Protein AF-A0A4Q3B671-F1 (afdb_monomer)

Solvent-accessible surface area (backbone atoms only — not comparable to full-atom values): 29456 Å² total; per-residue (Å²): 141,82,86,85,82,84,83,83,81,79,81,80,80,76,78,74,76,75,52,61,74,28,56,82,77,54,53,70,68,39,52,44,74,28,27,28,32,31,62,34,35,42,37,38,39,38,42,78,52,46,35,31,33,40,41,37,40,40,36,29,39,34,30,55,43,81,88,20,52,77,74,62,44,49,77,45,80,34,37,86,40,33,45,82,77,42,82,46,35,39,36,25,39,40,66,15,49,76,74,49,66,64,53,78,88,64,51,42,79,41,79,56,66,52,92,75,38,83,44,60,50,42,27,31,42,37,37,66,83,86,79,86,70,68,37,25,29,39,34,40,38,37,31,35,39,29,62,26,35,74,69,54,77,62,49,50,78,62,80,52,66,22,29,9,31,52,30,32,37,42,38,39,37,34,45,57,89,56,62,80,41,72,52,69,28,72,52,94,68,78,62,54,72,45,84,53,96,69,27,29,36,38,35,46,75,54,62,71,41,58,28,45,75,86,56,92,90,56,76,62,67,57,75,77,31,48,26,38,44,46,32,48,32,55,25,20,49,85,95,45,71,39,32,24,81,35,50,34,46,34,20,32,32,57,35,60,66,42,59,89,31,47,53,69,48,69,74,54,53,54,50,43,49,76,66,30,70,88,45,95,46,66,71,58,29,52,53,48,53,52,51,48,49,36,74,57,40,43,73,42,36,55,40,47,60,69,42,62,80,33,50,54,38,18,42,53,34,70,74,69,30,41,28,28,42,48,19,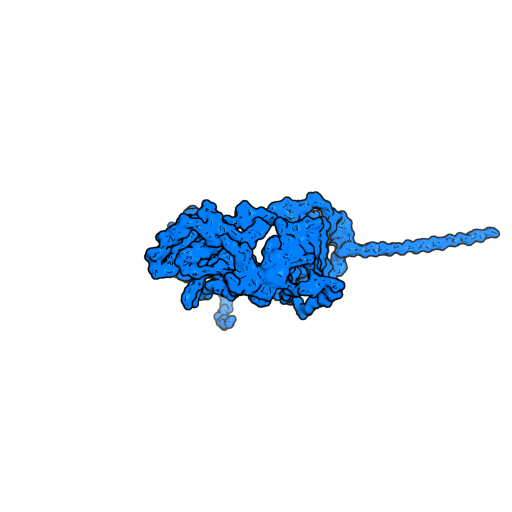34,14,41,32,51,40,30,53,35,47,74,71,73,40,70,59,28,44,23,43,24,51,55,38,77,83,50,73,82,75,62,85,92,54,43,60,88,71,57,78,41,38,27,30,42,29,75,51,102,88,55,65,43,39,38,62,54,67,44,74,75,64,56,80,47,42,48,58,55,41,53,26,61,33,68,26,38,35,38,34,94,90,13,19,45,81,45,73,41,68,68,81,53,75,89,44,44,34,78,48,75,50,76,52,73,49,70,48,95,87,50,39,33,42,33,44,36,41,35,39,22,18,32,68,61,23,49,72,58,52,52,41,69,71,69,41,53,74,68,58,38,51,53,50,60,60,60,66,64,99,62,96,45,64,46,66,78,47,74,50,79,47,80,44,95,51,73,66,38,32,34,45,35,41,40,32,35,42,32,48,65,73,75,75,72,90,80,69,96,64,93,74,83,92,73,80,95,73,91,83,81,89,83,82,90,132

Nearest PDB structures (foldseek):
  3kd4-assembly1_A  TM=5.779E-01  e=2.907E-23  Parabacteroides distasonis ATCC 8503
  8b6l-assembly1_O  TM=4.290E-01  e=1.312E-04  Homo sapiens
  8pn9-assembly1_E  TM=3.478E-01  e=1.174E-04  Homo sapiens
  3fzb-assembly2_C  TM=4.314E-01  e=4.883E-01  Lambdavirus lambda
  2gjv-assembly1_A  TM=3.679E-01  e=1.494E+00  Salmonella enterica subsp. enterica serovar Typhimurium

Secondary structure (DSSP, 8-state):
-----------------PPTT-GGGS-HHHHTT-SEEEEEEEEEEEE-SSSEEEEEEEEEEEE-SGGGGGGGSEEEEE-SSEEEEEEEEEEE-TTS-EEEEPPGGGSEEEE---TTEEEE--EEEEE-----SSSEEEEEEEEEEEE--S--PPB-SS-STTEEEEEEEEEEEEETT--EEEEEES--SPPEEEEETTEEEEEEEEEEEPPPPP-TTPPPGGGTS-EEEEEESEEEETTEEEE-SSHHHHHHHHHHHTTT--PPPHHHHHHHHHHHTT-SSHHHHHHHHHHHHHHH--B-EEE-GGGGTSPPPHHHHHHHS-B-HHHHHHHHHHHHHHTT---EEEEE--STTPPPP-TTS-S----EEEEEEE-SSSEEEE-TT-SSPPTT--HHHHSS-EEEEEETTEEEEEEPP---TTTS-EEEEEEEEE-TT--EEEEEEEEEETHHHHHHHHHHHHS-HHHHHHHHHT-S--SSEEEEEEEEEEE-SSS-EEEEEEEEEE------S--------------------

Foldseek 3Di:
DDDDDDDDDDDPPPPPPQQPPQQVPDDPQQQVLAQKEWAEWEWEWEPPDQFKIKIKIKTKMWGAAPVCQVVQKDKDKDFPQKAWDDKKKFKFDNGSHTPDIDDPVQFDKAAPDDPLAPAEGIIITIHHPPDHDPTMMMIMITMMMGRKQQADDKDFQQPDASYFYAKYKYKYKDFPPFDKDKDKAPQPDFFDWDDDPRMIMTMDMDHGGHGHHDDPPDDDDRNPGIMMGIAGQWHDQVPAIFGQVAQFRVLLSLCVLAPPLLDADPVLLVVLCVQAVPDPDLVSSLQSLLLVLLVQAAAHHYCHRCCVRYEHHLHCCVVPRYGHQRPLQSVSCSSCVSSVFDKWKKFWAWDLPGDADDNVGGHPPGRGIWMWGDDPPGIWTGRRNDSDDAILADASGGAQYWIWTHDNSGTDTDHRHHADPVQFDKDKDKDWDADPQRKIKIKIKIKGKGNRCVVVVCCVPPPDPVSSLVCLQVVDPADFKGWPDKDWDWDRDSIIMIIIITIMIGHDPPPPPPDPPDDDDDDDDDDDDDDDD

pLDDT: mean 89.54, std 16.95, range [26.61, 98.88]

Radius of gyration: 31.13 Å; Cα contacts (8 Å, |Δi|>4): 1109; chains: 1; bounding box: 110×96×73 Å

Mean predicted aligned error: 8.57 Å

Sequence (533 aa):
MLRTIFFIYASFISIAVHAQYEASHISSKLKENANVVVRLSKEEVLLKSKGEAIIRKHYVYTILNSSGNDHAKLVMDYDKLRKVNKIEGTLYDAGGTKIRSLKKNDVKDYSNTSEANLADDDRVKFHHFNHTSYPYSVEYQTEMEYDGVFYLPAWLPVFNENVSVESASLKVTTAADYLLRYKTYNYAQQPVVTDVKKEKEYNWSVSDIAAIKDEPYSPIWYEMVPTVFLAPSSFEMQKYSGSMNNWQEFGKFIYTLNANRNILPDNIKQKVHALTDALPNDKQKIIALYKYLQQNTRYISIQLGIGGWQTLDANFVASKGYGDCKALSNYMNALLNEAGIPSYTALIKAGSNAADIMTDFSSNQFNHVIVCVPQPKDSIWLECTSQTSEPGYMGSFTGNRQALLISEKGGILVKTSSYISSDNLQKRKIKAVVSEEGELKADILSYYSGLQQDRLDDKMKQASAPEFTEYMRRKFNLSSYEVIDFFHKTNKHAVPSIEENVKIIFWPSIFTADLYSAVPLRKLAGAGIDSAL

Structure (mmCIF, N/CA/C/O backbone):
data_AF-A0A4Q3B671-F1
#
_entry.id   AF-A0A4Q3B671-F1
#
loop_
_atom_site.group_PDB
_atom_site.id
_atom_site.type_symbol
_atom_site.label_atom_id
_atom_site.label_alt_id
_atom_site.label_comp_id
_atom_site.label_asym_id
_atom_site.label_entity_id
_atom_site.label_seq_id
_atom_site.pdbx_PDB_ins_code
_atom_site.Cartn_x
_atom_site.Cartn_y
_atom_site.Cartn_z
_atom_site.occupancy
_atom_site.B_iso_or_equiv
_atom_site.auth_seq_id
_atom_site.auth_comp_id
_atom_site.auth_asym_id
_atom_site.auth_atom_id
_atom_site.pdbx_PDB_model_num
ATOM 1 N N . MET A 1 1 ? 76.098 49.485 -27.843 1.00 46.53 1 MET A N 1
ATOM 2 C CA . MET A 1 1 ? 74.623 49.391 -27.882 1.00 46.53 1 MET A CA 1
ATOM 3 C C . MET A 1 1 ? 74.245 48.156 -28.678 1.00 46.53 1 MET A C 1
ATOM 5 O O . MET A 1 1 ? 74.403 48.188 -29.886 1.00 46.53 1 MET A O 1
ATOM 9 N N . LEU A 1 2 ? 73.770 47.089 -28.038 1.00 36.44 2 LEU A N 1
ATOM 10 C CA . LEU A 1 2 ? 72.892 46.111 -28.685 1.00 36.44 2 LEU A CA 1
ATOM 11 C C . LEU A 1 2 ? 72.041 45.475 -27.578 1.00 36.44 2 LEU A C 1
ATOM 13 O O . LEU A 1 2 ? 72.566 45.040 -26.558 1.00 36.44 2 LEU A O 1
ATOM 17 N N . ARG A 1 3 ? 70.722 45.589 -27.737 1.00 39.44 3 ARG A N 1
ATOM 18 C CA . ARG A 1 3 ? 69.685 45.324 -26.734 1.00 39.44 3 ARG A CA 1
ATOM 19 C C . ARG A 1 3 ? 69.454 43.820 -26.572 1.00 39.44 3 ARG A C 1
ATOM 21 O O . ARG A 1 3 ? 69.117 43.153 -27.544 1.00 39.44 3 ARG A O 1
ATOM 28 N N . THR A 1 4 ? 69.544 43.322 -25.344 1.00 38.91 4 THR A N 1
ATOM 29 C CA . THR A 1 4 ? 69.099 41.974 -24.968 1.00 38.91 4 THR A CA 1
ATOM 30 C C . THR A 1 4 ? 67.581 41.990 -24.772 1.00 38.91 4 THR A C 1
ATOM 32 O O . THR A 1 4 ? 67.075 42.687 -23.895 1.00 38.91 4 THR A O 1
ATOM 35 N N . ILE A 1 5 ? 66.849 41.262 -25.617 1.00 38.88 5 ILE A N 1
ATOM 36 C CA . ILE A 1 5 ? 65.394 41.082 -25.521 1.00 38.88 5 ILE A CA 1
ATOM 37 C C . ILE A 1 5 ? 65.128 39.901 -24.581 1.00 38.88 5 ILE A C 1
ATOM 39 O O . ILE A 1 5 ? 65.513 38.773 -24.877 1.00 38.88 5 ILE A O 1
ATOM 43 N N . PHE A 1 6 ? 64.482 40.167 -23.446 1.00 33.53 6 PHE A N 1
ATOM 44 C CA . PHE A 1 6 ? 63.974 39.144 -22.531 1.00 33.53 6 PHE A CA 1
ATOM 45 C C . PHE A 1 6 ? 62.615 38.648 -23.047 1.00 33.53 6 PHE A C 1
ATOM 47 O O . PHE A 1 6 ? 61.652 39.412 -23.091 1.00 33.53 6 PHE A O 1
ATOM 54 N N . PHE A 1 7 ? 62.531 37.376 -23.442 1.00 33.47 7 PHE A N 1
ATOM 55 C CA . PHE A 1 7 ? 61.261 36.697 -23.708 1.00 33.47 7 PHE A CA 1
ATOM 56 C C . PHE A 1 7 ? 60.676 36.207 -22.378 1.00 33.47 7 PHE A C 1
ATOM 58 O O . PHE A 1 7 ? 61.236 35.322 -21.734 1.00 33.47 7 PHE A O 1
ATOM 65 N N . ILE A 1 8 ? 59.554 36.791 -21.958 1.00 34.81 8 ILE A N 1
ATOM 66 C CA . ILE A 1 8 ? 58.761 36.306 -20.824 1.00 34.81 8 ILE A CA 1
ATOM 67 C C . ILE A 1 8 ? 57.886 35.157 -21.337 1.00 34.81 8 ILE A C 1
ATOM 69 O O . ILE A 1 8 ? 56.948 35.379 -22.101 1.00 34.81 8 ILE A O 1
ATOM 73 N N . TYR A 1 9 ? 58.199 33.927 -20.929 1.00 35.25 9 TYR A N 1
ATOM 74 C CA . TYR A 1 9 ? 57.309 32.777 -21.089 1.00 35.25 9 TYR A CA 1
ATOM 75 C C . TYR A 1 9 ? 56.187 32.880 -20.047 1.00 35.25 9 TYR A C 1
ATOM 77 O O . TYR A 1 9 ? 56.406 32.658 -18.857 1.00 35.25 9 TYR A O 1
ATOM 85 N N . ALA A 1 10 ? 54.985 33.247 -20.488 1.00 34.88 10 ALA A N 1
ATOM 86 C CA . ALA A 1 10 ? 53.780 33.156 -19.675 1.00 34.88 10 ALA A CA 1
ATOM 87 C C . ALA A 1 10 ? 53.272 31.705 -19.701 1.00 34.88 10 ALA A C 1
ATOM 89 O O . ALA A 1 10 ? 52.662 31.267 -20.676 1.00 34.88 10 ALA A O 1
ATOM 90 N N . SER A 1 11 ? 53.540 30.949 -18.636 1.00 33.53 11 SER A N 1
ATOM 91 C CA . SER A 1 11 ? 52.928 29.637 -18.417 1.00 33.53 11 SER A CA 1
ATOM 92 C C . SER A 1 11 ? 51.442 29.817 -18.105 1.00 33.53 11 SER A C 1
ATOM 94 O O . SER A 1 11 ? 51.073 30.202 -16.997 1.00 33.53 11 SER A O 1
ATOM 96 N N . PHE A 1 12 ? 50.580 29.537 -19.083 1.00 36.12 12 PHE A N 1
ATOM 97 C CA . PHE A 1 12 ? 49.151 29.349 -18.847 1.00 36.12 12 PHE A CA 1
ATOM 98 C C . PHE A 1 12 ? 48.953 28.056 -18.048 1.00 36.12 12 PHE A C 1
ATOM 100 O O . PHE A 1 12 ? 49.038 26.959 -18.594 1.00 36.12 12 PHE A O 1
ATOM 107 N N . ILE A 1 13 ? 48.696 28.179 -16.746 1.00 35.69 13 ILE A N 1
ATOM 108 C CA . ILE A 1 13 ? 48.150 27.084 -15.941 1.00 35.69 13 ILE A CA 1
ATOM 109 C C . ILE A 1 13 ? 46.680 26.949 -16.345 1.00 35.69 13 ILE A C 1
ATOM 111 O O . ILE A 1 13 ? 45.826 27.720 -15.906 1.00 35.69 13 ILE A O 1
ATOM 115 N N . SER A 1 14 ? 46.384 25.999 -17.229 1.00 33.94 14 SER A N 1
ATOM 116 C CA . SER A 1 14 ? 45.020 25.557 -17.491 1.00 33.94 14 SER A CA 1
ATOM 117 C C . SER A 1 14 ? 44.501 24.838 -16.247 1.00 33.94 14 SER A C 1
ATOM 119 O O . SER A 1 14 ? 44.855 23.696 -15.963 1.00 33.94 14 SER A O 1
ATOM 121 N N . ILE A 1 15 ? 43.651 25.513 -15.474 1.00 37.69 15 ILE A N 1
ATOM 122 C CA . ILE A 1 15 ? 42.810 24.843 -14.483 1.00 37.69 15 ILE A CA 1
ATOM 123 C C . ILE A 1 15 ? 41.835 23.988 -15.294 1.00 37.69 15 ILE A C 1
ATOM 125 O O . ILE A 1 15 ? 40.850 24.496 -15.828 1.00 37.69 15 ILE A O 1
ATOM 129 N N . ALA A 1 16 ? 42.149 22.702 -15.459 1.00 39.44 16 ALA A N 1
ATOM 130 C CA . ALA A 1 16 ? 41.215 21.740 -16.016 1.00 39.44 16 ALA A CA 1
ATOM 131 C C . ALA A 1 16 ? 40.001 21.691 -15.083 1.00 39.44 16 ALA A C 1
ATOM 133 O O . ALA A 1 16 ? 40.060 21.138 -13.981 1.00 39.44 16 ALA A O 1
ATOM 134 N N . VAL A 1 17 ? 38.908 22.323 -15.513 1.00 42.19 17 VAL A N 1
ATOM 135 C CA . VAL A 1 17 ? 37.582 22.084 -14.953 1.00 42.19 17 VAL A CA 1
ATOM 136 C C . VAL A 1 17 ? 37.339 20.593 -15.149 1.00 42.19 17 VAL A C 1
ATOM 138 O O . VAL A 1 17 ? 37.124 20.147 -16.272 1.00 42.19 17 VAL A O 1
ATOM 141 N N . HIS A 1 18 ? 37.488 19.806 -14.083 1.00 51.50 18 HIS A N 1
ATOM 142 C CA . HIS A 1 18 ? 37.206 18.380 -14.145 1.00 51.50 18 HIS A CA 1
ATOM 143 C C . HIS A 1 18 ? 35.729 18.246 -14.499 1.00 51.50 18 HIS A C 1
ATOM 145 O O . HIS A 1 18 ? 34.873 18.775 -13.784 1.00 51.50 18 HIS A O 1
ATOM 151 N N . ALA A 1 19 ? 35.436 17.607 -15.629 1.00 62.78 19 ALA A N 1
ATOM 152 C CA . ALA A 1 19 ? 34.067 17.437 -16.065 1.00 62.78 19 ALA A CA 1
ATOM 153 C C . ALA A 1 19 ? 33.327 16.560 -15.046 1.00 62.78 19 ALA A C 1
ATOM 155 O O . ALA A 1 19 ? 33.717 15.427 -14.748 1.00 62.78 19 ALA A O 1
ATOM 156 N N . GLN A 1 20 ? 32.290 17.130 -14.438 1.00 78.50 20 GLN A N 1
ATOM 157 C CA . GLN A 1 20 ? 31.545 16.483 -13.370 1.00 78.50 20 GLN A CA 1
ATOM 158 C C . GLN A 1 20 ? 30.711 15.347 -13.984 1.00 78.50 20 GLN A C 1
ATOM 160 O O . GLN A 1 20 ? 29.928 15.579 -14.900 1.00 78.50 20 GLN A O 1
ATOM 165 N N . TYR A 1 21 ? 30.874 14.119 -13.483 1.00 90.88 21 TYR A N 1
ATOM 166 C CA . TYR A 1 21 ? 30.107 12.934 -13.907 1.00 90.88 21 TYR A CA 1
ATOM 167 C C . TYR A 1 21 ? 30.325 12.450 -15.351 1.00 90.88 21 TYR A C 1
ATOM 169 O O . TYR A 1 21 ? 29.421 11.844 -15.931 1.00 90.88 21 TYR A O 1
ATOM 177 N N . GLU A 1 22 ? 31.524 12.631 -15.914 1.00 95.69 22 GLU A N 1
ATOM 178 C CA . GLU A 1 22 ? 31.899 12.000 -17.188 1.00 95.69 22 GLU A CA 1
ATOM 179 C C . GLU A 1 22 ? 31.634 10.478 -17.154 1.00 95.69 22 GLU A C 1
ATOM 181 O O . GLU A 1 22 ? 31.957 9.784 -16.179 1.00 95.69 22 GLU A O 1
ATOM 186 N N . ALA A 1 23 ? 30.996 9.945 -18.200 1.00 95.00 23 ALA A N 1
ATOM 187 C CA . ALA A 1 23 ? 30.551 8.550 -18.251 1.00 95.00 23 ALA A CA 1
ATOM 188 C C . ALA A 1 23 ? 31.705 7.555 -18.485 1.00 95.00 23 ALA A C 1
ATOM 190 O O . ALA A 1 23 ? 31.589 6.364 -18.169 1.00 95.00 23 ALA A O 1
ATOM 191 N N . SER A 1 24 ? 32.833 8.028 -19.025 1.00 95.12 24 SER A N 1
ATOM 192 C CA . SER A 1 24 ? 34.060 7.240 -19.195 1.00 95.12 24 SER A CA 1
ATOM 193 C C . SER A 1 24 ? 34.659 6.821 -17.843 1.00 95.12 24 SER A C 1
ATOM 195 O O . SER A 1 24 ? 35.178 5.714 -17.736 1.00 95.12 24 SER A O 1
ATOM 197 N N . HIS A 1 25 ? 34.479 7.638 -16.795 1.00 95.56 25 HIS A N 1
ATOM 198 C CA . HIS A 1 25 ? 34.961 7.376 -15.433 1.00 95.56 25 HIS A CA 1
ATOM 199 C C . HIS A 1 25 ? 34.172 6.297 -14.678 1.00 95.56 25 HIS A C 1
ATOM 201 O O . HIS A 1 25 ? 34.620 5.830 -13.635 1.00 95.56 25 HIS A O 1
ATOM 207 N N . ILE A 1 26 ? 33.011 5.876 -15.187 1.00 96.81 26 ILE A N 1
ATOM 208 C CA . ILE A 1 26 ? 32.263 4.755 -14.607 1.00 96.81 26 ILE A CA 1
ATOM 209 C C . ILE A 1 26 ? 33.018 3.453 -14.901 1.00 96.81 26 ILE A C 1
ATOM 211 O O . ILE A 1 26 ? 33.261 3.125 -16.071 1.00 96.81 26 ILE A O 1
ATOM 215 N N . SER A 1 27 ? 33.323 2.690 -13.849 1.00 97.06 27 SER A N 1
ATOM 216 C CA . SER A 1 27 ? 34.025 1.407 -13.953 1.00 97.06 27 SER A CA 1
ATOM 217 C C . SER A 1 27 ? 33.259 0.387 -14.809 1.00 97.06 27 SER A C 1
ATOM 219 O O . SER A 1 27 ? 32.027 0.385 -14.867 1.00 97.06 27 SER A O 1
ATOM 221 N N . SER A 1 28 ? 33.982 -0.515 -15.479 1.00 96.25 28 SER A N 1
ATOM 222 C CA . SER A 1 28 ? 33.375 -1.557 -16.324 1.00 96.25 28 SER A CA 1
ATOM 223 C C . SER A 1 28 ? 32.425 -2.466 -15.541 1.00 96.25 28 SER A C 1
ATOM 225 O O . SER A 1 28 ? 31.355 -2.797 -16.043 1.00 96.25 28 SER A O 1
ATOM 227 N N . LYS A 1 29 ? 32.771 -2.788 -14.288 1.00 97.25 29 LYS A N 1
ATOM 228 C CA . LYS A 1 29 ? 31.946 -3.588 -13.372 1.00 97.25 29 LYS A CA 1
ATOM 229 C C . LYS A 1 29 ? 30.565 -2.970 -13.134 1.00 97.25 29 LYS A C 1
ATOM 231 O O . LYS A 1 29 ? 29.580 -3.693 -13.080 1.00 97.25 29 LYS A O 1
ATOM 236 N N . LEU A 1 30 ? 30.477 -1.644 -13.004 1.00 97.88 30 LEU A N 1
ATOM 237 C CA . LEU A 1 30 ? 29.199 -0.954 -12.786 1.00 97.88 30 LEU A CA 1
ATOM 238 C C . LEU A 1 30 ? 28.378 -0.808 -14.075 1.00 97.88 30 LEU A C 1
ATOM 240 O O . LEU A 1 30 ? 27.175 -0.609 -14.014 1.00 97.88 30 LEU A O 1
ATOM 244 N N . LYS A 1 31 ? 28.993 -0.938 -15.255 1.00 97.25 31 LYS A N 1
ATOM 245 C CA . LYS A 1 31 ? 28.261 -0.962 -16.535 1.00 97.25 31 LYS A CA 1
ATOM 246 C C . LYS A 1 31 ? 27.688 -2.339 -16.855 1.00 97.25 31 LYS A C 1
ATOM 248 O O . LYS A 1 31 ? 26.786 -2.451 -17.682 1.00 97.25 31 LYS A O 1
ATOM 253 N N . GLU A 1 32 ? 28.222 -3.391 -16.244 1.00 96.81 32 GLU A N 1
ATOM 254 C CA . GLU A 1 32 ? 27.815 -4.758 -16.534 1.00 96.81 32 GLU A CA 1
ATOM 255 C C . GLU A 1 32 ? 26.357 -4.994 -16.114 1.00 96.81 32 GLU A C 1
ATOM 257 O O . GLU A 1 32 ? 25.996 -4.824 -14.953 1.00 96.81 32 GLU A O 1
ATOM 262 N N . ASN A 1 33 ? 25.512 -5.384 -17.074 1.00 95.88 33 ASN A N 1
ATOM 263 C CA . ASN A 1 33 ? 24.069 -5.597 -16.893 1.00 95.88 33 ASN A CA 1
ATOM 264 C C . ASN A 1 33 ? 23.290 -4.363 -16.392 1.00 95.88 33 ASN A C 1
ATOM 266 O O . ASN A 1 33 ? 22.135 -4.505 -15.989 1.00 95.88 33 ASN A O 1
ATOM 270 N N . ALA A 1 34 ? 23.892 -3.172 -16.420 1.00 97.94 34 ALA A N 1
ATOM 271 C CA . ALA A 1 34 ? 23.268 -1.941 -15.966 1.00 97.94 34 ALA A CA 1
ATOM 272 C C . ALA A 1 34 ? 22.676 -1.148 -17.140 1.00 97.94 34 ALA A C 1
ATOM 274 O O . ALA A 1 34 ? 23.320 -0.940 -18.168 1.00 97.94 34 ALA A O 1
ATOM 275 N N . ASN A 1 35 ? 21.462 -0.641 -16.953 1.00 98.31 35 ASN A N 1
ATOM 276 C CA . ASN A 1 35 ? 20.861 0.391 -17.797 1.00 98.31 35 ASN A CA 1
ATOM 277 C C . ASN A 1 35 ? 21.060 1.785 -17.188 1.00 98.31 35 ASN A C 1
ATOM 279 O O . ASN A 1 35 ? 21.064 2.790 -17.904 1.00 98.31 35 ASN A O 1
ATOM 283 N N . VAL A 1 36 ? 21.250 1.840 -15.866 1.00 98.44 36 VAL A N 1
ATOM 284 C CA . VAL A 1 36 ? 21.440 3.066 -15.091 1.00 98.44 36 VAL A CA 1
ATOM 285 C C . VAL A 1 36 ? 22.533 2.863 -14.054 1.00 98.44 36 VAL A C 1
ATOM 287 O O . VAL A 1 36 ? 22.591 1.832 -13.386 1.00 98.44 36 VAL A O 1
ATOM 290 N N . VAL A 1 37 ? 23.368 3.885 -13.888 1.00 98.69 37 VAL A N 1
ATOM 291 C CA . VAL A 1 37 ? 24.372 3.945 -12.826 1.00 98.69 37 VAL A CA 1
ATOM 292 C C . VAL A 1 37 ? 24.041 5.110 -11.909 1.00 98.69 37 VAL A C 1
ATOM 294 O O . VAL A 1 37 ? 24.068 6.271 -12.328 1.00 98.69 37 VAL A O 1
ATOM 297 N N . VAL A 1 38 ? 23.757 4.814 -10.643 1.00 98.62 38 VAL A N 1
ATOM 298 C CA . VAL A 1 38 ? 23.660 5.818 -9.583 1.00 98.62 38 VAL A CA 1
ATOM 299 C C . VAL A 1 38 ? 25.070 6.302 -9.264 1.00 98.62 38 VAL A C 1
ATOM 301 O O . VAL A 1 38 ? 25.798 5.664 -8.507 1.00 98.62 38 VAL A O 1
ATOM 304 N N . ARG A 1 39 ? 25.471 7.424 -9.870 1.00 98.06 39 ARG A N 1
ATOM 305 C CA . ARG A 1 39 ? 26.780 8.059 -9.643 1.00 98.06 39 ARG A CA 1
ATOM 306 C C . ARG A 1 39 ? 26.881 8.596 -8.221 1.00 98.06 39 ARG A C 1
ATOM 308 O O . ARG A 1 39 ? 27.914 8.487 -7.571 1.00 98.06 39 ARG A O 1
ATOM 315 N N . LEU A 1 40 ? 25.784 9.190 -7.762 1.00 97.94 40 LEU A N 1
ATOM 316 C CA . LEU A 1 40 ? 25.633 9.755 -6.434 1.00 97.94 40 LEU A CA 1
ATOM 317 C C . LEU A 1 40 ? 24.172 9.644 -6.005 1.00 97.94 40 LEU A C 1
ATOM 319 O O . LEU A 1 40 ? 23.283 9.971 -6.786 1.00 97.94 40 LEU A O 1
ATOM 323 N N . SER A 1 41 ? 23.920 9.264 -4.757 1.00 98.06 41 SER A N 1
ATOM 324 C CA . SER A 1 41 ? 22.614 9.438 -4.117 1.00 98.06 41 SER A CA 1
ATOM 325 C C . SER A 1 41 ? 22.788 9.781 -2.642 1.00 98.06 41 SER A C 1
ATOM 327 O O . SER A 1 41 ? 23.218 8.952 -1.846 1.00 98.06 41 SER A O 1
ATOM 329 N N . LYS A 1 42 ? 22.489 11.022 -2.268 1.00 98.56 42 LYS A N 1
ATOM 330 C CA . LYS A 1 42 ? 22.494 11.498 -0.884 1.00 98.56 42 LYS A CA 1
ATOM 331 C C . LYS A 1 42 ? 21.064 11.761 -0.451 1.00 98.56 42 LYS A C 1
ATOM 333 O O . LYS A 1 42 ? 20.391 12.607 -1.038 1.00 98.56 42 LYS A O 1
ATOM 338 N N . GLU A 1 43 ? 20.628 11.071 0.590 1.00 98.62 43 GLU A N 1
ATOM 339 C CA . GLU A 1 43 ? 19.350 11.306 1.251 1.00 98.62 43 GLU A CA 1
ATOM 340 C C . GLU A 1 43 ? 19.596 11.824 2.668 1.00 98.62 43 GLU A C 1
ATOM 342 O O . GLU A 1 43 ? 20.380 11.248 3.419 1.00 98.62 43 GLU A O 1
ATOM 347 N N . GLU A 1 44 ? 18.956 12.933 3.026 1.00 98.44 44 GLU A N 1
ATOM 348 C CA . GLU A 1 44 ? 18.994 13.509 4.368 1.00 98.44 44 GLU A CA 1
ATOM 349 C C . GLU A 1 44 ? 17.571 13.589 4.918 1.00 98.44 44 GLU A C 1
ATOM 351 O O . GLU A 1 44 ? 16.691 14.167 4.281 1.00 98.44 44 GLU A O 1
ATOM 356 N N . VAL A 1 45 ? 17.358 13.040 6.110 1.00 98.25 45 VAL A N 1
ATOM 357 C CA . VAL A 1 45 ? 16.111 13.145 6.871 1.00 98.25 45 VAL A CA 1
ATOM 358 C C . VAL A 1 45 ? 16.403 13.926 8.145 1.00 98.25 45 VAL A C 1
ATOM 360 O O . VAL A 1 45 ? 17.074 13.435 9.048 1.00 98.25 45 VAL A O 1
ATOM 363 N N . LEU A 1 46 ? 15.890 15.146 8.232 1.00 97.31 46 LEU A N 1
ATOM 364 C CA . LEU A 1 46 ? 15.983 15.992 9.415 1.00 97.31 46 LEU A CA 1
ATOM 365 C C . LEU A 1 46 ? 14.662 15.932 10.184 1.00 97.31 46 LEU A C 1
ATOM 367 O O . LEU A 1 46 ? 13.675 16.530 9.756 1.00 97.31 46 LEU A O 1
ATOM 371 N N . LEU A 1 47 ? 14.645 15.247 11.328 1.00 96.25 47 LEU A N 1
ATOM 372 C CA . LEU A 1 47 ? 13.519 15.274 12.263 1.00 96.25 47 LEU A CA 1
ATOM 373 C C . LEU A 1 47 ? 13.594 16.549 13.107 1.00 96.25 47 LEU A C 1
ATOM 375 O O . LEU A 1 47 ? 14.337 16.611 14.087 1.00 96.25 47 LEU A O 1
ATOM 379 N N . LYS A 1 48 ? 12.823 17.574 12.728 1.00 94.25 48 LYS A N 1
ATOM 380 C CA . LYS A 1 48 ? 12.766 18.851 13.459 1.00 94.25 48 LYS A CA 1
ATOM 381 C C . LYS A 1 48 ? 12.032 18.717 14.788 1.00 94.25 48 LYS A C 1
ATOM 383 O O . LYS A 1 48 ? 12.381 19.376 15.765 1.00 94.25 48 LYS A O 1
ATOM 388 N N . SER A 1 49 ? 10.987 17.896 14.810 1.00 93.25 49 SER A N 1
ATOM 389 C CA . SER A 1 49 ? 10.171 17.623 15.988 1.00 93.25 49 SER A CA 1
ATOM 390 C C . SER A 1 49 ? 9.508 16.248 15.858 1.00 93.25 49 SER A C 1
ATOM 392 O O . SER A 1 49 ? 9.771 15.499 14.918 1.00 93.25 49 SER A O 1
ATOM 394 N N . LYS A 1 50 ? 8.615 15.907 16.793 1.00 92.75 50 LYS A N 1
ATOM 395 C CA . LYS A 1 50 ? 7.785 14.698 16.692 1.00 92.75 50 LYS A CA 1
ATOM 396 C C . LYS A 1 50 ? 6.750 14.793 15.565 1.00 92.75 50 LYS A C 1
ATOM 398 O O . LYS A 1 50 ? 6.286 13.757 15.098 1.00 92.75 50 LYS A O 1
ATOM 403 N N . GLY A 1 51 ? 6.390 16.005 15.143 1.00 93.19 51 GLY A N 1
ATOM 404 C CA . GLY A 1 51 ? 5.371 16.267 14.127 1.00 93.19 51 GLY A CA 1
ATOM 405 C C . GLY A 1 51 ? 5.912 16.823 12.814 1.00 93.19 51 GLY A C 1
ATOM 406 O O . GLY A 1 51 ? 5.140 16.959 11.882 1.00 93.19 51 GLY A O 1
ATOM 407 N N . GLU A 1 52 ? 7.205 17.127 12.701 1.00 95.31 52 GLU A N 1
ATOM 408 C CA . GLU A 1 52 ? 7.750 17.778 11.507 1.00 95.31 52 GLU A CA 1
ATOM 409 C C . GLU A 1 52 ? 9.092 17.174 11.085 1.00 95.31 52 GLU A C 1
ATOM 411 O O . GLU A 1 52 ? 10.000 16.999 11.908 1.00 95.31 52 GLU A O 1
ATOM 416 N N . ALA A 1 53 ? 9.240 16.915 9.785 1.00 96.62 53 ALA A N 1
ATOM 417 C CA . ALA A 1 53 ? 10.500 16.489 9.187 1.00 96.62 53 ALA A CA 1
ATOM 418 C C . ALA A 1 53 ? 10.791 17.222 7.870 1.00 96.62 53 ALA A C 1
ATOM 420 O O . ALA A 1 53 ? 9.882 17.623 7.147 1.00 96.62 53 ALA A O 1
ATOM 421 N N . ILE A 1 54 ? 12.073 17.370 7.533 1.00 97.88 54 ILE A N 1
ATOM 422 C CA . ILE A 1 54 ? 12.522 17.764 6.194 1.00 97.88 54 ILE A CA 1
ATOM 423 C C . ILE A 1 54 ? 13.278 16.599 5.574 1.00 97.88 54 ILE A C 1
ATOM 425 O O . ILE A 1 54 ? 14.180 16.044 6.195 1.00 97.88 54 ILE A O 1
ATOM 429 N N . ILE A 1 55 ? 12.956 16.284 4.324 1.00 97.94 55 ILE A N 1
ATOM 430 C CA . ILE A 1 55 ? 13.659 15.283 3.531 1.00 97.94 55 ILE A CA 1
ATOM 431 C C . ILE A 1 55 ? 14.312 15.965 2.340 1.00 97.94 55 ILE A C 1
ATOM 433 O O . ILE A 1 55 ? 13.638 16.598 1.521 1.00 97.94 55 ILE A O 1
ATOM 437 N N . ARG A 1 56 ? 15.632 15.822 2.237 1.00 98.56 56 ARG A N 1
ATOM 438 C CA . ARG A 1 56 ? 16.420 16.301 1.103 1.00 98.56 56 ARG A CA 1
ATOM 439 C C . ARG A 1 56 ? 16.984 15.127 0.337 1.00 98.56 56 ARG A C 1
ATOM 441 O O . ARG A 1 56 ? 17.499 14.184 0.929 1.00 98.56 56 ARG A O 1
ATOM 448 N N . LYS A 1 57 ? 16.925 15.209 -0.987 1.00 98.38 57 LYS A N 1
ATOM 449 C CA . LYS A 1 57 ? 17.575 14.240 -1.869 1.00 98.38 57 LYS A CA 1
ATOM 450 C C . LYS A 1 57 ? 18.445 14.979 -2.868 1.00 98.38 57 LYS A C 1
ATOM 452 O O . LYS A 1 57 ? 18.006 15.965 -3.454 1.00 98.38 57 LYS A O 1
ATOM 457 N N . HIS A 1 58 ? 19.665 14.499 -3.057 1.00 98.56 58 HIS A N 1
ATOM 458 C CA . HIS A 1 58 ? 20.572 14.925 -4.118 1.00 98.56 58 HIS A CA 1
ATOM 459 C C . HIS A 1 58 ? 21.095 13.680 -4.811 1.00 98.56 58 HIS A C 1
ATOM 461 O O . HIS A 1 58 ? 21.834 12.904 -4.208 1.00 98.56 58 HIS A O 1
ATOM 467 N N . TYR A 1 59 ? 20.702 13.477 -6.060 1.00 98.31 59 TYR A N 1
ATOM 468 C CA . TYR A 1 59 ? 21.098 12.290 -6.801 1.00 98.31 59 TYR A CA 1
ATOM 469 C C . TYR A 1 59 ? 21.516 12.614 -8.226 1.00 98.31 59 TYR A C 1
ATOM 471 O O . TYR A 1 59 ? 21.063 13.595 -8.818 1.00 98.31 59 TYR A O 1
ATOM 479 N N . VAL A 1 60 ? 22.395 11.766 -8.755 1.00 98.50 60 VAL A N 1
ATOM 480 C CA . VAL A 1 60 ? 22.927 11.830 -10.111 1.00 98.50 60 VAL A CA 1
ATOM 481 C C . VAL A 1 60 ? 22.884 10.443 -10.717 1.00 98.50 60 VAL A C 1
ATOM 483 O O . VAL A 1 60 ? 23.576 9.534 -10.252 1.00 98.50 60 VAL A O 1
ATOM 486 N N . TYR A 1 61 ? 22.083 10.287 -11.764 1.00 98.50 61 TYR A N 1
ATOM 487 C CA . TYR A 1 61 ? 21.913 9.029 -12.480 1.00 98.50 61 TYR A CA 1
ATOM 488 C C . TYR A 1 61 ? 22.463 9.174 -13.893 1.00 98.50 61 TYR A C 1
ATOM 490 O O . TYR A 1 61 ? 22.018 10.041 -14.645 1.00 98.50 61 TYR A O 1
ATOM 498 N N . THR A 1 62 ? 23.416 8.319 -14.262 1.00 98.62 62 THR A N 1
ATOM 499 C CA . THR A 1 62 ? 23.846 8.177 -15.655 1.00 98.62 62 THR A CA 1
ATOM 500 C C . 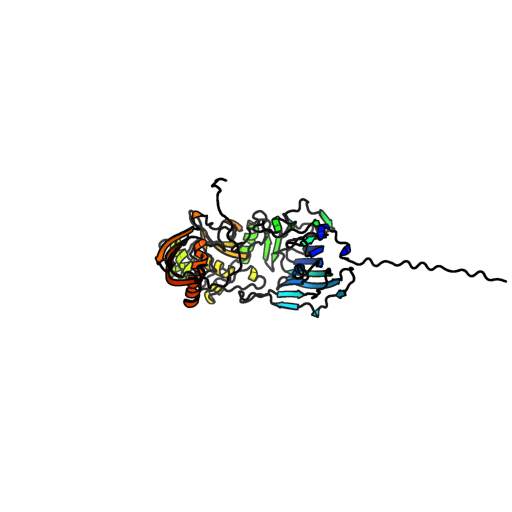THR A 1 62 ? 22.981 7.124 -16.332 1.00 98.62 62 THR A C 1
ATOM 502 O O . THR A 1 62 ? 22.978 5.963 -15.925 1.00 98.62 62 THR A O 1
ATOM 505 N N . ILE A 1 63 ? 22.269 7.527 -17.379 1.00 98.62 63 ILE A N 1
ATOM 506 C CA . ILE A 1 63 ? 21.459 6.655 -18.224 1.00 98.62 63 ILE A CA 1
ATOM 507 C C . ILE A 1 63 ? 22.356 6.125 -19.340 1.00 98.62 63 ILE A C 1
ATOM 509 O O . ILE A 1 63 ? 22.878 6.901 -20.145 1.00 98.62 63 ILE A O 1
ATOM 513 N N . LEU A 1 64 ? 22.575 4.810 -19.368 1.00 98.38 64 LEU A N 1
ATOM 514 C CA . LEU A 1 64 ? 23.525 4.174 -20.287 1.00 98.38 64 LEU A CA 1
ATOM 515 C C . LEU A 1 64 ? 22.913 3.862 -21.653 1.00 98.38 64 LEU A C 1
ATOM 517 O O . LEU A 1 64 ? 23.629 3.835 -22.651 1.00 98.38 64 LEU A O 1
ATOM 521 N N . ASN A 1 65 ? 21.608 3.603 -21.694 1.00 97.94 65 ASN A N 1
ATOM 522 C CA . ASN A 1 65 ? 20.879 3.216 -22.896 1.00 97.94 65 ASN A CA 1
ATOM 523 C C . ASN A 1 65 ? 19.374 3.517 -22.752 1.00 97.94 65 ASN A C 1
ATOM 525 O O . ASN A 1 65 ? 18.904 3.941 -21.694 1.00 97.94 65 ASN A O 1
ATOM 529 N N . SER A 1 66 ? 18.606 3.265 -23.814 1.00 97.44 66 SER A N 1
ATOM 530 C CA . SER A 1 66 ? 17.167 3.544 -23.861 1.00 97.44 66 SER A CA 1
ATOM 531 C C . SER A 1 66 ? 16.328 2.797 -22.823 1.00 97.44 66 SER A C 1
ATOM 533 O O . SER A 1 66 ? 15.285 3.310 -22.424 1.00 97.44 66 SER A O 1
ATOM 535 N N . SER A 1 67 ? 16.769 1.627 -22.354 1.00 97.25 67 SER A N 1
ATOM 536 C CA . SER A 1 67 ? 16.055 0.853 -21.330 1.00 97.25 67 SER A CA 1
ATOM 537 C C . SER A 1 67 ? 16.094 1.528 -19.954 1.00 97.25 67 SER A C 1
ATOM 539 O O . SER A 1 67 ? 15.277 1.215 -19.100 1.00 97.25 67 SER A O 1
ATOM 541 N N . GLY A 1 68 ? 17.009 2.480 -19.732 1.00 96.56 68 GLY A N 1
ATOM 542 C CA . GLY A 1 68 ? 17.102 3.258 -18.492 1.00 96.56 68 GLY A CA 1
ATOM 543 C C . GLY A 1 68 ? 16.269 4.547 -18.473 1.00 96.56 68 GLY A C 1
ATOM 544 O O . GLY A 1 68 ? 16.270 5.253 -17.466 1.00 96.56 68 GLY A O 1
ATOM 545 N N . ASN A 1 69 ? 15.572 4.889 -19.563 1.00 95.81 69 ASN A N 1
ATOM 546 C CA . ASN A 1 69 ? 14.908 6.190 -19.728 1.00 95.81 69 ASN A CA 1
ATOM 547 C C . ASN A 1 69 ? 13.892 6.524 -18.636 1.00 95.81 69 ASN A C 1
ATOM 549 O O . ASN A 1 69 ? 13.771 7.685 -18.238 1.00 95.81 69 ASN A O 1
ATOM 553 N N . ASP A 1 70 ? 13.165 5.523 -18.145 1.00 94.94 70 ASP A N 1
ATOM 554 C CA . ASP A 1 70 ? 12.137 5.734 -17.129 1.00 94.94 70 ASP A CA 1
ATOM 555 C C . ASP A 1 70 ? 12.718 6.254 -15.809 1.00 94.94 70 ASP A C 1
ATOM 557 O O . ASP A 1 70 ? 12.066 7.038 -15.122 1.00 94.94 70 ASP A O 1
ATOM 561 N N . HIS A 1 71 ? 13.981 5.945 -15.519 1.00 96.12 71 HIS A N 1
ATOM 562 C CA . HIS A 1 71 ? 14.690 6.427 -14.335 1.00 96.12 71 HIS A CA 1
ATOM 563 C C . HIS A 1 71 ? 15.274 7.840 -14.495 1.00 96.12 71 HIS A C 1
ATOM 565 O O . HIS A 1 71 ? 15.740 8.425 -13.520 1.00 96.12 71 HIS A O 1
ATOM 571 N N . ALA A 1 72 ? 15.243 8.428 -15.698 1.00 96.62 72 ALA A N 1
ATOM 572 C CA . ALA A 1 72 ? 15.693 9.807 -15.926 1.00 96.62 72 ALA A CA 1
ATOM 573 C C . ALA A 1 72 ? 14.635 10.861 -15.528 1.00 96.62 72 ALA A C 1
ATOM 575 O O . ALA A 1 72 ? 14.885 12.076 -15.564 1.00 96.62 72 ALA A O 1
ATOM 576 N N . LYS A 1 73 ? 13.421 10.396 -15.213 1.00 96.19 73 LYS A N 1
ATOM 577 C CA . LYS A 1 73 ? 12.259 11.202 -14.840 1.00 96.19 73 LYS A CA 1
ATOM 578 C C . LYS A 1 73 ? 12.333 11.564 -13.356 1.00 96.19 73 LYS A C 1
ATOM 580 O O . LYS A 1 73 ? 12.640 10.723 -12.520 1.00 96.19 73 LYS A O 1
ATOM 585 N N . LEU A 1 74 ? 11.982 12.802 -13.026 1.00 96.94 74 LEU A N 1
ATOM 586 C CA . LEU A 1 74 ? 11.630 13.188 -11.665 1.00 96.94 74 LEU A CA 1
ATOM 587 C C . LEU A 1 74 ? 10.141 12.915 -11.459 1.00 96.94 74 LEU A C 1
ATOM 589 O O . LEU A 1 74 ? 9.315 13.447 -12.204 1.00 96.94 74 LEU A O 1
ATOM 593 N N . VAL A 1 75 ? 9.819 12.142 -10.427 1.00 95.94 75 VAL A N 1
ATOM 594 C CA . VAL A 1 75 ? 8.456 11.898 -9.946 1.00 95.94 75 VAL A CA 1
ATOM 595 C C . VAL A 1 75 ? 8.457 12.160 -8.443 1.00 95.94 75 VAL A C 1
ATOM 597 O O . VAL A 1 75 ? 9.233 11.546 -7.714 1.00 95.94 75 VAL A O 1
ATOM 600 N N . MET A 1 76 ? 7.653 13.117 -7.982 1.00 94.94 76 MET A N 1
ATOM 601 C CA . MET A 1 76 ? 7.524 13.438 -6.558 1.00 94.94 76 MET A CA 1
ATOM 602 C C . MET A 1 76 ? 6.058 13.545 -6.162 1.00 94.94 76 MET A C 1
ATOM 604 O O . MET A 1 76 ? 5.409 14.551 -6.465 1.00 94.94 76 MET A O 1
ATOM 608 N N . ASP A 1 77 ? 5.572 12.528 -5.459 1.00 93.12 77 ASP A N 1
ATOM 609 C CA . ASP A 1 77 ? 4.245 12.523 -4.851 1.00 93.12 77 ASP A CA 1
ATOM 610 C C . ASP A 1 77 ? 4.196 13.424 -3.622 1.00 93.12 77 ASP A C 1
ATOM 612 O O . ASP A 1 77 ? 5.112 13.434 -2.794 1.00 93.12 77 ASP A O 1
ATOM 616 N N . TYR A 1 78 ? 3.116 14.182 -3.505 1.00 93.12 78 TYR A N 1
ATOM 617 C CA . TYR A 1 78 ? 2.884 15.109 -2.413 1.00 93.12 78 TYR A CA 1
ATOM 618 C C . TYR A 1 78 ? 1.381 15.323 -2.203 1.00 93.12 78 TYR A C 1
ATOM 620 O O . TYR A 1 78 ? 0.579 15.063 -3.094 1.00 93.12 78 TYR A O 1
ATOM 628 N N . ASP A 1 79 ? 1.007 15.806 -1.026 1.00 91.06 79 ASP A N 1
ATOM 629 C CA . ASP A 1 79 ? -0.384 15.971 -0.597 1.00 91.06 79 ASP A CA 1
ATOM 630 C C . ASP A 1 79 ? -0.473 17.140 0.405 1.00 91.06 79 ASP A C 1
ATOM 632 O O . ASP A 1 79 ? 0.411 18.001 0.449 1.00 91.06 79 ASP A O 1
ATOM 636 N N . LYS A 1 80 ? -1.531 17.226 1.219 1.00 89.50 80 LYS A N 1
ATOM 637 C CA . LYS A 1 80 ? -1.628 18.279 2.249 1.00 89.50 80 LYS A CA 1
ATOM 638 C C . LYS A 1 80 ? -0.669 18.104 3.429 1.00 89.50 80 LYS A C 1
ATOM 640 O O . LYS A 1 80 ? -0.450 19.077 4.142 1.00 89.50 80 LYS A O 1
ATOM 645 N N . LEU A 1 81 ? -0.128 16.907 3.645 1.00 89.62 81 LEU A N 1
ATOM 646 C CA . LEU A 1 81 ? 0.838 16.579 4.699 1.00 89.62 81 LEU A CA 1
ATOM 647 C C . LEU A 1 81 ? 2.285 16.594 4.185 1.00 89.62 81 LEU A C 1
ATOM 649 O O . LEU A 1 81 ? 3.220 16.576 4.978 1.00 89.62 81 LEU A O 1
ATOM 653 N N . ARG A 1 82 ? 2.499 16.640 2.867 1.00 92.69 82 ARG A N 1
ATOM 654 C CA . ARG A 1 82 ? 3.821 16.668 2.232 1.00 92.69 82 ARG A CA 1
ATOM 655 C C . ARG A 1 82 ? 3.930 17.864 1.303 1.00 92.69 82 ARG A C 1
ATOM 657 O O . ARG A 1 82 ? 3.288 17.919 0.260 1.00 92.69 82 ARG A O 1
ATOM 664 N N . LYS A 1 83 ? 4.788 18.822 1.635 1.00 94.88 83 LYS A N 1
ATOM 665 C CA . LYS A 1 83 ? 4.974 20.051 0.860 1.00 94.88 83 LYS A CA 1
ATOM 666 C C . LYS A 1 83 ? 6.315 20.047 0.137 1.00 94.88 83 LYS A C 1
ATOM 668 O O . LYS A 1 83 ? 7.372 19.951 0.752 1.00 94.88 83 LYS A O 1
ATOM 673 N N . VAL A 1 84 ? 6.285 20.210 -1.184 1.00 96.94 84 VAL A N 1
ATOM 674 C CA . VAL A 1 84 ? 7.501 20.357 -1.998 1.00 96.94 84 VAL A CA 1
ATOM 675 C C . VAL A 1 84 ? 8.034 21.787 -1.884 1.00 96.94 84 VAL A C 1
ATOM 677 O O . VAL A 1 84 ? 7.386 22.728 -2.344 1.00 96.94 84 VAL A O 1
ATOM 680 N N . ASN A 1 85 ? 9.230 21.942 -1.316 1.00 96.62 85 ASN A N 1
ATOM 681 C CA . ASN A 1 85 ? 9.874 23.241 -1.099 1.00 96.62 85 ASN A CA 1
ATOM 682 C C . ASN A 1 85 ? 10.913 23.571 -2.180 1.00 96.62 85 ASN A C 1
ATOM 684 O O . ASN A 1 85 ? 11.030 24.728 -2.588 1.00 96.62 85 ASN A O 1
ATOM 688 N N . LYS A 1 86 ? 11.643 22.566 -2.682 1.00 97.44 86 LYS A N 1
ATOM 689 C CA . LYS A 1 86 ? 12.714 22.759 -3.672 1.00 97.44 86 LYS A CA 1
ATOM 690 C C . LYS A 1 86 ? 12.712 21.656 -4.726 1.00 97.44 86 LYS A C 1
ATOM 692 O O . LYS A 1 86 ? 12.615 20.481 -4.381 1.00 97.44 86 LYS A O 1
ATOM 697 N N . ILE A 1 87 ? 12.875 22.049 -5.992 1.00 98.19 87 ILE A N 1
ATOM 698 C CA . ILE A 1 87 ? 13.226 21.174 -7.119 1.00 98.19 87 ILE A CA 1
ATOM 699 C C . ILE A 1 87 ? 14.240 21.920 -7.988 1.00 98.19 87 ILE A C 1
ATOM 701 O O . ILE A 1 87 ? 13.927 22.958 -8.569 1.00 98.19 87 ILE A O 1
ATOM 705 N N . GLU A 1 88 ? 15.434 21.361 -8.106 1.00 98.06 88 GLU A N 1
ATOM 706 C CA . GLU A 1 88 ? 16.456 21.758 -9.068 1.00 98.06 88 GLU A CA 1
ATOM 707 C C . GLU A 1 88 ? 16.888 20.529 -9.857 1.00 98.06 88 GLU A C 1
ATOM 709 O O . GLU A 1 88 ? 16.837 19.407 -9.352 1.00 98.06 88 GLU A O 1
ATOM 714 N N . GLY A 1 89 ? 17.328 20.735 -11.094 1.00 97.81 89 GLY A N 1
ATOM 715 C CA . GLY A 1 89 ? 17.895 19.655 -11.882 1.00 97.81 89 GLY A CA 1
ATOM 716 C C . GLY A 1 89 ? 18.826 20.145 -12.974 1.00 97.81 89 GLY A C 1
ATOM 717 O O . GLY A 1 89 ? 18.706 21.277 -13.454 1.00 97.81 89 GLY A O 1
ATOM 718 N N . THR A 1 90 ? 19.741 19.278 -13.386 1.00 98.19 90 THR A N 1
ATOM 719 C CA . THR A 1 90 ? 20.727 19.555 -14.430 1.00 98.19 90 THR A CA 1
ATOM 720 C C . THR A 1 90 ? 20.911 18.329 -15.316 1.00 98.19 90 THR A C 1
ATOM 722 O O . THR A 1 90 ? 20.965 17.202 -14.836 1.00 98.19 90 THR A O 1
ATOM 725 N N . LEU A 1 91 ? 20.996 18.559 -16.624 1.00 98.19 91 LEU A N 1
ATOM 726 C CA . LEU A 1 91 ? 21.328 17.554 -17.626 1.00 98.19 91 LEU A CA 1
ATOM 727 C C . LEU A 1 91 ? 22.786 17.731 -18.058 1.00 98.19 91 LEU A C 1
ATOM 729 O O . LEU A 1 91 ? 23.186 18.844 -18.417 1.00 98.19 91 LEU A O 1
ATOM 733 N N . TYR A 1 92 ? 23.530 16.632 -18.095 1.00 98.06 92 TYR A N 1
ATOM 734 C CA . TYR A 1 92 ? 24.913 16.555 -18.559 1.00 98.06 92 TYR A CA 1
ATOM 735 C C . TYR A 1 92 ? 25.030 15.583 -19.733 1.00 98.06 92 TYR A C 1
ATOM 737 O O . TYR A 1 92 ? 24.316 14.581 -19.770 1.00 98.06 92 TYR A O 1
ATOM 745 N N . ASP A 1 93 ? 25.931 15.865 -20.670 1.00 96.75 93 ASP A N 1
ATOM 746 C CA . ASP A 1 93 ? 26.281 14.934 -21.746 1.00 96.75 93 ASP A CA 1
ATOM 747 C C . ASP A 1 93 ? 27.197 13.790 -21.263 1.00 96.75 93 ASP A C 1
ATOM 749 O O . ASP A 1 93 ? 27.567 13.708 -20.088 1.00 96.75 93 ASP A O 1
ATOM 753 N N . ALA A 1 94 ? 27.579 12.897 -22.182 1.00 96.88 94 ALA A N 1
ATOM 754 C CA . ALA A 1 94 ? 28.501 11.791 -21.915 1.00 96.88 94 ALA A CA 1
ATOM 755 C C . ALA A 1 94 ? 29.862 12.253 -21.361 1.00 96.88 94 ALA A C 1
ATOM 757 O O . ALA A 1 94 ? 30.488 11.533 -20.580 1.00 96.88 94 ALA A O 1
ATOM 758 N N . GLY A 1 95 ? 30.304 13.445 -21.771 1.00 96.19 95 GLY A N 1
ATOM 759 C CA . GLY A 1 95 ? 31.550 14.077 -21.359 1.00 96.19 95 GLY A CA 1
ATOM 760 C C . GLY A 1 95 ? 31.479 14.735 -19.981 1.00 96.19 95 GLY A C 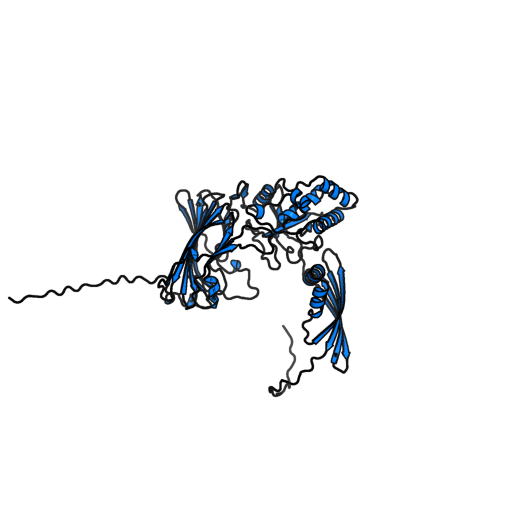1
ATOM 761 O O . GLY A 1 95 ? 32.491 15.240 -19.519 1.00 96.19 95 GLY A O 1
ATOM 762 N N . GLY A 1 96 ? 30.314 14.768 -19.322 1.00 94.88 96 GLY A N 1
ATOM 763 C CA . GLY A 1 96 ? 30.117 15.504 -18.069 1.00 94.88 96 GLY A CA 1
ATOM 764 C C . GLY A 1 96 ? 29.959 17.017 -18.265 1.00 94.88 96 GLY A C 1
ATOM 765 O O . GLY A 1 96 ? 30.008 17.785 -17.302 1.00 94.88 96 GLY A O 1
ATOM 766 N N . THR A 1 97 ? 29.753 17.477 -19.502 1.00 95.44 97 THR A N 1
ATOM 767 C CA . THR A 1 97 ? 29.477 18.885 -19.789 1.00 95.44 97 THR A CA 1
ATOM 768 C C . THR A 1 97 ? 27.995 19.162 -19.590 1.00 95.44 97 THR A C 1
ATOM 770 O O . THR A 1 97 ? 27.121 18.457 -20.096 1.00 95.44 97 THR A O 1
ATOM 773 N N . LYS A 1 98 ? 27.689 20.224 -18.844 1.00 96.62 98 LYS A N 1
ATOM 774 C CA . LYS A 1 98 ? 26.315 20.668 -18.610 1.00 96.62 98 LYS A CA 1
ATOM 775 C C . LYS A 1 98 ? 25.654 21.098 -19.925 1.00 96.62 98 LYS A C 1
ATOM 777 O O . LYS A 1 98 ? 26.093 22.058 -20.551 1.00 96.62 98 LYS A O 1
ATOM 782 N N . ILE A 1 99 ? 24.539 20.458 -20.275 1.00 96.12 99 ILE A N 1
ATOM 783 C CA . ILE A 1 99 ? 23.698 20.824 -21.424 1.00 96.12 99 ILE A CA 1
ATOM 784 C C . ILE A 1 99 ? 22.700 21.917 -21.022 1.00 96.12 99 ILE A C 1
ATOM 786 O O . ILE A 1 99 ? 22.604 22.955 -21.675 1.00 96.12 99 ILE A O 1
ATOM 790 N N . ARG A 1 100 ? 21.912 21.687 -19.961 1.00 96.00 100 ARG A N 1
ATOM 791 C CA . ARG A 1 100 ? 20.915 22.652 -19.459 1.00 96.00 100 ARG A CA 1
ATOM 792 C C . ARG A 1 100 ? 20.491 22.357 -18.026 1.00 96.00 100 ARG A C 1
ATOM 794 O O . ARG A 1 100 ? 20.582 21.222 -17.571 1.00 96.00 100 ARG A O 1
ATOM 801 N N . SER A 1 101 ? 19.976 23.375 -17.345 1.00 97.25 101 SER A N 1
ATOM 802 C CA . SER A 1 101 ? 19.271 23.213 -16.069 1.00 97.25 101 SER A CA 1
ATOM 803 C C . SER A 1 101 ? 17.760 23.206 -16.268 1.00 97.25 101 SER A C 1
ATOM 805 O O . SER A 1 101 ? 17.241 23.805 -17.211 1.00 97.25 101 SER A O 1
ATOM 807 N N . LEU A 1 102 ? 17.079 22.530 -15.351 1.00 97.12 102 LEU A N 1
ATOM 808 C CA . LEU A 1 102 ? 15.634 22.519 -15.193 1.00 97.12 102 LEU A CA 1
ATOM 809 C C . LEU A 1 102 ? 15.118 23.944 -14.984 1.00 97.12 102 LEU A C 1
ATOM 811 O O . LEU A 1 102 ? 15.635 24.686 -14.145 1.00 97.12 102 LEU A O 1
ATOM 815 N N . LYS A 1 103 ? 14.082 24.328 -15.731 1.00 95.69 103 LYS A N 1
ATOM 816 C CA . LYS A 1 103 ? 13.350 25.573 -15.488 1.00 95.69 103 LYS A CA 1
ATOM 817 C C . LYS A 1 103 ? 12.124 25.262 -14.645 1.00 95.69 103 LYS A C 1
ATOM 819 O O . LYS A 1 103 ? 11.470 24.244 -14.841 1.00 95.69 103 LYS A O 1
ATOM 824 N N . LYS A 1 104 ? 11.756 26.180 -13.751 1.00 91.31 104 LYS A N 1
ATOM 825 C CA . LYS A 1 104 ? 10.595 26.006 -12.862 1.00 91.31 104 LYS A CA 1
ATOM 826 C C . LYS A 1 104 ? 9.298 25.688 -13.622 1.00 91.31 104 LYS A C 1
ATOM 828 O O . LYS A 1 104 ? 8.525 24.858 -13.164 1.00 91.31 104 LYS A O 1
ATOM 833 N N . ASN A 1 105 ? 9.092 26.305 -14.788 1.00 92.88 105 ASN A N 1
ATOM 834 C CA . ASN A 1 105 ? 7.899 26.093 -15.616 1.00 92.88 105 ASN A CA 1
ATOM 835 C C . ASN A 1 105 ? 7.890 24.743 -16.356 1.00 92.88 105 ASN A C 1
ATOM 837 O O . ASN A 1 105 ? 6.847 24.355 -16.872 1.00 92.88 105 ASN A O 1
ATOM 841 N N . ASP A 1 106 ? 9.020 24.028 -16.397 1.00 94.06 106 ASP A N 1
ATOM 842 C CA . ASP A 1 106 ? 9.110 22.698 -17.010 1.00 94.06 106 ASP A CA 1
ATOM 843 C C . ASP A 1 106 ? 8.667 21.595 -16.029 1.00 94.06 106 ASP A C 1
ATOM 845 O O . ASP A 1 106 ? 8.412 20.461 -16.440 1.00 94.06 106 ASP A O 1
ATOM 849 N N . VAL A 1 107 ? 8.558 21.916 -14.731 1.00 96.62 107 VAL A N 1
ATOM 850 C CA . VAL A 1 107 ? 8.005 21.011 -13.718 1.00 96.62 107 VAL A CA 1
ATOM 851 C C . VAL A 1 107 ? 6.491 21.015 -13.838 1.00 96.62 107 VAL A C 1
ATOM 853 O O . VAL A 1 107 ? 5.812 21.978 -13.479 1.00 96.62 107 VAL A O 1
ATOM 856 N N . LYS A 1 108 ? 5.963 19.904 -14.331 1.00 96.19 108 LYS A N 1
ATOM 857 C CA . LYS A 1 108 ? 4.532 19.673 -14.454 1.00 96.19 108 LYS A CA 1
ATOM 858 C C . LYS A 1 108 ? 3.955 19.270 -13.106 1.00 96.19 108 LYS A C 1
ATOM 860 O O . LYS A 1 108 ? 4.628 18.649 -12.287 1.00 96.19 108 LYS A O 1
ATOM 865 N N . ASP A 1 109 ? 2.705 19.639 -12.891 1.00 95.25 109 ASP A N 1
ATOM 866 C CA . ASP A 1 109 ? 1.967 19.358 -11.669 1.00 95.25 109 ASP A CA 1
ATOM 867 C C . ASP A 1 109 ? 0.629 18.737 -12.049 1.00 95.25 109 ASP A C 1
ATOM 869 O O . ASP A 1 109 ? -0.220 19.390 -12.662 1.00 95.25 109 ASP A O 1
ATOM 873 N N . TYR A 1 110 ? 0.480 17.463 -11.713 1.00 90.62 110 TYR A N 1
ATOM 874 C CA . TYR A 1 110 ? -0.692 16.671 -12.036 1.00 90.62 110 TYR A CA 1
ATOM 875 C C . TYR A 1 110 ? -1.415 16.272 -10.754 1.00 90.62 110 TYR A C 1
ATOM 877 O O . TYR A 1 110 ? -0.794 16.053 -9.713 1.00 90.62 110 TYR A O 1
ATOM 885 N N . SER A 1 111 ? -2.740 16.160 -10.834 1.00 85.88 111 SER A N 1
ATOM 886 C CA . SER A 1 111 ? -3.467 15.371 -9.841 1.00 85.88 111 SER A CA 1
ATOM 887 C C . SER A 1 111 ? -3.015 13.918 -9.981 1.00 85.88 111 SER A C 1
ATOM 889 O O . SER A 1 111 ? -2.935 13.423 -11.104 1.00 85.88 111 SER A O 1
ATOM 891 N N . ASN A 1 112 ? -2.692 13.276 -8.860 1.00 78.62 112 ASN A N 1
ATOM 892 C CA . ASN A 1 112 ? -2.375 11.853 -8.796 1.00 78.62 112 ASN A CA 1
ATOM 893 C C . ASN A 1 112 ? -3.543 11.083 -8.157 1.00 78.62 112 ASN A C 1
ATOM 895 O O . ASN A 1 112 ? -3.349 10.174 -7.356 1.00 78.62 112 ASN A O 1
ATOM 899 N N . THR A 1 113 ? -4.763 11.501 -8.504 1.00 73.19 113 THR A N 1
ATOM 900 C CA . THR A 1 113 ? -5.999 10.858 -8.060 1.00 73.19 113 THR A CA 1
ATOM 901 C C . THR A 1 113 ? -6.199 9.554 -8.825 1.00 73.19 113 THR A C 1
ATOM 903 O O . THR A 1 113 ? -6.012 9.490 -10.043 1.00 73.19 113 THR A O 1
ATOM 906 N N . SER A 1 114 ? -6.606 8.496 -8.128 1.00 63.75 114 SER A N 1
ATOM 907 C CA . SER A 1 114 ? -7.083 7.278 -8.792 1.00 63.75 114 SER A CA 1
ATOM 908 C C . SER A 1 114 ? -8.544 7.456 -9.203 1.00 63.75 114 SER A C 1
ATOM 910 O O . SER A 1 114 ? -9.328 7.976 -8.416 1.00 63.75 114 SER A O 1
ATOM 912 N N . GLU A 1 115 ? -8.962 6.933 -10.364 1.00 58.38 115 GLU A N 1
ATOM 913 C CA . GLU A 1 115 ? -10.396 6.828 -10.709 1.00 58.38 115 GLU A CA 1
ATOM 914 C C . GLU A 1 115 ? -11.192 6.005 -9.673 1.00 58.38 115 GLU A C 1
ATOM 916 O O . GLU A 1 115 ? -12.413 6.120 -9.586 1.00 58.38 115 GLU A O 1
ATOM 921 N N . ALA A 1 116 ? -10.505 5.194 -8.854 1.00 58.22 116 ALA A N 1
ATOM 922 C CA . ALA A 1 116 ? -11.095 4.463 -7.735 1.00 58.22 116 ALA A CA 1
ATOM 923 C C . ALA A 1 116 ? -11.368 5.336 -6.487 1.00 58.22 116 ALA A C 1
ATOM 925 O O . ALA A 1 116 ? -12.088 4.901 -5.583 1.00 58.22 116 ALA A O 1
ATOM 926 N N . ASN A 1 117 ? -10.814 6.552 -6.421 1.00 68.00 117 ASN A N 1
ATOM 927 C CA . ASN A 1 117 ? -11.019 7.510 -5.337 1.00 68.00 117 ASN A CA 1
ATOM 928 C C . ASN A 1 117 ? -12.067 8.549 -5.750 1.00 68.00 117 ASN A C 1
ATOM 930 O O . ASN A 1 117 ? -11.958 9.186 -6.793 1.00 68.00 117 ASN A O 1
ATOM 934 N N . LEU A 1 118 ? -13.075 8.778 -4.904 1.00 76.06 118 LEU A N 1
ATOM 935 C CA . LEU A 1 118 ? -14.022 9.878 -5.133 1.00 76.06 118 LEU A CA 1
ATOM 936 C C . LEU A 1 118 ? -13.388 11.233 -4.804 1.00 76.06 118 LEU A C 1
ATOM 938 O O . LEU A 1 118 ? -13.721 12.242 -5.422 1.00 76.06 118 LEU A O 1
ATOM 942 N N . ALA A 1 119 ? -12.516 11.260 -3.797 1.00 76.56 119 ALA A N 1
ATOM 943 C CA . ALA A 1 119 ? -11.769 12.445 -3.414 1.00 76.56 119 ALA A CA 1
ATOM 944 C C . ALA A 1 119 ? -10.456 12.054 -2.732 1.00 76.56 119 ALA A C 1
ATOM 946 O O . ALA A 1 119 ? -10.459 11.354 -1.717 1.00 76.56 119 ALA A O 1
ATOM 947 N N . ASP A 1 120 ? -9.351 12.572 -3.247 1.00 79.94 120 ASP A N 1
ATOM 948 C CA . ASP A 1 120 ? -8.051 12.561 -2.588 1.00 79.94 120 ASP A CA 1
ATOM 949 C C . ASP A 1 120 ? -7.320 13.888 -2.854 1.00 79.94 120 ASP A C 1
ATOM 951 O O . ASP A 1 120 ? -7.787 14.736 -3.627 1.00 79.94 120 ASP A O 1
ATOM 955 N N . ASP A 1 121 ? -6.241 14.125 -2.117 1.00 85.56 121 ASP A N 1
ATOM 956 C CA . ASP A 1 121 ? -5.381 15.296 -2.262 1.00 85.56 121 ASP A CA 1
ATOM 957 C C . ASP A 1 121 ? -3.990 14.953 -2.803 1.00 85.56 121 ASP A C 1
ATOM 959 O O . ASP A 1 121 ? -3.100 15.809 -2.766 1.00 85.56 121 ASP A O 1
ATOM 963 N N . ASP A 1 122 ? -3.835 13.751 -3.363 1.00 88.44 122 ASP A N 1
ATOM 964 C CA . ASP A 1 122 ? -2.585 13.284 -3.935 1.00 88.44 122 ASP A CA 1
ATOM 965 C C . ASP A 1 122 ? -2.291 14.019 -5.247 1.00 88.44 122 ASP A C 1
ATOM 967 O O . ASP A 1 122 ? -3.108 14.177 -6.168 1.00 88.44 122 ASP A O 1
ATOM 971 N N . ARG A 1 123 ? -1.065 14.516 -5.333 1.00 93.19 123 ARG A N 1
ATOM 972 C CA . ARG A 1 123 ? -0.538 15.248 -6.476 1.00 93.19 123 ARG A CA 1
ATOM 973 C C . ARG A 1 123 ? 0.870 14.783 -6.767 1.00 93.19 123 ARG A C 1
ATOM 975 O O . ARG A 1 123 ? 1.590 14.327 -5.886 1.00 93.19 123 ARG A O 1
ATOM 982 N N . VAL A 1 124 ? 1.291 14.957 -8.012 1.00 95.12 124 VAL A N 1
ATOM 983 C CA . VAL A 1 124 ? 2.629 14.571 -8.448 1.00 95.12 124 VAL A CA 1
ATOM 984 C C . VAL A 1 124 ? 3.300 15.716 -9.190 1.00 95.12 124 VAL A C 1
ATOM 986 O O . VAL A 1 124 ? 2.751 16.289 -10.137 1.00 95.12 124 VAL A O 1
ATOM 989 N N . LYS A 1 125 ? 4.520 16.058 -8.763 1.00 96.88 125 LYS A N 1
ATOM 990 C CA . LY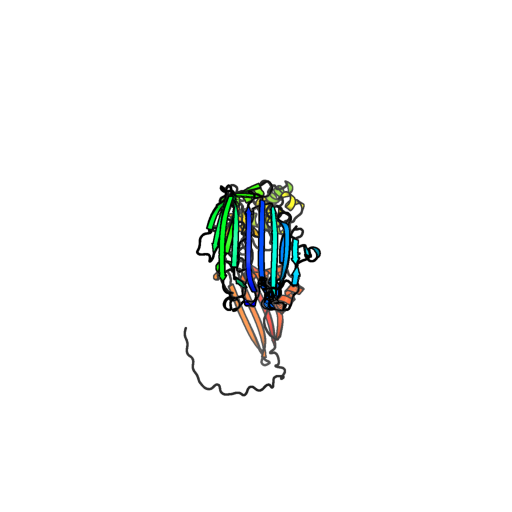S A 1 125 ? 5.432 16.873 -9.568 1.00 96.88 125 LYS A CA 1
ATOM 991 C C . LYS A 1 125 ? 6.189 15.956 -10.515 1.00 96.88 125 LYS A C 1
ATOM 993 O O . LYS A 1 125 ? 6.819 14.994 -10.079 1.00 96.88 125 LYS A O 1
ATOM 998 N N . PHE A 1 126 ? 6.142 16.278 -11.800 1.00 97.00 126 PHE A N 1
ATOM 999 C CA . PHE A 1 126 ? 6.764 15.495 -12.856 1.00 97.00 126 PHE A CA 1
ATOM 1000 C C . PHE A 1 126 ? 7.709 16.354 -13.689 1.00 97.00 126 PHE A C 1
ATOM 1002 O O . PHE A 1 126 ? 7.344 17.440 -14.143 1.00 97.00 126 PHE A O 1
ATOM 1009 N N . HIS A 1 127 ? 8.903 15.844 -13.964 1.00 97.62 127 HIS A N 1
ATOM 1010 C CA . HIS A 1 127 ? 9.800 16.449 -14.941 1.00 97.62 127 HIS A CA 1
ATOM 1011 C C . HIS A 1 127 ? 10.589 15.384 -15.704 1.00 97.62 127 HIS A C 1
ATOM 1013 O O . HIS A 1 127 ? 11.005 14.373 -15.146 1.00 97.62 127 HIS A O 1
ATOM 1019 N N . HIS A 1 128 ? 10.845 15.638 -16.987 1.00 95.38 128 HIS A N 1
ATOM 1020 C CA . HIS A 1 128 ? 11.727 14.816 -17.804 1.00 95.38 128 HIS A CA 1
ATOM 1021 C C . HIS A 1 128 ? 12.502 15.695 -18.786 1.00 95.38 128 HIS A C 1
ATOM 1023 O O . HIS A 1 128 ? 11.916 16.529 -19.478 1.00 95.38 128 HIS A O 1
ATOM 1029 N N . PHE A 1 129 ? 13.816 15.484 -18.888 1.00 95.94 129 PHE A N 1
ATOM 1030 C CA . PHE A 1 129 ? 14.652 16.251 -19.811 1.00 95.94 129 PHE A CA 1
ATOM 1031 C C . PHE A 1 129 ? 14.442 15.869 -21.285 1.00 95.94 129 PHE A C 1
ATOM 1033 O O . PHE A 1 129 ? 14.837 16.658 -22.139 1.00 95.94 129 PHE A O 1
ATOM 1040 N N . ASN A 1 130 ? 13.827 14.719 -21.599 1.00 92.88 130 ASN A N 1
ATOM 1041 C CA . ASN A 1 130 ? 13.620 14.223 -22.971 1.00 92.88 130 ASN A CA 1
ATOM 1042 C C . ASN A 1 130 ? 14.922 14.180 -23.799 1.00 92.88 130 ASN A C 1
ATOM 1044 O O . ASN A 1 130 ? 14.954 14.641 -24.938 1.00 92.88 130 ASN A O 1
ATOM 1048 N N . HIS A 1 131 ? 16.015 13.688 -23.208 1.00 95.50 131 HIS A N 1
ATOM 1049 C CA . HIS A 1 131 ? 17.288 13.509 -23.908 1.00 95.50 131 HIS A CA 1
ATOM 1050 C C . HIS A 1 131 ? 17.426 12.066 -24.408 1.00 95.50 131 HIS A C 1
ATOM 1052 O O . HIS A 1 131 ? 17.017 11.144 -23.712 1.00 95.50 131 HIS A O 1
ATOM 1058 N N . THR A 1 132 ? 17.972 11.874 -25.610 1.00 95.25 132 THR A N 1
ATOM 1059 C CA . THR A 1 132 ? 18.002 10.566 -26.296 1.00 95.25 132 THR A CA 1
ATOM 1060 C C . THR A 1 132 ? 19.388 10.174 -26.812 1.00 95.25 132 THR A C 1
ATOM 1062 O O . THR A 1 132 ? 19.511 9.177 -27.519 1.00 95.25 132 THR A O 1
ATOM 1065 N N . SER A 1 133 ? 20.430 10.949 -26.495 1.00 97.00 133 SER A N 1
ATOM 1066 C CA . SER A 1 133 ? 21.816 10.614 -26.838 1.00 97.00 133 SER A CA 1
ATOM 1067 C C . SER A 1 133 ? 22.503 10.012 -25.619 1.00 97.00 133 SER A C 1
ATOM 1069 O O . SER A 1 133 ? 22.650 10.684 -24.603 1.00 97.00 133 SER A O 1
ATOM 1071 N N . TYR A 1 134 ? 22.905 8.746 -25.713 1.00 97.50 134 TYR A N 1
ATOM 1072 C CA . TYR A 1 134 ? 23.479 7.998 -24.595 1.00 97.50 134 TYR A CA 1
ATOM 1073 C C . TYR A 1 134 ? 25.007 7.882 -24.692 1.00 97.50 134 TYR A C 1
ATOM 1075 O O . TYR A 1 134 ? 25.540 7.812 -25.802 1.00 97.50 134 TYR A O 1
ATOM 1083 N N . PRO A 1 135 ? 25.706 7.764 -23.550 1.00 98.00 135 PRO A N 1
ATOM 1084 C CA . PRO A 1 135 ? 25.188 7.952 -22.193 1.00 98.00 135 PRO A CA 1
ATOM 1085 C C . PRO A 1 135 ? 24.985 9.439 -21.857 1.00 98.00 135 PRO A C 1
ATOM 1087 O O . PRO A 1 135 ? 25.616 10.310 -22.449 1.00 98.00 135 PRO A O 1
ATOM 1090 N N . TYR A 1 136 ? 24.136 9.734 -20.878 1.00 98.19 136 TYR A N 1
ATOM 1091 C CA . TYR A 1 136 ? 23.968 11.085 -20.327 1.00 98.19 136 TYR A CA 1
ATOM 1092 C C . TYR A 1 136 ? 23.645 11.015 -18.839 1.00 98.19 136 TYR A C 1
ATOM 1094 O O . TYR A 1 136 ? 23.189 9.977 -18.362 1.00 98.19 136 TYR A O 1
ATOM 1102 N N . SER A 1 137 ? 23.846 12.110 -18.104 1.00 98.44 137 SER A N 1
ATOM 1103 C CA . SER A 1 137 ? 23.538 12.150 -16.669 1.00 98.44 137 SER A CA 1
ATOM 1104 C C . SER A 1 137 ? 22.445 13.159 -16.350 1.00 98.44 137 SER A C 1
ATOM 1106 O O . SER A 1 137 ? 22.455 14.284 -16.850 1.00 98.44 137 SER A O 1
ATOM 1108 N N . VAL A 1 138 ? 21.516 12.762 -15.483 1.00 98.38 138 VAL A N 1
ATOM 1109 C CA . VAL A 1 138 ? 20.555 13.666 -14.847 1.00 98.38 138 VAL A CA 1
ATOM 1110 C C . VAL A 1 138 ? 20.924 13.834 -13.385 1.00 98.38 138 VAL A C 1
ATOM 1112 O O . VAL A 1 138 ? 21.162 12.860 -12.680 1.00 98.38 138 VAL A O 1
ATOM 1115 N N . GLU A 1 139 ? 20.973 15.077 -12.938 1.00 98.56 139 GLU A N 1
ATOM 1116 C CA . GLU A 1 139 ? 21.113 15.449 -11.537 1.00 98.56 139 GLU A CA 1
ATOM 1117 C C . GLU A 1 139 ? 19.815 16.091 -11.070 1.00 98.56 139 GLU A C 1
ATOM 1119 O O . GLU A 1 139 ? 19.271 16.945 -11.774 1.00 98.56 139 GLU A O 1
ATOM 1124 N N . TYR A 1 140 ? 19.360 15.739 -9.870 1.00 98.50 140 TYR A N 1
ATOM 1125 C CA . TYR A 1 140 ? 18.282 16.447 -9.191 1.00 98.50 140 TYR A CA 1
ATOM 1126 C C . TYR A 1 140 ? 18.628 16.725 -7.732 1.00 98.50 140 TYR A C 1
ATOM 1128 O O . TYR A 1 140 ? 19.251 15.909 -7.050 1.00 98.50 140 TYR A O 1
ATOM 1136 N N . GLN A 1 141 ? 18.173 17.881 -7.251 1.00 98.50 141 GLN A N 1
ATOM 1137 C CA . GLN A 1 141 ? 18.178 18.256 -5.842 1.00 98.50 141 GLN A CA 1
ATOM 1138 C C . GLN A 1 141 ? 16.768 18.650 -5.422 1.00 98.50 141 GLN A C 1
ATOM 1140 O O . GLN A 1 141 ? 16.161 19.547 -6.012 1.00 98.50 141 GLN A O 1
ATOM 1145 N N . THR A 1 142 ? 16.246 17.994 -4.393 1.00 98.44 142 THR A N 1
ATOM 1146 C CA . THR A 1 142 ? 14.863 18.171 -3.952 1.00 98.44 142 THR A CA 1
ATOM 1147 C C . THR A 1 142 ? 14.783 18.363 -2.448 1.00 98.44 142 THR A C 1
ATOM 1149 O O . THR A 1 142 ? 15.542 17.738 -1.710 1.00 98.44 142 THR A O 1
ATOM 1152 N N . GLU A 1 143 ? 13.826 19.168 -1.993 1.00 98.38 143 GLU A N 1
ATOM 1153 C CA . GLU A 1 143 ? 13.479 19.317 -0.577 1.00 98.38 143 GLU A CA 1
ATOM 1154 C C . GLU A 1 143 ? 11.965 19.197 -0.404 1.00 98.38 143 GLU A C 1
ATOM 1156 O O . GLU A 1 143 ? 11.197 19.858 -1.113 1.00 98.38 143 GLU A O 1
ATOM 1161 N N . MET A 1 144 ? 11.553 18.366 0.550 1.00 97.50 144 MET A N 1
ATOM 1162 C CA . MET A 1 144 ? 10.164 18.165 0.937 1.00 97.50 144 MET A CA 1
ATOM 1163 C C . MET A 1 144 ? 10.021 18.286 2.453 1.00 97.50 144 MET A C 1
ATOM 1165 O O . MET A 1 144 ? 10.821 17.739 3.206 1.00 97.50 144 MET A O 1
ATOM 1169 N N . GLU A 1 145 ? 8.991 18.993 2.887 1.00 96.81 145 GLU A N 1
ATOM 1170 C CA . GLU A 1 145 ? 8.602 19.154 4.285 1.00 96.81 145 GLU A CA 1
ATOM 1171 C C . GLU A 1 145 ? 7.400 18.260 4.588 1.00 96.81 145 GLU A C 1
ATOM 1173 O O . GLU A 1 145 ? 6.477 18.164 3.779 1.00 96.81 145 GLU A O 1
ATOM 1178 N N . TYR A 1 146 ? 7.445 17.581 5.728 1.00 94.00 146 TYR A N 1
ATOM 1179 C CA . TYR A 1 146 ? 6.430 16.644 6.199 1.00 94.00 146 TYR A CA 1
ATOM 1180 C C . TYR A 1 146 ? 5.740 17.241 7.428 1.00 94.00 146 TYR A C 1
ATOM 1182 O O . TYR A 1 146 ? 6.408 17.506 8.428 1.00 94.00 146 TYR A O 1
ATOM 1190 N N . ASP A 1 147 ? 4.421 17.408 7.351 1.00 90.50 147 ASP A N 1
ATOM 1191 C CA . ASP A 1 147 ? 3.512 17.716 8.460 1.00 90.50 147 ASP A CA 1
ATOM 1192 C C . ASP A 1 147 ? 2.911 16.402 8.984 1.00 90.50 147 ASP A C 1
ATOM 1194 O O . ASP A 1 147 ? 1.891 15.891 8.514 1.00 90.50 147 ASP A O 1
ATOM 1198 N N . GLY A 1 148 ? 3.622 15.813 9.936 1.00 85.31 148 GLY A N 1
ATOM 1199 C CA . GLY A 1 148 ? 3.370 14.510 10.526 1.00 85.31 148 GLY A CA 1
ATOM 1200 C C . GLY A 1 148 ? 4.501 13.527 10.232 1.00 85.31 148 GLY A C 1
ATOM 1201 O O . GLY A 1 148 ? 4.777 13.187 9.084 1.00 85.31 148 GLY A O 1
ATOM 1202 N N . VAL A 1 149 ? 5.120 12.986 11.285 1.00 86.44 149 VAL A N 1
ATOM 1203 C CA . VAL A 1 149 ? 6.207 11.985 11.175 1.00 86.44 149 VAL A CA 1
ATOM 1204 C C . VAL A 1 149 ? 5.646 10.559 11.265 1.00 86.44 149 VAL A C 1
ATOM 1206 O O . VAL A 1 149 ? 6.317 9.625 11.683 1.00 86.44 149 VAL A O 1
ATOM 1209 N N . PHE A 1 150 ? 4.379 10.366 10.887 1.00 86.25 150 PHE A N 1
ATOM 1210 C CA . PHE A 1 150 ? 3.707 9.062 10.919 1.00 86.25 150 PHE A CA 1
ATOM 1211 C C . PHE A 1 150 ? 4.349 8.035 9.972 1.00 86.25 150 PHE A C 1
ATOM 1213 O O . PHE A 1 150 ? 4.290 6.829 10.211 1.00 86.25 150 PHE A O 1
ATOM 1220 N N . TYR A 1 151 ? 4.974 8.519 8.900 1.00 86.38 151 TYR A N 1
ATOM 1221 C CA . TYR A 1 151 ? 5.673 7.721 7.906 1.00 86.38 151 TYR A CA 1
ATOM 1222 C C . TYR A 1 151 ? 6.995 8.400 7.547 1.00 86.38 151 TYR A C 1
ATOM 1224 O O . TYR A 1 151 ? 7.028 9.597 7.267 1.00 86.38 151 TYR A O 1
ATOM 1232 N N . LEU A 1 152 ? 8.078 7.624 7.545 1.00 91.38 152 LEU A N 1
ATOM 1233 C CA . LEU A 1 152 ? 9.389 8.034 7.052 1.00 91.38 152 LEU A CA 1
ATOM 1234 C C . LEU A 1 152 ? 9.759 7.141 5.865 1.00 91.38 152 LEU A C 1
ATOM 1236 O O . LEU A 1 152 ? 9.499 5.936 5.923 1.00 91.38 152 LEU A O 1
ATOM 1240 N N . PRO A 1 153 ? 10.352 7.691 4.792 1.00 92.19 153 PRO A N 1
ATOM 1241 C CA . PRO A 1 153 ? 10.726 6.886 3.643 1.00 92.19 153 PRO A CA 1
ATOM 1242 C C . PRO A 1 153 ? 11.826 5.891 4.014 1.00 92.19 153 PRO A C 1
ATOM 1244 O O . PRO A 1 153 ? 12.722 6.184 4.809 1.00 92.19 153 PRO A O 1
ATOM 1247 N N . ALA A 1 154 ? 11.765 4.711 3.402 1.00 95.25 154 ALA A N 1
ATOM 1248 C CA . ALA A 1 154 ? 12.883 3.783 3.412 1.00 95.25 154 ALA A CA 1
ATOM 1249 C C . ALA A 1 154 ? 13.996 4.293 2.486 1.00 95.25 154 ALA A C 1
ATOM 1251 O O . ALA A 1 154 ? 13.724 4.855 1.422 1.00 95.25 154 ALA A O 1
ATOM 1252 N N . TRP A 1 155 ? 15.246 4.044 2.863 1.00 97.56 155 TRP A N 1
ATOM 1253 C CA . TRP A 1 155 ? 16.393 4.252 1.990 1.00 97.56 155 TRP A CA 1
ATOM 1254 C C . TRP A 1 155 ? 16.724 2.956 1.256 1.00 97.56 155 TRP A C 1
ATOM 1256 O O . TRP A 1 155 ? 17.068 1.951 1.879 1.00 97.56 155 TRP A O 1
ATOM 1266 N N . LEU A 1 156 ? 16.595 3.003 -0.069 1.00 96.31 156 LEU A N 1
ATOM 1267 C CA . LEU A 1 156 ? 16.766 1.887 -0.995 1.00 96.31 156 LEU A CA 1
ATOM 1268 C C . LEU A 1 156 ? 17.705 2.336 -2.138 1.00 96.31 156 LEU A C 1
ATOM 1270 O O . LEU A 1 156 ? 17.229 2.748 -3.196 1.00 96.31 156 LEU A O 1
ATOM 1274 N N . PRO A 1 157 ? 19.035 2.352 -1.925 1.00 95.88 157 PRO A N 1
ATOM 1275 C CA . PRO A 1 157 ? 20.008 2.880 -2.887 1.00 95.88 157 PRO A CA 1
ATOM 1276 C C . PRO A 1 157 ? 20.007 2.151 -4.238 1.00 95.88 157 PRO A C 1
ATOM 1278 O O . PRO A 1 157 ? 20.270 2.781 -5.260 1.00 95.88 157 PRO A O 1
ATOM 1281 N N . VAL A 1 158 ? 19.688 0.853 -4.252 1.00 97.00 158 VAL A N 1
ATOM 1282 C CA . VAL A 1 158 ? 19.446 0.074 -5.475 1.00 97.00 158 VAL A CA 1
ATOM 1283 C C . VAL A 1 158 ? 17.934 -0.051 -5.647 1.00 97.00 158 VAL A C 1
ATOM 1285 O O . VAL A 1 158 ? 17.306 -0.929 -5.062 1.00 97.00 158 VAL A O 1
ATOM 1288 N N . PHE A 1 159 ? 17.328 0.868 -6.392 1.00 94.38 159 PHE A N 1
ATOM 1289 C CA . PHE A 1 159 ? 15.868 1.000 -6.435 1.00 94.38 159 PHE A CA 1
ATOM 1290 C C . PHE A 1 159 ? 15.169 0.105 -7.470 1.00 94.38 159 PHE A C 1
ATOM 1292 O O . PHE A 1 159 ? 13.944 0.048 -7.448 1.00 94.38 159 PHE A O 1
ATOM 1299 N N . ASN A 1 160 ? 15.911 -0.551 -8.371 1.00 95.56 160 ASN A N 1
ATOM 1300 C CA . ASN A 1 160 ? 15.354 -1.465 -9.374 1.00 95.56 160 ASN A CA 1
ATOM 1301 C C . ASN A 1 160 ? 16.410 -2.447 -9.910 1.00 95.56 160 ASN A C 1
ATOM 1303 O O . ASN A 1 160 ? 17.613 -2.243 -9.704 1.00 95.56 160 ASN A O 1
ATOM 1307 N N . GLU A 1 161 ? 15.977 -3.472 -10.642 1.00 95.50 161 GLU A N 1
ATOM 1308 C CA . GLU A 1 161 ? 16.848 -4.303 -11.474 1.00 95.50 161 GLU A CA 1
ATOM 1309 C C . GLU A 1 161 ? 17.609 -3.478 -12.519 1.00 95.50 161 GLU A C 1
ATOM 1311 O O . GLU A 1 161 ? 17.213 -2.382 -12.914 1.00 95.50 161 GLU A O 1
ATOM 1316 N N . ASN A 1 162 ? 18.742 -4.010 -12.976 1.00 97.44 162 ASN A N 1
ATOM 1317 C CA . ASN A 1 162 ? 19.620 -3.371 -13.955 1.00 97.44 162 ASN A CA 1
ATOM 1318 C C . ASN A 1 162 ? 20.088 -1.957 -13.546 1.00 97.44 162 ASN A C 1
ATOM 1320 O O . ASN A 1 162 ? 20.484 -1.156 -14.397 1.00 97.44 162 ASN A O 1
ATOM 1324 N N . VAL A 1 163 ? 20.086 -1.653 -12.246 1.00 98.12 163 VAL A N 1
ATOM 1325 C CA . VAL A 1 163 ? 20.645 -0.429 -11.665 1.00 98.12 163 VAL A CA 1
ATOM 1326 C C . VAL A 1 163 ? 21.868 -0.787 -10.833 1.00 98.12 163 VAL A C 1
ATOM 1328 O O . VAL A 1 163 ? 21.785 -1.606 -9.922 1.00 98.12 163 VAL A O 1
ATOM 1331 N N . SER A 1 164 ? 23.004 -0.156 -11.117 1.00 98.56 164 SER A N 1
ATOM 1332 C CA . SER A 1 164 ? 24.207 -0.252 -10.282 1.00 98.56 164 SER A CA 1
ATOM 1333 C C . SER A 1 164 ? 24.408 1.026 -9.465 1.00 98.56 164 SER A C 1
ATOM 1335 O O . SER A 1 164 ? 23.961 2.100 -9.873 1.00 98.56 164 SER A O 1
ATOM 1337 N N . VAL A 1 165 ? 25.164 0.955 -8.369 1.00 98.62 165 VAL A N 1
ATOM 1338 C CA . VAL A 1 165 ? 25.439 2.104 -7.492 1.00 98.62 165 VAL A CA 1
ATOM 1339 C C . VAL A 1 165 ? 26.939 2.310 -7.330 1.00 98.62 165 VAL A C 1
ATOM 1341 O O . VAL A 1 165 ? 27.641 1.438 -6.830 1.00 98.62 165 VAL A O 1
ATOM 1344 N N . GLU A 1 166 ? 27.419 3.490 -7.713 1.00 98.38 166 GLU A N 1
ATOM 1345 C CA . GLU A 1 166 ? 28.787 3.942 -7.448 1.00 98.38 166 GLU A CA 1
ATOM 1346 C C . GLU A 1 166 ? 28.906 4.446 -6.008 1.00 98.38 166 GLU A C 1
ATOM 1348 O O . GLU A 1 166 ? 29.753 3.974 -5.255 1.00 98.38 166 GLU A O 1
ATOM 1353 N N . SER A 1 167 ? 28.012 5.348 -5.589 1.00 98.12 167 SER A N 1
ATOM 1354 C CA . SER A 1 167 ? 27.973 5.855 -4.217 1.00 98.12 167 SER A CA 1
ATOM 1355 C C . SER A 1 167 ? 26.566 6.271 -3.803 1.00 98.12 167 SER A C 1
ATOM 1357 O O . SER A 1 167 ? 25.885 7.018 -4.513 1.00 98.12 167 SER A O 1
ATOM 1359 N N . ALA A 1 168 ? 26.143 5.829 -2.619 1.00 98.44 168 ALA A N 1
ATOM 1360 C CA . ALA A 1 168 ? 24.917 6.293 -1.992 1.00 98.44 168 ALA A CA 1
ATOM 1361 C C . ALA A 1 168 ? 25.058 6.401 -0.469 1.00 98.44 168 ALA A C 1
ATOM 1363 O O . ALA A 1 168 ? 25.781 5.627 0.159 1.00 98.44 168 ALA A O 1
ATOM 1364 N N . SER A 1 169 ? 24.328 7.334 0.139 1.00 98.50 169 SER A N 1
ATOM 1365 C CA . SER A 1 169 ? 24.301 7.532 1.587 1.00 98.50 169 SER A CA 1
ATOM 1366 C C . SER A 1 169 ? 22.948 8.023 2.088 1.00 98.50 169 SER A C 1
ATOM 1368 O O . SER A 1 169 ? 22.299 8.834 1.423 1.00 98.50 169 SER A O 1
ATOM 1370 N N . LEU A 1 170 ? 22.599 7.613 3.303 1.00 98.69 170 LEU A N 1
ATOM 1371 C CA . LEU A 1 170 ? 21.507 8.165 4.096 1.00 98.69 170 LEU A CA 1
ATOM 1372 C C . LEU A 1 170 ? 22.087 8.828 5.344 1.00 98.69 170 LEU A C 1
ATOM 1374 O O . LEU A 1 170 ? 22.863 8.203 6.066 1.00 98.69 170 LEU A O 1
ATOM 1378 N N . LYS A 1 171 ? 21.647 10.051 5.633 1.00 98.50 171 LYS A N 1
ATOM 1379 C CA . LYS A 1 171 ? 21.855 10.718 6.916 1.00 98.50 171 LYS A CA 1
ATOM 1380 C C . LYS A 1 171 ? 20.513 11.001 7.577 1.00 98.50 171 LYS A C 1
ATOM 1382 O O . LYS A 1 171 ? 19.645 11.612 6.963 1.00 98.50 171 LYS A O 1
ATOM 1387 N N . VAL A 1 172 ? 20.352 10.604 8.834 1.00 98.31 172 VAL A N 1
ATOM 1388 C CA . VAL A 1 172 ? 19.184 10.961 9.646 1.00 98.31 172 VAL A CA 1
ATOM 1389 C C . VAL A 1 172 ? 19.643 11.790 10.835 1.00 98.31 172 VAL A C 1
ATOM 1391 O O . VAL A 1 172 ? 20.467 11.326 11.617 1.00 98.31 172 VAL A O 1
ATOM 1394 N N . THR A 1 173 ? 19.102 12.995 10.980 1.00 97.81 173 THR A N 1
ATOM 1395 C CA . THR A 1 173 ? 19.399 13.909 12.087 1.00 97.81 173 THR A CA 1
ATOM 1396 C C . THR A 1 173 ? 18.178 14.016 12.993 1.00 97.81 173 THR A C 1
ATOM 1398 O O . THR A 1 173 ? 17.075 14.306 12.528 1.00 97.81 173 THR A O 1
ATOM 1401 N N . THR A 1 174 ? 18.367 13.782 14.290 1.00 96.88 174 THR A N 1
ATOM 1402 C CA . THR A 1 174 ? 17.313 13.845 15.312 1.00 96.88 174 THR A CA 1
ATOM 1403 C C . THR A 1 174 ? 17.756 14.699 16.496 1.00 96.88 174 THR A C 1
ATOM 1405 O O . THR A 1 174 ? 18.946 14.958 16.666 1.00 96.88 174 THR A O 1
ATOM 1408 N N . ALA A 1 175 ? 16.826 15.085 17.375 1.00 95.50 175 ALA A N 1
ATOM 1409 C CA . ALA A 1 175 ? 17.200 15.576 18.704 1.00 95.50 175 ALA A CA 1
ATOM 1410 C C . ALA A 1 175 ? 18.011 14.506 19.465 1.00 95.50 175 ALA A C 1
ATOM 1412 O O . ALA A 1 175 ? 17.804 13.306 19.261 1.00 95.50 175 ALA A O 1
ATOM 1413 N N . ALA A 1 176 ? 18.939 14.925 20.331 1.00 93.38 176 ALA A N 1
ATOM 1414 C CA . ALA A 1 176 ? 19.873 14.015 21.007 1.00 93.38 176 ALA A CA 1
ATOM 1415 C C . ALA A 1 176 ? 19.187 12.938 21.878 1.00 93.38 176 ALA A C 1
ATOM 1417 O O . ALA A 1 176 ? 19.685 11.811 21.981 1.00 93.38 176 ALA A O 1
ATOM 1418 N N . ASP A 1 177 ? 18.044 13.280 22.478 1.00 91.25 177 ASP A N 1
ATOM 1419 C CA . ASP A 1 177 ? 17.209 12.423 23.327 1.00 91.25 177 ASP A CA 1
ATOM 1420 C C . ASP A 1 177 ? 16.153 11.623 22.544 1.00 91.25 177 ASP A C 1
ATOM 1422 O O . ASP A 1 177 ? 15.469 10.769 23.111 1.00 91.25 177 ASP A O 1
ATOM 1426 N N . TYR A 1 178 ? 16.029 11.859 21.236 1.00 93.31 178 TYR A N 1
ATOM 1427 C CA . TYR A 1 178 ? 15.100 11.128 20.389 1.00 93.31 178 TYR A CA 1
ATOM 1428 C C . TYR A 1 178 ? 15.670 9.761 20.003 1.00 93.31 178 TYR A C 1
ATOM 1430 O O . TYR A 1 178 ? 16.760 9.650 19.440 1.00 93.31 178 TYR A O 1
ATOM 1438 N N . LEU A 1 179 ? 14.905 8.701 20.262 1.00 90.94 179 LEU A N 1
ATOM 1439 C CA . LEU A 1 179 ? 15.252 7.355 19.821 1.00 90.94 179 LEU A CA 1
ATOM 1440 C C . LEU A 1 179 ? 14.796 7.150 18.371 1.00 90.94 179 LEU A C 1
ATOM 1442 O O . LEU A 1 179 ? 13.609 6.942 18.119 1.00 90.94 179 LEU A O 1
ATOM 1446 N N . LEU A 1 180 ? 15.721 7.171 17.413 1.00 93.44 180 LEU A N 1
ATOM 1447 C CA . LEU A 1 180 ? 15.430 6.721 16.051 1.00 93.44 180 LEU A CA 1
ATOM 1448 C C . LEU A 1 180 ? 15.325 5.192 16.020 1.00 93.44 180 LEU A C 1
ATOM 1450 O O . LEU A 1 180 ? 16.248 4.500 16.452 1.00 93.44 180 LEU A O 1
ATOM 1454 N N . ARG A 1 181 ? 14.230 4.660 15.469 1.00 96.00 181 ARG A N 1
ATOM 1455 C CA . ARG A 1 181 ? 14.101 3.226 15.189 1.00 96.00 181 ARG A CA 1
ATOM 1456 C C . ARG A 1 181 ? 14.407 2.979 13.721 1.00 96.00 181 ARG A C 1
ATOM 1458 O O . ARG A 1 181 ? 13.908 3.683 12.846 1.00 96.00 181 ARG A O 1
ATOM 1465 N N . TYR A 1 182 ? 15.213 1.962 13.455 1.00 96.38 182 TYR A N 1
ATOM 1466 C CA . TYR A 1 182 ? 15.542 1.546 12.101 1.00 96.38 182 TYR A CA 1
ATOM 1467 C C . TYR A 1 182 ? 15.680 0.027 12.015 1.00 96.38 182 TYR A C 1
ATOM 1469 O O . TYR A 1 182 ? 15.964 -0.638 13.012 1.00 96.38 182 TYR A O 1
ATOM 1477 N N . LYS A 1 183 ? 15.482 -0.513 10.814 1.00 96.19 183 LYS A N 1
ATOM 1478 C CA . LYS A 1 183 ? 15.742 -1.916 10.480 1.00 96.19 183 LYS A CA 1
ATOM 1479 C C . LYS A 1 183 ? 16.463 -1.982 9.146 1.00 96.19 183 LYS A C 1
ATOM 1481 O O . LYS A 1 183 ? 16.056 -1.313 8.198 1.00 96.19 183 LYS A O 1
ATOM 1486 N N . THR A 1 184 ? 17.526 -2.774 9.080 1.00 97.00 184 THR A N 1
ATOM 1487 C CA . THR A 1 184 ? 18.355 -2.897 7.882 1.00 97.00 184 THR A CA 1
ATOM 1488 C C . THR A 1 184 ? 18.229 -4.275 7.239 1.00 97.00 184 THR A C 1
ATOM 1490 O O . THR A 1 184 ? 18.006 -5.273 7.923 1.00 97.00 184 THR A O 1
ATOM 1493 N N . TYR A 1 185 ? 18.389 -4.318 5.917 1.00 96.56 185 TYR A N 1
ATOM 1494 C CA . TYR A 1 185 ? 18.552 -5.537 5.119 1.00 96.56 185 TYR A CA 1
ATOM 1495 C C . TYR A 1 185 ? 19.801 -5.396 4.259 1.00 96.56 185 TYR A C 1
ATOM 1497 O O . TYR A 1 185 ? 20.120 -4.284 3.841 1.00 96.56 185 TYR A O 1
ATOM 1505 N N . ASN A 1 186 ? 20.522 -6.501 4.036 1.00 95.56 186 ASN A N 1
ATOM 1506 C CA . ASN A 1 186 ? 21.763 -6.566 3.244 1.00 95.56 186 ASN A CA 1
ATOM 1507 C C . ASN A 1 186 ? 22.757 -5.428 3.523 1.00 95.56 186 ASN A C 1
ATOM 1509 O O . ASN A 1 186 ? 23.473 -4.961 2.641 1.00 95.56 186 ASN A O 1
ATOM 1513 N N . TYR A 1 187 ? 22.803 -4.981 4.773 1.00 95.12 187 TYR A N 1
ATOM 1514 C CA . TYR A 1 187 ? 23.708 -3.953 5.250 1.00 95.12 187 TYR A CA 1
ATOM 1515 C C . TYR A 1 187 ? 24.331 -4.474 6.541 1.00 95.12 187 TYR A C 1
ATOM 1517 O O . TYR A 1 187 ? 23.727 -4.411 7.609 1.00 95.12 187 TYR A O 1
ATOM 1525 N N . ALA A 1 188 ? 25.515 -5.077 6.418 1.00 86.94 188 ALA A N 1
ATOM 1526 C CA . ALA A 1 188 ? 26.166 -5.803 7.512 1.00 86.94 188 ALA A CA 1
ATOM 1527 C C . ALA A 1 188 ? 26.698 -4.887 8.629 1.00 86.94 188 ALA A C 1
ATOM 1529 O O . ALA A 1 188 ? 26.991 -5.351 9.729 1.00 86.94 188 ALA A O 1
ATOM 1530 N N . GLN A 1 189 ? 26.857 -3.595 8.343 1.00 90.69 189 GLN A N 1
ATOM 1531 C CA . GLN A 1 189 ? 27.415 -2.619 9.273 1.00 90.69 189 GLN A CA 1
ATOM 1532 C C . GLN A 1 189 ? 26.309 -1.985 10.131 1.00 90.69 189 GLN A C 1
ATOM 1534 O O . GLN A 1 189 ? 25.135 -1.997 9.775 1.00 90.69 189 GLN A O 1
ATOM 1539 N N . GLN A 1 190 ? 26.678 -1.389 11.260 1.00 92.50 190 GLN A N 1
ATOM 1540 C CA . GLN A 1 190 ? 25.793 -0.464 11.977 1.00 92.50 190 GLN A CA 1
ATOM 1541 C C . GLN A 1 190 ? 25.924 0.945 11.374 1.00 92.50 190 GLN A C 1
ATOM 1543 O O . GLN A 1 190 ? 26.949 1.228 10.743 1.00 92.50 190 GLN A O 1
ATOM 1548 N N . PRO A 1 191 ? 24.930 1.840 11.531 1.00 96.12 191 PRO A N 1
ATOM 1549 C CA . PRO A 1 191 ? 25.133 3.237 11.173 1.00 96.12 191 PRO A CA 1
ATOM 1550 C C . PRO A 1 191 ? 26.275 3.847 11.980 1.00 96.12 191 PRO A C 1
ATOM 1552 O O . PRO A 1 191 ? 26.437 3.563 13.169 1.00 96.12 191 PRO A O 1
ATOM 1555 N N . VAL A 1 192 ? 27.015 4.760 11.358 1.00 97.19 192 VAL A N 1
ATOM 1556 C CA . VAL A 1 192 ? 27.924 5.640 12.092 1.00 97.19 192 VAL A CA 1
ATOM 1557 C C . VAL A 1 192 ? 27.074 6.681 12.812 1.00 97.19 192 VAL A C 1
ATOM 1559 O O . VAL A 1 192 ? 26.421 7.507 12.170 1.00 97.19 192 VAL A O 1
ATOM 1562 N N . VAL A 1 193 ? 27.065 6.617 14.144 1.00 96.56 193 VAL A N 1
ATOM 1563 C CA . VAL A 1 193 ? 26.317 7.542 15.002 1.00 96.56 193 VAL A CA 1
ATOM 1564 C C . VAL A 1 193 ? 27.256 8.620 15.528 1.00 96.56 193 VAL A C 1
ATOM 1566 O O . VAL A 1 193 ? 28.337 8.314 16.027 1.00 96.56 193 VAL A O 1
ATOM 1569 N N . THR A 1 194 ? 26.867 9.885 15.399 1.00 96.25 194 THR A N 1
ATOM 1570 C CA . THR A 1 194 ? 27.648 11.034 15.876 1.00 96.25 194 THR A CA 1
ATOM 1571 C C . THR A 1 194 ? 26.759 11.977 16.671 1.00 96.25 194 THR A C 1
ATOM 1573 O O . THR A 1 194 ? 25.705 12.394 16.195 1.00 96.25 194 THR A O 1
ATOM 1576 N N . ASP A 1 195 ? 27.188 12.336 17.879 1.00 93.62 195 ASP A N 1
ATOM 1577 C CA . ASP A 1 195 ? 26.531 13.370 18.676 1.00 93.62 195 ASP A CA 1
ATOM 1578 C C . ASP A 1 195 ? 27.030 14.757 18.236 1.00 93.62 195 ASP A C 1
ATOM 1580 O O . ASP A 1 195 ? 28.224 15.061 18.295 1.00 93.62 195 ASP A O 1
ATOM 1584 N N . VAL A 1 196 ? 26.110 15.615 17.789 1.00 91.44 196 VAL A N 1
ATOM 1585 C CA . VAL A 1 196 ? 26.399 16.958 17.271 1.00 91.44 196 VAL A CA 1
ATOM 1586 C C . VAL A 1 196 ? 25.632 17.988 18.100 1.00 91.44 196 VAL A C 1
ATOM 1588 O O . VAL A 1 196 ? 24.477 18.311 17.839 1.00 91.44 196 VAL A O 1
ATOM 1591 N N . LYS A 1 197 ? 26.281 18.555 19.124 1.00 89.12 197 LYS A N 1
ATOM 1592 C CA . LYS A 1 197 ? 25.673 19.521 20.064 1.00 89.12 197 LYS A CA 1
ATOM 1593 C C . LYS A 1 197 ? 24.400 18.978 20.741 1.00 89.12 197 LYS A C 1
ATOM 1595 O O . LYS A 1 197 ? 24.501 18.268 21.731 1.00 89.12 197 LYS A O 1
ATOM 1600 N N . LYS A 1 198 ? 23.216 19.385 20.263 1.00 92.62 198 LYS A N 1
ATOM 1601 C CA . LYS A 1 198 ? 21.887 18.989 20.772 1.00 92.62 198 LYS A CA 1
ATOM 1602 C C . LYS A 1 198 ? 21.181 17.997 19.839 1.00 92.62 198 LYS A C 1
ATOM 1604 O O . LYS A 1 198 ? 20.007 17.692 20.040 1.00 92.62 198 LYS A O 1
ATOM 1609 N N . GLU A 1 199 ? 21.891 17.514 18.831 1.00 96.31 199 GLU A N 1
ATOM 1610 C CA . GLU A 1 199 ? 21.401 16.613 17.801 1.00 96.31 199 GLU A CA 1
ATOM 1611 C C . GLU A 1 199 ? 22.218 15.322 17.798 1.00 96.31 199 GLU A C 1
ATOM 1613 O O . GLU A 1 199 ? 23.331 15.255 18.327 1.00 96.31 199 GLU A O 1
ATOM 1618 N N . LYS A 1 200 ? 21.650 14.298 17.174 1.00 96.25 200 LYS A N 1
ATOM 1619 C CA . LYS A 1 200 ? 22.292 13.021 16.898 1.00 96.25 200 LYS A CA 1
ATOM 1620 C C . LYS A 1 200 ? 22.137 12.714 15.417 1.00 96.25 200 LYS A C 1
ATOM 1622 O O . LYS A 1 200 ? 21.035 12.807 14.880 1.00 96.25 200 LYS A O 1
ATOM 1627 N N . GLU A 1 201 ? 23.237 12.359 14.767 1.00 97.69 201 GLU A N 1
ATOM 1628 C CA . GLU A 1 201 ? 23.269 11.991 13.355 1.00 97.69 201 GLU A CA 1
ATOM 1629 C C . GLU A 1 201 ? 23.536 10.494 13.200 1.00 97.69 201 GLU A C 1
ATOM 1631 O O . GLU A 1 201 ? 24.455 9.953 13.812 1.00 97.69 201 GLU A O 1
ATOM 1636 N N . TYR A 1 202 ? 22.749 9.836 12.355 1.00 97.81 202 TYR A N 1
ATOM 1637 C CA . TYR A 1 202 ? 22.896 8.436 11.971 1.00 97.81 202 TYR A CA 1
ATOM 1638 C C . TYR A 1 202 ? 23.239 8.375 10.487 1.00 97.81 202 TYR A C 1
ATOM 1640 O O . TYR A 1 202 ? 22.486 8.898 9.665 1.00 97.81 202 TYR A O 1
ATOM 1648 N N . ASN A 1 203 ? 24.360 7.745 10.140 1.00 98.12 203 ASN A N 1
ATOM 1649 C CA . ASN A 1 203 ? 24.867 7.719 8.771 1.00 98.12 203 ASN A CA 1
ATOM 1650 C C . ASN A 1 203 ? 25.016 6.284 8.258 1.00 98.12 203 ASN A C 1
ATOM 1652 O O . ASN A 1 203 ? 25.703 5.466 8.873 1.00 98.12 203 ASN A O 1
ATOM 1656 N N . TRP A 1 204 ? 24.425 6.012 7.097 1.00 98.44 204 TRP A N 1
ATOM 1657 C CA . TRP A 1 204 ? 24.616 4.790 6.317 1.00 98.44 204 TRP A CA 1
ATOM 1658 C C . TRP A 1 204 ? 25.238 5.142 4.973 1.00 98.44 204 TRP A C 1
ATOM 1660 O O . TRP A 1 204 ? 24.911 6.178 4.388 1.00 98.44 204 TRP A O 1
ATOM 1670 N N . SER A 1 205 ? 26.103 4.275 4.456 1.00 97.75 205 SER A N 1
ATOM 1671 C CA . SER A 1 205 ? 26.699 4.465 3.136 1.00 97.75 205 SER A CA 1
ATOM 1672 C C . SER A 1 205 ? 27.028 3.145 2.458 1.00 97.75 205 SER A C 1
ATOM 1674 O O . SER A 1 205 ? 27.392 2.158 3.091 1.00 97.75 205 SER A O 1
ATOM 1676 N N . VAL A 1 206 ? 26.895 3.141 1.137 1.00 97.62 206 VAL A N 1
ATOM 1677 C CA . VAL A 1 206 ? 27.293 2.031 0.276 1.00 97.62 206 VAL A CA 1
ATOM 1678 C C . VAL A 1 206 ? 28.036 2.562 -0.942 1.00 97.62 206 VAL A C 1
ATOM 1680 O O . VAL A 1 206 ? 27.808 3.692 -1.385 1.00 97.62 206 VAL A O 1
ATOM 1683 N N . SER A 1 207 ? 28.912 1.733 -1.497 1.00 97.06 207 SER A N 1
ATOM 1684 C CA . SER A 1 207 ? 29.614 2.010 -2.745 1.00 97.06 207 SER A CA 1
ATOM 1685 C C . SER A 1 207 ? 29.801 0.736 -3.562 1.00 97.06 207 SER A C 1
ATOM 1687 O O . SER A 1 207 ? 29.736 -0.372 -3.028 1.00 97.06 207 SER A O 1
ATOM 1689 N N . ASP A 1 208 ? 30.031 0.913 -4.860 1.00 97.25 208 ASP A N 1
ATOM 1690 C CA . ASP A 1 208 ? 30.441 -0.139 -5.799 1.00 97.25 208 ASP A CA 1
ATOM 1691 C C . ASP A 1 208 ? 29.525 -1.382 -5.857 1.00 97.25 208 ASP A C 1
ATOM 1693 O O . ASP A 1 208 ? 29.993 -2.522 -6.001 1.00 97.25 208 ASP A O 1
ATOM 1697 N N . ILE A 1 209 ? 28.206 -1.167 -5.785 1.00 97.75 209 ILE A N 1
ATOM 1698 C CA . ILE A 1 209 ? 27.194 -2.224 -5.920 1.00 97.75 209 ILE A CA 1
ATOM 1699 C C . ILE A 1 209 ? 26.910 -2.472 -7.405 1.00 97.75 209 ILE A C 1
ATOM 1701 O O . ILE A 1 209 ? 26.477 -1.573 -8.127 1.00 97.75 209 ILE A O 1
ATOM 1705 N N . ALA A 1 210 ? 27.132 -3.706 -7.857 1.00 97.81 210 ALA A N 1
ATOM 1706 C CA . ALA A 1 210 ? 26.829 -4.127 -9.224 1.00 97.81 210 ALA A CA 1
ATOM 1707 C C . ALA A 1 210 ? 25.314 -4.225 -9.474 1.00 97.81 210 ALA A C 1
ATOM 1709 O O . ALA A 1 210 ? 24.535 -4.424 -8.544 1.00 97.81 210 ALA A O 1
ATOM 1710 N N . ALA A 1 211 ? 24.908 -4.116 -10.740 1.00 97.56 211 ALA A N 1
ATOM 1711 C CA . ALA A 1 211 ? 23.512 -4.283 -11.118 1.00 97.56 211 ALA A CA 1
ATOM 1712 C C . ALA A 1 211 ? 23.034 -5.731 -10.918 1.00 97.56 211 ALA A C 1
ATOM 1714 O O . ALA A 1 211 ? 23.737 -6.684 -11.257 1.00 97.56 211 ALA A O 1
ATOM 1715 N N . ILE A 1 212 ? 21.812 -5.877 -10.405 1.00 96.00 212 ILE A N 1
ATOM 1716 C CA . ILE A 1 212 ? 21.127 -7.164 -10.224 1.00 96.00 212 ILE A CA 1
ATOM 1717 C C . ILE A 1 212 ? 20.192 -7.387 -11.415 1.00 96.00 212 ILE A C 1
ATOM 1719 O O . ILE A 1 212 ? 19.550 -6.444 -11.877 1.00 96.00 212 ILE A O 1
ATOM 1723 N N . LYS A 1 213 ? 20.137 -8.611 -11.942 1.00 93.62 213 LYS A N 1
ATOM 1724 C CA . LYS A 1 213 ? 19.214 -8.976 -13.026 1.00 93.62 213 LYS A CA 1
ATOM 1725 C C . LYS A 1 213 ? 17.843 -9.323 -12.462 1.00 93.62 213 LYS A C 1
ATOM 1727 O O . LYS A 1 213 ? 17.751 -9.809 -11.341 1.00 93.62 213 LYS A O 1
ATOM 1732 N N . ASP A 1 214 ? 16.813 -9.121 -13.271 1.00 88.38 214 ASP A N 1
ATOM 1733 C CA . ASP A 1 214 ? 15.496 -9.665 -12.966 1.00 88.38 214 ASP A CA 1
ATOM 1734 C C . ASP A 1 214 ? 15.536 -11.201 -12.964 1.00 88.38 214 ASP A C 1
ATOM 1736 O O . ASP A 1 214 ? 16.074 -11.825 -13.886 1.00 88.38 214 ASP A O 1
ATOM 1740 N N . GLU A 1 215 ? 14.966 -11.794 -11.920 1.00 90.50 215 GLU A N 1
ATOM 1741 C CA . GLU A 1 215 ? 14.848 -13.237 -11.740 1.00 90.50 215 GLU A CA 1
ATOM 1742 C C . GLU A 1 215 ? 13.401 -13.575 -11.351 1.00 90.50 215 GLU A C 1
ATOM 1744 O O . GLU A 1 215 ? 12.919 -13.129 -10.300 1.00 90.50 215 GLU A O 1
ATOM 1749 N N . PRO A 1 216 ? 12.686 -14.380 -12.166 1.00 90.62 216 PRO A N 1
ATOM 1750 C CA . PRO A 1 216 ? 11.341 -14.821 -11.829 1.00 90.62 216 PRO A CA 1
ATOM 1751 C C . PRO A 1 216 ? 11.313 -15.544 -10.482 1.00 90.62 216 PRO A C 1
ATOM 1753 O O . PRO A 1 216 ? 12.137 -16.419 -10.227 1.00 90.62 216 PRO A O 1
ATOM 1756 N N . TYR A 1 217 ? 10.320 -15.217 -9.652 1.00 88.25 217 TYR A N 1
ATOM 1757 C CA . TYR A 1 217 ? 10.161 -15.763 -8.295 1.00 88.25 217 TYR A CA 1
ATOM 1758 C C . TYR A 1 217 ? 11.299 -15.412 -7.323 1.00 88.25 217 TYR A C 1
ATOM 1760 O O . TYR A 1 217 ? 11.470 -16.096 -6.311 1.00 88.25 217 TYR A O 1
ATOM 1768 N N . SER A 1 218 ? 12.052 -14.347 -7.605 1.00 91.38 218 SER A N 1
ATOM 1769 C CA . SER A 1 218 ? 13.000 -13.775 -6.652 1.00 91.38 218 SER A CA 1
ATOM 1770 C C . SER A 1 218 ? 12.317 -13.363 -5.336 1.00 91.38 218 SER A C 1
ATOM 1772 O O . SER A 1 218 ? 11.108 -13.091 -5.306 1.00 91.38 218 SER A O 1
ATOM 1774 N N . PRO A 1 219 ? 13.074 -13.321 -4.222 1.00 91.06 219 PRO A N 1
ATOM 1775 C CA . PRO A 1 219 ? 12.616 -12.690 -2.994 1.00 91.06 219 PRO A CA 1
ATOM 1776 C C . PRO A 1 219 ? 12.151 -11.250 -3.226 1.00 91.06 219 PRO A C 1
ATOM 1778 O O . PRO A 1 219 ? 12.466 -10.603 -4.224 1.00 91.06 219 PRO A O 1
ATOM 1781 N N . ILE A 1 220 ? 11.421 -10.710 -2.259 1.00 90.50 220 ILE A N 1
ATOM 1782 C CA . ILE A 1 220 ? 10.997 -9.311 -2.310 1.00 90.50 220 ILE A CA 1
ATOM 1783 C C . ILE A 1 220 ? 12.217 -8.384 -2.327 1.00 90.50 220 ILE A C 1
ATOM 1785 O O . ILE A 1 220 ? 13.205 -8.615 -1.634 1.00 90.50 220 ILE A O 1
ATOM 1789 N N . TRP A 1 221 ? 12.138 -7.310 -3.111 1.00 92.94 221 TRP A N 1
ATOM 1790 C CA . TRP A 1 221 ? 13.313 -6.533 -3.514 1.00 92.94 221 TRP A CA 1
ATOM 1791 C C . TRP A 1 221 ? 14.221 -6.077 -2.360 1.00 92.94 221 TRP A C 1
ATOM 1793 O O . TRP A 1 221 ? 15.438 -6.249 -2.418 1.00 92.94 221 TRP A O 1
ATOM 1803 N N . TYR A 1 222 ? 13.645 -5.560 -1.269 1.00 93.31 222 TYR A N 1
ATOM 1804 C CA . TYR A 1 222 ? 14.425 -5.079 -0.122 1.00 93.31 222 TYR A CA 1
ATOM 1805 C C . TYR A 1 222 ? 15.209 -6.187 0.606 1.00 93.31 222 TYR A C 1
ATOM 1807 O O . TYR A 1 222 ? 16.152 -5.882 1.330 1.00 93.31 222 TYR A O 1
ATOM 1815 N N . GLU A 1 223 ? 14.849 -7.463 0.429 1.00 93.25 223 GLU A N 1
ATOM 1816 C CA . GLU A 1 223 ? 15.590 -8.610 0.974 1.00 93.25 223 GLU A CA 1
ATOM 1817 C C . GLU A 1 223 ? 16.804 -8.987 0.125 1.00 93.25 223 GLU A C 1
ATOM 1819 O O . GLU A 1 223 ? 17.626 -9.783 0.575 1.00 93.25 223 GLU A O 1
ATOM 1824 N N . MET A 1 224 ? 16.973 -8.388 -1.056 1.00 94.50 224 MET A N 1
ATOM 1825 C CA . MET A 1 224 ? 18.103 -8.644 -1.957 1.00 94.50 224 MET A CA 1
ATOM 1826 C C . MET A 1 224 ? 19.110 -7.492 -2.015 1.00 94.50 224 MET A C 1
ATOM 1828 O O . MET A 1 224 ? 20.257 -7.692 -2.412 1.00 94.50 224 MET A O 1
ATOM 1832 N N . VAL A 1 225 ? 18.707 -6.284 -1.609 1.00 96.00 225 VAL A N 1
ATOM 1833 C CA . VAL A 1 225 ? 19.539 -5.076 -1.704 1.00 96.00 225 VAL A CA 1
ATOM 1834 C C . VAL A 1 225 ? 19.729 -4.398 -0.350 1.00 96.00 225 VAL A C 1
ATOM 1836 O O . VAL A 1 225 ? 18.892 -4.571 0.545 1.00 96.00 225 VAL A O 1
ATOM 1839 N N . PRO A 1 226 ? 20.813 -3.616 -0.164 1.00 97.25 226 PRO A N 1
ATOM 1840 C CA . PRO A 1 226 ? 20.969 -2.794 1.026 1.00 97.25 226 PRO A CA 1
ATOM 1841 C C . PRO A 1 226 ? 19.752 -1.891 1.197 1.00 97.25 226 PRO A C 1
ATOM 1843 O O . PRO A 1 226 ? 19.416 -1.136 0.288 1.00 97.25 226 PRO A O 1
ATOM 1846 N N . THR A 1 227 ? 19.090 -1.980 2.346 1.00 97.56 227 THR A N 1
ATOM 1847 C CA . THR A 1 227 ? 17.880 -1.206 2.644 1.00 97.56 227 THR A CA 1
ATOM 1848 C C . THR A 1 227 ? 17.900 -0.754 4.093 1.00 97.56 227 THR A C 1
ATOM 1850 O O . THR A 1 227 ? 18.309 -1.516 4.970 1.00 97.56 227 THR A O 1
ATOM 1853 N N . VAL A 1 228 ? 17.416 0.458 4.362 1.00 97.94 228 VAL A N 1
ATOM 1854 C CA . VAL A 1 228 ? 17.162 0.956 5.719 1.00 97.94 228 VAL A CA 1
ATOM 1855 C C . VAL A 1 228 ? 15.712 1.418 5.810 1.00 97.94 228 VAL A C 1
ATOM 1857 O O . VAL A 1 228 ? 15.326 2.413 5.201 1.00 97.94 228 VAL A O 1
ATOM 1860 N N . PHE A 1 229 ? 14.906 0.710 6.594 1.00 97.38 229 PHE A N 1
ATOM 1861 C CA . PHE A 1 229 ? 13.587 1.174 7.010 1.00 97.38 229 PHE A CA 1
ATOM 1862 C C . PHE A 1 229 ? 13.723 2.058 8.242 1.00 97.38 229 PHE A C 1
ATOM 1864 O O . PHE A 1 229 ? 14.423 1.696 9.187 1.00 97.38 229 PHE A O 1
ATOM 1871 N N . LEU A 1 230 ? 13.022 3.188 8.243 1.00 96.50 230 LEU A N 1
ATOM 1872 C CA . LEU A 1 230 ? 12.967 4.126 9.358 1.00 96.50 230 LEU A CA 1
ATOM 1873 C C . LEU A 1 230 ? 11.573 4.102 9.983 1.00 96.50 230 LEU A C 1
ATOM 1875 O O . LEU A 1 230 ? 10.568 3.948 9.292 1.00 96.50 230 LEU A O 1
ATOM 1879 N N . ALA A 1 231 ? 11.509 4.274 11.298 1.00 94.38 231 ALA A N 1
ATOM 1880 C CA . ALA A 1 231 ? 10.259 4.496 12.004 1.00 94.38 231 ALA A CA 1
ATOM 1881 C C . ALA A 1 231 ? 10.479 5.473 13.164 1.00 94.38 231 ALA A C 1
ATOM 1883 O O . ALA A 1 231 ? 11.503 5.399 13.854 1.00 94.38 231 ALA A O 1
ATOM 1884 N N . PRO A 1 232 ? 9.520 6.372 13.428 1.00 91.50 232 PRO A N 1
ATOM 1885 C CA . PRO A 1 232 ? 9.566 7.173 14.639 1.00 91.50 232 PRO A CA 1
ATOM 1886 C C . PRO A 1 232 ? 9.442 6.274 15.882 1.00 91.50 232 PRO A C 1
ATOM 1888 O O . PRO A 1 232 ? 8.698 5.291 15.879 1.00 91.50 232 PRO A O 1
ATOM 1891 N N . SER A 1 233 ? 10.128 6.610 16.977 1.00 93.00 233 SER A N 1
ATOM 1892 C CA . SER A 1 233 ? 9.774 6.053 18.296 1.00 93.00 233 SER A CA 1
ATOM 1893 C C . SER A 1 233 ? 8.488 6.702 18.791 1.00 93.00 233 SER A C 1
ATOM 1895 O O . SER A 1 233 ? 7.493 6.019 18.995 1.00 93.00 233 SER A O 1
ATOM 1897 N N . SER A 1 234 ? 8.487 8.032 18.880 1.00 94.62 234 SER A N 1
ATOM 1898 C CA . SER A 1 234 ? 7.314 8.871 19.136 1.00 94.62 234 SER A CA 1
ATOM 1899 C C . SER A 1 234 ? 7.073 9.829 17.974 1.00 94.62 234 SER A C 1
ATOM 1901 O O . SER A 1 234 ? 8.025 10.292 17.344 1.00 94.62 234 SER A O 1
ATOM 1903 N N . PHE A 1 235 ? 5.811 10.119 17.684 1.00 94.25 235 PHE A N 1
ATOM 1904 C CA . PHE A 1 235 ? 5.418 10.996 16.586 1.00 94.25 235 PHE A CA 1
ATOM 1905 C C . PHE A 1 235 ? 4.152 11.780 16.931 1.00 94.25 235 PHE A C 1
ATOM 1907 O O . PHE A 1 235 ? 3.408 11.433 17.851 1.00 94.25 235 PHE A O 1
ATOM 1914 N N . GLU A 1 236 ? 3.898 12.824 16.158 1.00 92.81 236 GLU A N 1
ATOM 1915 C CA . GLU A 1 236 ? 2.668 13.599 16.158 1.00 92.81 236 GLU A CA 1
ATOM 1916 C C . GLU A 1 236 ? 2.097 13.633 14.740 1.00 92.81 236 GLU A C 1
ATOM 1918 O O . GLU A 1 236 ? 2.832 13.647 13.752 1.00 92.81 236 GLU A O 1
ATOM 1923 N N . MET A 1 237 ? 0.772 13.600 14.650 1.00 87.69 237 MET A N 1
ATOM 1924 C CA . MET A 1 237 ? 0.007 13.779 13.424 1.00 87.69 237 MET A CA 1
ATOM 1925 C C . MET A 1 237 ? -1.139 14.735 13.743 1.00 87.69 237 MET A C 1
ATOM 1927 O O . MET A 1 237 ? -2.114 14.364 14.408 1.00 87.69 237 MET A O 1
ATOM 1931 N N . GLN A 1 238 ? -1.001 15.987 13.302 1.00 85.38 238 GLN A N 1
ATOM 1932 C CA . GLN A 1 238 ? -1.855 17.093 13.735 1.00 85.38 238 GLN A CA 1
ATOM 1933 C C . GLN A 1 238 ? -1.916 17.173 15.275 1.00 85.38 238 GLN A C 1
ATOM 1935 O O . GLN A 1 238 ? -0.894 17.300 15.936 1.00 85.38 238 GLN A O 1
ATOM 1940 N N . LYS A 1 239 ? -3.111 17.060 15.869 1.00 89.00 239 LYS A N 1
ATOM 1941 C CA . LYS A 1 239 ? -3.325 17.115 17.326 1.00 89.00 239 LYS A CA 1
ATOM 1942 C C . LYS A 1 239 ? -3.104 15.784 18.059 1.00 89.00 239 LYS A C 1
ATOM 1944 O O . LYS A 1 239 ? -3.331 15.724 19.265 1.00 89.00 239 LYS A O 1
ATOM 1949 N N . TYR A 1 240 ? -2.779 14.706 17.346 1.00 92.44 240 TYR A N 1
ATOM 1950 C CA . TYR A 1 240 ? -2.656 13.370 17.927 1.00 92.44 240 TYR A CA 1
ATOM 1951 C C . TYR A 1 240 ? -1.188 13.000 18.101 1.00 92.44 240 TYR A C 1
ATOM 1953 O O . TYR A 1 240 ? -0.431 13.017 17.136 1.00 92.44 240 TYR A O 1
ATOM 1961 N N . SER A 1 241 ? -0.808 12.592 19.307 1.00 93.94 241 SER A N 1
ATOM 1962 C CA . SER A 1 241 ? 0.510 12.020 19.587 1.00 93.94 241 SER A CA 1
ATOM 1963 C C . SER A 1 241 ? 0.426 10.497 19.636 1.00 93.94 241 SER A C 1
ATOM 1965 O O . SER A 1 241 ? -0.559 9.933 20.117 1.00 93.94 241 SER A O 1
ATOM 1967 N N . GLY A 1 242 ? 1.470 9.827 19.163 1.00 94.69 242 GLY A N 1
ATOM 1968 C CA . GLY A 1 242 ? 1.557 8.375 19.127 1.00 94.69 242 GLY A CA 1
ATOM 1969 C C . GLY A 1 242 ? 2.977 7.864 19.318 1.00 94.69 242 GLY A C 1
ATOM 1970 O O . GLY A 1 242 ? 3.945 8.623 19.391 1.00 94.69 242 GLY A O 1
ATOM 1971 N N . SER A 1 243 ? 3.085 6.544 19.405 1.00 94.31 243 SER A N 1
ATOM 1972 C CA . SER A 1 243 ? 4.354 5.834 19.474 1.00 94.31 243 SER A CA 1
ATOM 1973 C C . SER A 1 243 ? 4.299 4.587 18.603 1.00 94.31 243 SER A C 1
ATOM 1975 O O . SER A 1 243 ? 3.247 3.958 18.474 1.00 94.31 243 SER A O 1
ATOM 1977 N N . MET A 1 244 ? 5.432 4.242 17.996 1.00 93.69 244 MET A N 1
ATOM 1978 C CA . MET A 1 244 ? 5.614 2.983 17.277 1.00 93.69 244 MET A CA 1
ATOM 1979 C C . MET A 1 244 ? 6.669 2.094 17.933 1.00 93.69 244 MET A C 1
ATOM 1981 O O . MET A 1 244 ? 7.159 1.190 17.269 1.00 93.69 244 MET A O 1
ATOM 1985 N N . ASN A 1 245 ? 7.023 2.283 19.211 1.00 95.56 245 ASN A N 1
ATOM 1986 C CA . ASN A 1 245 ? 8.020 1.435 19.893 1.00 95.56 245 ASN A CA 1
ATOM 1987 C C . ASN A 1 245 ? 7.719 -0.069 19.790 1.00 95.56 245 ASN A C 1
ATOM 1989 O O . ASN A 1 245 ? 8.634 -0.881 19.676 1.00 95.56 245 ASN A O 1
ATOM 1993 N N . ASN A 1 246 ? 6.436 -0.423 19.796 1.00 96.88 246 ASN A N 1
ATOM 1994 C CA . ASN A 1 246 ? 5.921 -1.769 19.589 1.00 96.88 246 ASN A CA 1
ATOM 1995 C C . ASN A 1 246 ? 4.519 -1.697 18.947 1.00 96.88 246 ASN A C 1
ATOM 1997 O O . ASN A 1 246 ? 3.914 -0.626 18.829 1.00 96.88 246 ASN A O 1
ATOM 2001 N N . TRP A 1 247 ? 3.987 -2.849 18.537 1.00 98.06 247 TRP A N 1
ATOM 2002 C CA . TRP A 1 247 ? 2.651 -2.950 17.938 1.00 98.06 247 TRP A CA 1
ATOM 2003 C C . TRP A 1 247 ? 1.517 -2.565 18.895 1.00 98.06 247 TRP A C 1
ATOM 2005 O O . TRP A 1 247 ? 0.494 -2.048 18.441 1.00 98.06 247 TRP A O 1
ATOM 2015 N N . GLN A 1 248 ? 1.706 -2.757 20.206 1.00 98.38 248 GLN A N 1
ATOM 2016 C CA . GLN A 1 248 ? 0.720 -2.382 21.218 1.00 98.38 248 GLN A CA 1
ATOM 2017 C C . GLN A 1 248 ? 0.493 -0.866 21.224 1.00 98.38 248 GLN A C 1
ATOM 2019 O O . GLN A 1 248 ? -0.645 -0.412 21.087 1.00 98.38 248 GLN A O 1
ATOM 2024 N N . GLU A 1 249 ? 1.568 -0.088 21.312 1.00 97.75 249 GLU A N 1
ATOM 2025 C CA . GLU A 1 249 ? 1.536 1.375 21.297 1.00 97.75 249 GLU A CA 1
ATOM 2026 C C . GLU A 1 249 ? 1.024 1.922 19.960 1.00 97.75 249 GLU A C 1
ATOM 2028 O O . GLU A 1 249 ? 0.168 2.812 19.952 1.00 97.75 249 GLU A O 1
ATOM 2033 N N . PHE A 1 250 ? 1.444 1.330 18.835 1.00 97.50 250 PHE A N 1
ATOM 2034 C CA . PHE A 1 250 ? 0.943 1.736 17.521 1.00 97.50 250 PHE A CA 1
ATOM 2035 C C . PHE A 1 250 ? -0.571 1.513 17.396 1.00 97.50 250 PHE A C 1
ATOM 2037 O O . PHE A 1 250 ? -1.307 2.416 16.998 1.00 97.50 250 PHE A O 1
ATOM 2044 N N . GLY A 1 251 ? -1.078 0.351 17.817 1.00 97.75 251 GLY A N 1
ATOM 2045 C CA . GLY A 1 251 ? -2.520 0.109 17.812 1.00 97.75 251 GLY A CA 1
ATOM 2046 C C . GLY A 1 251 ? -3.287 1.010 18.785 1.00 97.75 251 GLY A C 1
ATOM 2047 O O . GLY A 1 251 ? -4.402 1.424 18.475 1.00 97.75 251 GLY A O 1
ATOM 2048 N N . LYS A 1 252 ? -2.691 1.400 19.923 1.00 97.81 252 LYS A N 1
ATOM 2049 C CA . LYS A 1 252 ? -3.310 2.361 20.856 1.00 97.81 252 LYS A CA 1
ATOM 2050 C C . LYS A 1 252 ? -3.459 3.745 20.223 1.00 97.81 252 LYS A C 1
ATOM 2052 O O . LYS A 1 252 ? -4.482 4.402 20.438 1.00 97.81 252 LYS A O 1
ATOM 2057 N N . PHE A 1 253 ? -2.482 4.172 19.423 1.00 97.06 253 PHE A N 1
ATOM 2058 C CA . PHE A 1 253 ? -2.589 5.397 18.633 1.00 97.06 253 PHE A CA 1
ATOM 2059 C C . PHE A 1 253 ? -3.764 5.320 17.650 1.00 97.06 253 PHE A C 1
ATOM 2061 O O . PHE A 1 253 ? -4.617 6.205 17.657 1.00 97.06 253 PHE A O 1
ATOM 2068 N N . ILE A 1 254 ? -3.871 4.236 16.873 1.00 97.19 254 ILE A N 1
ATOM 2069 C CA . ILE A 1 254 ? -4.963 4.049 15.900 1.00 97.19 254 ILE A CA 1
ATOM 2070 C C . ILE A 1 254 ? -6.332 3.994 16.591 1.00 97.19 254 ILE A C 1
ATOM 2072 O O . ILE A 1 254 ? -7.295 4.580 16.095 1.00 97.19 254 ILE A O 1
ATOM 2076 N N . TYR A 1 255 ? -6.431 3.357 17.760 1.00 97.44 255 TYR A N 1
ATOM 2077 C CA . TYR A 1 255 ? -7.646 3.382 18.578 1.00 97.44 255 TYR A CA 1
ATOM 2078 C C . TYR A 1 255 ? -8.024 4.815 18.981 1.00 97.44 255 TYR A C 1
ATOM 2080 O O . TYR A 1 255 ? -9.161 5.241 18.794 1.00 97.44 255 TYR A O 1
ATOM 2088 N N . THR A 1 256 ? -7.054 5.586 19.480 1.00 96.75 256 THR A N 1
ATOM 2089 C CA . THR A 1 256 ? -7.257 6.975 19.931 1.00 96.75 256 THR A CA 1
ATOM 2090 C C . THR A 1 256 ? -7.638 7.900 18.777 1.00 96.75 256 THR A C 1
ATOM 2092 O O . THR A 1 256 ? -8.524 8.741 18.923 1.00 96.75 256 THR A O 1
ATOM 2095 N N . LEU A 1 257 ? -7.022 7.712 17.607 1.00 95.75 257 LEU A N 1
ATOM 2096 C CA . LEU A 1 257 ? -7.342 8.445 16.385 1.00 95.75 257 LEU A CA 1
ATOM 2097 C C . LEU A 1 257 ? -8.818 8.279 15.992 1.00 95.75 257 LEU A C 1
ATOM 2099 O O . LEU A 1 257 ? -9.424 9.215 15.473 1.00 95.75 257 LEU A O 1
ATOM 2103 N N . ASN A 1 258 ? -9.404 7.112 16.266 1.00 97.12 258 ASN A N 1
ATOM 2104 C CA . ASN A 1 258 ? -10.762 6.745 15.863 1.00 97.12 258 ASN A CA 1
ATOM 2105 C C . ASN A 1 258 ? -11.787 6.770 17.015 1.00 97.12 258 ASN A C 1
ATOM 2107 O O . ASN A 1 258 ? -12.932 6.355 16.831 1.00 97.12 258 ASN A O 1
ATOM 2111 N N . ALA A 1 259 ? -11.408 7.270 18.195 1.00 95.50 259 ALA A N 1
ATOM 2112 C CA . ALA A 1 259 ? -12.284 7.314 19.363 1.00 95.50 259 ALA A CA 1
ATOM 2113 C C . ALA A 1 259 ? -13.566 8.132 19.106 1.00 95.50 259 ALA A C 1
ATOM 2115 O O . ALA A 1 259 ? -13.526 9.188 18.474 1.00 95.50 259 ALA A O 1
ATOM 2116 N N . ASN A 1 260 ? -14.699 7.655 19.637 1.00 95.94 260 ASN A N 1
ATOM 2117 C CA . ASN A 1 260 ? -16.038 8.257 19.518 1.00 95.94 260 ASN A CA 1
ATOM 2118 C C . ASN A 1 260 ? -16.597 8.370 18.088 1.00 95.94 260 ASN A C 1
ATOM 2120 O O . ASN A 1 260 ? -17.601 9.047 17.874 1.00 95.94 260 ASN A O 1
ATOM 2124 N N . ARG A 1 261 ? -15.991 7.693 17.106 1.00 97.50 261 ARG A N 1
ATOM 2125 C CA . ARG A 1 261 ? -16.466 7.682 15.712 1.00 97.50 261 ARG A CA 1
ATOM 2126 C C . ARG A 1 261 ? -17.360 6.487 15.378 1.00 97.50 261 ARG A C 1
ATOM 2128 O O . ARG A 1 261 ? -17.821 6.347 14.250 1.00 97.50 261 ARG A O 1
ATOM 2135 N N . ASN A 1 262 ? -17.628 5.616 16.343 1.00 96.62 262 ASN A N 1
ATOM 2136 C CA . ASN A 1 262 ? -18.433 4.400 16.208 1.00 96.62 262 ASN A CA 1
ATOM 2137 C C . ASN A 1 262 ? -19.886 4.572 16.701 1.00 96.62 262 ASN A C 1
ATOM 2139 O O . ASN A 1 262 ? -20.570 3.584 16.947 1.00 96.62 262 ASN A O 1
ATOM 2143 N N . ILE A 1 263 ? -20.363 5.807 16.878 1.00 98.00 263 ILE A N 1
ATOM 2144 C CA . ILE A 1 263 ? -21.706 6.075 17.410 1.00 98.00 263 ILE A CA 1
ATOM 2145 C C . ILE A 1 263 ? -22.763 5.914 16.309 1.00 98.00 263 ILE A C 1
ATOM 2147 O O . ILE A 1 263 ? -22.750 6.640 15.312 1.00 98.00 263 ILE A O 1
ATOM 2151 N N . LEU A 1 264 ? -23.687 4.969 16.506 1.00 98.44 264 LEU A N 1
ATOM 2152 C CA . LEU A 1 264 ? -24.841 4.751 15.631 1.00 98.44 264 LEU A CA 1
ATOM 2153 C C . LEU A 1 264 ? -25.996 5.708 15.972 1.00 98.44 264 LEU A C 1
ATOM 2155 O O . LEU A 1 264 ? -26.248 5.950 17.157 1.00 98.44 264 LEU A O 1
ATOM 2159 N N . PRO A 1 265 ? -26.747 6.204 14.973 1.00 98.00 265 PRO A N 1
ATOM 2160 C CA . PRO A 1 265 ? -28.005 6.902 15.216 1.00 98.00 265 PRO A CA 1
ATOM 2161 C C . PRO A 1 265 ? -29.108 5.919 15.645 1.00 98.00 265 PRO A C 1
ATOM 2163 O O . PRO A 1 265 ? -29.079 4.735 15.297 1.00 98.00 265 PRO A O 1
ATOM 2166 N N . ASP A 1 266 ? -30.107 6.408 16.382 1.00 98.38 266 ASP A N 1
ATOM 2167 C CA . ASP A 1 266 ? -31.108 5.557 17.047 1.00 98.38 266 ASP A CA 1
ATOM 2168 C C . ASP A 1 266 ? -31.934 4.697 16.082 1.00 98.38 266 ASP A C 1
ATOM 2170 O O . ASP A 1 266 ? -32.253 3.549 16.390 1.00 98.38 266 ASP A O 1
ATOM 2174 N N . ASN A 1 267 ? -32.224 5.197 14.877 1.00 98.12 267 ASN A N 1
ATOM 2175 C CA . ASN A 1 267 ? -32.927 4.417 13.857 1.00 98.12 267 ASN A CA 1
ATOM 2176 C C . ASN A 1 267 ? -32.119 3.185 13.407 1.00 98.12 267 ASN A C 1
ATOM 2178 O O . ASN A 1 267 ? -32.698 2.152 13.074 1.00 98.12 267 ASN A O 1
ATOM 2182 N N . ILE A 1 268 ? -30.785 3.275 13.406 1.00 98.56 268 ILE A N 1
ATOM 2183 C CA . ILE A 1 268 ? -29.913 2.151 13.056 1.00 98.56 268 ILE A CA 1
ATOM 2184 C C . ILE A 1 268 ? -29.788 1.182 14.224 1.00 98.56 268 ILE A C 1
ATOM 2186 O O . ILE A 1 268 ? -29.815 -0.021 13.990 1.00 98.56 268 ILE A O 1
ATOM 2190 N N . LYS A 1 269 ? -29.751 1.664 15.469 1.00 98.75 269 LYS A N 1
ATOM 2191 C CA . LYS A 1 269 ? -29.805 0.788 16.652 1.00 98.75 269 LYS A CA 1
ATOM 2192 C C . LYS A 1 269 ? -31.068 -0.071 16.662 1.00 98.75 269 LYS A C 1
ATOM 2194 O O . LYS A 1 269 ? -30.999 -1.292 16.752 1.00 98.75 269 LYS A O 1
ATOM 2199 N N . GLN A 1 270 ? -32.227 0.551 16.436 1.00 98.69 270 GLN A N 1
ATOM 2200 C CA . GLN A 1 270 ? -33.497 -0.168 16.281 1.00 98.69 270 GLN A CA 1
ATOM 2201 C C . GLN A 1 270 ? -33.442 -1.185 15.135 1.00 98.69 270 GLN A C 1
ATOM 2203 O O . GLN A 1 270 ? -33.961 -2.294 15.260 1.00 98.69 270 GLN A O 1
ATOM 2208 N N . LYS A 1 271 ? -32.789 -0.832 14.019 1.00 98.62 271 LYS A N 1
ATOM 2209 C CA . LYS A 1 271 ? -32.605 -1.747 12.889 1.00 98.62 271 LYS A CA 1
ATOM 2210 C C . LYS A 1 271 ? -31.713 -2.938 13.240 1.00 98.62 271 LYS A C 1
ATOM 2212 O O . LYS A 1 271 ? -32.039 -4.040 12.812 1.00 98.62 271 LYS A O 1
ATOM 2217 N N . VAL A 1 272 ? -30.636 -2.736 14.004 1.00 98.75 272 VAL A N 1
ATOM 2218 C CA . VAL A 1 272 ? -29.775 -3.815 14.512 1.00 98.75 272 VAL A CA 1
ATOM 2219 C C . VAL A 1 272 ? -30.619 -4.799 15.314 1.00 98.75 272 VAL A C 1
ATOM 2221 O O . VAL A 1 272 ? -30.727 -5.952 14.908 1.00 98.75 272 VAL A O 1
ATOM 2224 N N . HIS A 1 273 ? -31.323 -4.326 16.344 1.00 98.75 273 HIS A N 1
ATOM 2225 C CA . HIS A 1 273 ? -32.192 -5.159 17.180 1.00 98.75 273 HIS A CA 1
ATOM 2226 C C . HIS A 1 273 ? -33.257 -5.914 16.376 1.00 98.75 273 HIS A C 1
ATOM 2228 O O . HIS A 1 273 ? -33.413 -7.128 16.520 1.00 98.75 273 HIS A O 1
ATOM 2234 N N . ALA A 1 274 ? -33.920 -5.235 15.435 1.00 98.62 274 ALA A N 1
ATOM 2235 C CA . ALA A 1 274 ? -34.901 -5.862 14.551 1.00 98.62 274 ALA A CA 1
ATOM 2236 C C . ALA A 1 274 ? -34.310 -6.986 13.676 1.00 98.62 274 ALA A C 1
ATOM 2238 O O . ALA A 1 274 ? -35.032 -7.903 13.287 1.00 98.62 274 ALA A O 1
ATOM 2239 N N . LEU A 1 275 ? -33.018 -6.918 13.340 1.00 98.56 275 LEU A N 1
ATOM 2240 C CA . LEU A 1 275 ? -32.320 -7.952 12.575 1.00 98.56 275 LEU A CA 1
ATOM 2241 C C . LEU A 1 275 ? -31.759 -9.073 13.460 1.00 98.56 275 LEU A C 1
ATOM 2243 O O . LEU A 1 275 ? -31.560 -10.175 12.951 1.00 98.56 275 LEU A O 1
ATOM 2247 N N . THR A 1 276 ? -31.473 -8.814 14.741 1.00 98.56 276 THR A N 1
ATOM 2248 C CA . THR A 1 276 ? -30.664 -9.717 15.576 1.00 98.56 276 THR A CA 1
ATOM 2249 C C . THR A 1 276 ? -31.386 -10.371 16.743 1.00 98.56 276 THR A C 1
ATOM 2251 O O . THR A 1 276 ? -31.011 -11.485 17.104 1.00 98.56 276 THR A O 1
ATOM 2254 N N . ASP A 1 277 ? -32.389 -9.734 17.347 1.00 98.00 277 ASP A N 1
ATOM 2255 C CA . ASP A 1 277 ? -32.922 -10.166 18.651 1.00 98.00 277 ASP A CA 1
ATOM 2256 C C . ASP A 1 277 ? -33.634 -11.525 18.586 1.00 98.00 277 ASP A C 1
ATOM 2258 O O . ASP A 1 277 ? -33.559 -12.318 19.522 1.00 98.00 277 ASP A O 1
ATOM 2262 N N . ALA A 1 278 ? -34.272 -11.830 17.452 1.00 97.81 278 ALA A N 1
ATOM 2263 C CA . ALA A 1 278 ? -34.931 -13.115 17.216 1.00 97.81 278 ALA A CA 1
ATOM 2264 C C . ALA A 1 278 ? -33.970 -14.226 16.746 1.00 97.81 278 ALA A C 1
ATOM 2266 O O . ALA A 1 278 ? -34.396 -15.370 16.568 1.00 97.81 278 ALA A O 1
ATOM 2267 N N . LEU A 1 279 ? -32.690 -13.914 16.500 1.00 97.81 279 LEU A N 1
ATOM 2268 C CA . LEU A 1 279 ? -31.731 -14.888 15.989 1.00 97.81 279 LEU A CA 1
ATOM 2269 C C . LEU A 1 279 ? -31.084 -15.688 17.135 1.00 97.81 279 LEU A C 1
ATOM 2271 O O . LEU A 1 279 ? -30.540 -15.100 18.071 1.00 97.81 279 LEU A O 1
ATOM 2275 N N . PRO A 1 280 ? -31.066 -17.030 17.048 1.00 94.50 280 PRO A N 1
ATOM 2276 C CA . PRO A 1 280 ? -30.676 -17.916 18.145 1.00 94.50 280 PRO A CA 1
ATOM 2277 C C . PRO A 1 280 ? -29.183 -17.920 18.496 1.00 94.50 280 PRO A C 1
ATOM 2279 O O . PRO A 1 280 ? -28.816 -18.488 19.521 1.00 94.50 280 PRO A O 1
ATOM 2282 N N . ASN A 1 281 ? -28.296 -17.378 17.654 1.00 93.50 281 ASN A N 1
ATOM 2283 C CA . ASN A 1 281 ? -26.856 -17.370 17.927 1.00 93.50 281 ASN A CA 1
ATOM 2284 C C . ASN A 1 281 ? -26.114 -16.230 17.220 1.00 93.50 281 ASN A C 1
ATOM 2286 O O . ASN A 1 281 ? -26.563 -15.705 16.198 1.00 93.50 281 ASN A O 1
ATOM 2290 N N . ASP A 1 282 ? -24.928 -15.910 17.739 1.00 94.44 282 ASP A N 1
ATOM 2291 C CA . ASP A 1 282 ? -24.090 -14.810 17.254 1.00 94.44 282 ASP A CA 1
ATOM 2292 C C . ASP A 1 282 ? -23.672 -14.984 15.797 1.00 94.44 282 ASP A C 1
ATOM 2294 O O . ASP A 1 282 ? -23.669 -14.016 15.044 1.00 94.44 282 ASP A O 1
ATOM 2298 N N . LYS A 1 283 ? -23.413 -16.217 15.343 1.00 93.50 283 LYS A N 1
ATOM 2299 C CA . LYS A 1 283 ? -23.065 -16.476 13.939 1.00 93.50 283 LYS A CA 1
ATOM 2300 C C . LYS A 1 283 ? -24.160 -15.990 12.988 1.00 93.50 283 LYS A C 1
ATOM 2302 O O . LYS A 1 283 ? -23.858 -15.367 11.973 1.00 93.50 283 LYS A O 1
ATOM 2307 N N . GLN A 1 284 ? -25.428 -16.250 13.301 1.00 95.50 284 GLN A N 1
ATOM 2308 C CA . GLN A 1 284 ? -26.539 -15.779 12.476 1.00 95.50 284 GLN A CA 1
ATOM 2309 C C . GLN A 1 284 ? -26.704 -14.258 12.544 1.00 95.50 284 GLN A C 1
ATOM 2311 O O . GLN A 1 284 ? -26.947 -13.642 11.507 1.00 95.50 284 GLN A O 1
ATOM 2316 N N . LYS A 1 285 ? -26.501 -13.649 13.719 1.00 97.94 285 LYS A N 1
ATOM 2317 C CA . LYS A 1 285 ? -26.510 -12.187 13.880 1.00 97.94 285 LYS A CA 1
ATOM 2318 C C . LYS A 1 285 ? -25.412 -11.516 13.050 1.00 97.94 285 LYS A C 1
ATOM 2320 O O . LYS A 1 285 ? -25.702 -10.584 12.306 1.00 97.94 285 LYS A O 1
ATOM 2325 N N . ILE A 1 286 ? -24.185 -12.041 13.094 1.00 97.38 286 ILE A N 1
ATOM 2326 C CA . ILE A 1 286 ? -23.047 -11.564 12.292 1.00 97.38 286 ILE A CA 1
ATOM 2327 C C . ILE A 1 286 ? -23.392 -11.610 10.801 1.00 97.38 286 ILE A C 1
ATOM 2329 O O . ILE A 1 286 ? -23.228 -10.612 10.104 1.00 97.38 286 ILE A O 1
ATOM 2333 N N . ILE A 1 287 ? -23.919 -12.740 10.313 1.00 96.12 287 ILE A N 1
ATOM 2334 C CA . ILE A 1 287 ? -24.311 -12.896 8.903 1.00 96.12 287 ILE A CA 1
ATOM 2335 C C . ILE A 1 287 ? -25.404 -11.888 8.519 1.00 96.12 287 ILE A C 1
ATOM 2337 O O . ILE A 1 287 ? -25.333 -11.298 7.441 1.00 96.12 287 ILE A O 1
ATOM 2341 N N . ALA A 1 288 ? -26.416 -11.693 9.369 1.00 98.19 288 ALA A N 1
ATOM 2342 C CA . ALA A 1 288 ? -27.511 -10.763 9.105 1.00 98.19 288 ALA A CA 1
ATOM 2343 C C . ALA A 1 288 ? -27.021 -9.308 9.027 1.00 98.19 288 ALA A C 1
ATOM 2345 O O . ALA A 1 288 ? -27.364 -8.595 8.083 1.00 98.19 288 ALA A O 1
ATOM 2346 N N . LEU A 1 289 ? -26.175 -8.888 9.971 1.00 98.69 289 LEU A N 1
ATOM 2347 C CA . LEU A 1 289 ? -25.610 -7.538 10.004 1.00 98.69 289 LEU A CA 1
ATOM 2348 C C . LEU A 1 289 ? -24.619 -7.290 8.866 1.00 98.69 289 LEU A C 1
ATOM 2350 O O . LEU A 1 289 ? -24.640 -6.221 8.262 1.00 98.69 289 LEU A O 1
ATOM 2354 N N . TYR A 1 290 ? -23.796 -8.281 8.522 1.00 98.31 290 TYR A N 1
ATOM 2355 C CA . TYR A 1 290 ? -22.850 -8.157 7.417 1.00 98.31 290 TYR A CA 1
ATOM 2356 C C . TYR A 1 290 ? -23.581 -8.025 6.076 1.00 98.31 290 TYR A C 1
ATOM 2358 O O . TYR A 1 290 ? -23.281 -7.125 5.297 1.00 98.31 290 TYR A O 1
ATOM 2366 N N . LYS A 1 291 ? -24.637 -8.822 5.852 1.00 97.44 291 LYS A N 1
ATOM 2367 C CA . LYS A 1 291 ? -25.520 -8.656 4.685 1.00 97.44 291 LYS A CA 1
ATOM 2368 C C . LYS A 1 291 ? -26.212 -7.297 4.668 1.00 97.44 291 LYS A C 1
ATOM 2370 O O . LYS A 1 291 ? -26.331 -6.694 3.604 1.00 97.44 291 LYS A O 1
ATOM 2375 N N . TYR A 1 292 ? -26.668 -6.812 5.824 1.00 98.44 292 TYR A N 1
ATOM 2376 C CA . TYR A 1 292 ? -27.253 -5.477 5.930 1.00 98.44 292 TYR A CA 1
ATOM 2377 C C . TYR A 1 292 ? -26.250 -4.402 5.496 1.00 98.44 292 TYR A C 1
ATOM 2379 O O . TYR A 1 292 ? -26.596 -3.570 4.659 1.00 98.44 292 TYR A O 1
ATOM 2387 N N . LEU A 1 293 ? -25.004 -4.456 5.973 1.00 98.50 293 LEU A N 1
ATOM 2388 C CA . LEU A 1 293 ? -23.948 -3.547 5.531 1.00 98.50 293 LEU A CA 1
ATOM 2389 C C . LEU A 1 293 ? -23.723 -3.629 4.016 1.00 98.50 293 LEU A C 1
ATOM 2391 O O . LEU A 1 293 ? -23.781 -2.596 3.352 1.00 98.50 293 LEU A O 1
ATOM 2395 N N . GLN A 1 294 ? -23.554 -4.835 3.465 1.00 97.25 294 GLN A N 1
ATOM 2396 C CA . GLN A 1 294 ? -23.313 -5.048 2.029 1.00 97.25 294 GLN A CA 1
ATOM 2397 C C . GLN A 1 294 ? -24.432 -4.482 1.139 1.00 97.25 294 GLN A C 1
ATOM 2399 O O . GLN A 1 294 ? -24.186 -3.940 0.065 1.00 97.25 294 GLN A O 1
ATOM 2404 N N . GLN A 1 295 ? -25.685 -4.590 1.586 1.00 97.06 295 GLN A N 1
ATOM 2405 C CA . GLN A 1 295 ? -26.853 -4.132 0.828 1.00 97.06 295 GLN A CA 1
ATOM 2406 C C . GLN A 1 295 ? -27.120 -2.626 0.948 1.00 97.06 295 GLN A C 1
ATOM 2408 O O . GLN A 1 295 ? -27.766 -2.058 0.070 1.00 97.06 295 GLN A O 1
ATOM 2413 N N . ASN A 1 296 ? -26.673 -1.984 2.031 1.00 97.44 296 ASN A N 1
ATOM 2414 C CA . ASN A 1 296 ? -27.053 -0.604 2.370 1.00 97.44 296 ASN A CA 1
ATOM 2415 C C . ASN A 1 296 ? -25.883 0.383 2.300 1.00 97.44 296 ASN A C 1
ATOM 2417 O O . ASN A 1 296 ? -26.079 1.579 2.511 1.00 97.44 296 ASN A O 1
ATOM 2421 N N . THR A 1 297 ? -24.677 -0.097 2.006 1.00 97.12 297 THR A N 1
ATOM 2422 C CA . THR A 1 297 ? -23.488 0.742 1.852 1.00 97.12 297 THR A CA 1
ATOM 2423 C C . THR A 1 297 ? -22.849 0.551 0.486 1.00 97.12 297 THR A C 1
ATOM 2425 O O . THR A 1 297 ? -23.199 -0.375 -0.240 1.00 97.12 297 THR A O 1
ATOM 2428 N N . ARG A 1 298 ? -21.927 1.436 0.106 1.00 94.50 298 ARG A N 1
ATOM 2429 C CA . ARG A 1 298 ? -21.055 1.296 -1.066 1.00 94.50 298 ARG A CA 1
ATOM 2430 C C . ARG A 1 298 ? -19.629 1.669 -0.692 1.00 94.50 298 ARG A C 1
ATOM 2432 O O . ARG A 1 298 ? -19.423 2.625 0.056 1.00 94.50 298 ARG A O 1
ATOM 2439 N N . TYR A 1 299 ? -18.658 0.946 -1.241 1.00 93.56 299 TYR A N 1
ATOM 2440 C CA . TYR A 1 299 ? -17.262 1.340 -1.111 1.00 93.56 299 TYR A CA 1
ATOM 2441 C C . TYR A 1 299 ? -16.984 2.580 -1.957 1.00 93.56 299 TYR A C 1
ATOM 2443 O O . TYR A 1 299 ? -17.247 2.590 -3.160 1.00 93.56 299 TYR A O 1
ATOM 2451 N N . ILE A 1 300 ? -16.458 3.614 -1.312 1.00 90.00 300 ILE A N 1
ATOM 2452 C CA . ILE A 1 300 ? -15.990 4.840 -1.945 1.00 90.00 300 ILE A CA 1
ATOM 2453 C C . ILE A 1 300 ? -14.707 5.257 -1.234 1.00 90.00 300 ILE A C 1
ATOM 2455 O O . ILE A 1 300 ? -14.745 5.613 -0.057 1.00 90.00 300 ILE A O 1
ATOM 2459 N N . SER A 1 301 ? -13.577 5.229 -1.942 1.00 85.81 301 SER A N 1
ATOM 2460 C CA . SER A 1 301 ? -12.296 5.629 -1.360 1.00 85.81 301 SER A CA 1
ATOM 2461 C C . SER A 1 301 ? -12.200 7.154 -1.243 1.00 85.81 301 SER A C 1
ATOM 2463 O O . SER A 1 301 ? -12.434 7.884 -2.212 1.00 85.81 301 SER A O 1
ATOM 2465 N N . ILE A 1 302 ? -11.893 7.629 -0.031 1.00 83.31 302 ILE A N 1
ATOM 2466 C CA . ILE A 1 302 ? -11.700 9.043 0.306 1.00 83.31 302 ILE A CA 1
ATOM 2467 C C . ILE A 1 302 ? -10.432 9.153 1.154 1.00 83.31 302 ILE A C 1
ATOM 2469 O O . ILE A 1 302 ? -10.416 8.681 2.289 1.00 83.31 302 ILE A O 1
ATOM 2473 N N . GLN A 1 303 ? -9.384 9.783 0.623 1.00 80.44 303 GLN A N 1
ATOM 2474 C CA . GLN A 1 303 ? -8.079 9.902 1.285 1.00 80.44 303 GLN A CA 1
ATOM 2475 C C . GLN A 1 303 ? -7.673 11.379 1.339 1.00 80.44 303 GLN A C 1
ATOM 2477 O O . GLN A 1 303 ? -6.964 11.869 0.474 1.00 80.44 303 GLN A O 1
ATOM 2482 N N . LEU A 1 304 ? -8.192 12.125 2.320 1.00 81.81 304 LEU A N 1
ATOM 2483 C CA . LEU A 1 304 ? -7.917 13.561 2.456 1.00 81.81 304 LEU A CA 1
ATOM 2484 C C . LEU A 1 304 ? -7.206 13.857 3.773 1.00 81.81 304 LEU A C 1
ATOM 2486 O O . LEU A 1 304 ? -7.826 13.776 4.840 1.00 81.81 304 LEU A O 1
ATOM 2490 N N . GLY A 1 305 ? -5.932 14.250 3.706 1.00 85.00 305 GLY A N 1
ATOM 2491 C CA . GLY A 1 305 ? -5.111 14.550 4.882 1.00 85.00 305 GLY A CA 1
ATOM 2492 C C . GLY A 1 305 ? -5.205 13.455 5.955 1.00 85.00 305 GLY A C 1
ATOM 2493 O O . GLY A 1 305 ? -5.009 12.274 5.680 1.00 85.00 305 GLY A O 1
ATOM 2494 N N . ILE A 1 306 ? -5.581 13.821 7.188 1.00 85.31 306 ILE A N 1
ATOM 2495 C CA . ILE A 1 306 ? -5.742 12.848 8.287 1.00 85.31 306 ILE A CA 1
ATOM 2496 C C . ILE A 1 306 ? -6.842 11.803 8.031 1.00 85.31 306 ILE A C 1
ATOM 2498 O O . ILE A 1 306 ? -6.790 10.714 8.601 1.00 85.31 306 ILE A O 1
ATOM 2502 N N . GLY A 1 307 ? -7.807 12.091 7.149 1.00 84.88 307 GLY A N 1
ATOM 2503 C CA . GLY A 1 307 ? -8.817 11.132 6.687 1.00 84.88 307 GLY A CA 1
ATOM 2504 C C . GLY A 1 307 ? -8.218 9.936 5.938 1.00 84.88 307 GLY A C 1
ATOM 2505 O O . GLY A 1 307 ? -8.858 8.893 5.847 1.00 84.88 307 GLY A O 1
ATOM 2506 N N . GLY A 1 308 ? -6.955 10.035 5.504 1.00 85.44 308 GLY A N 1
ATOM 2507 C CA . GLY A 1 308 ? -6.164 8.889 5.056 1.00 85.44 308 GLY A CA 1
ATOM 2508 C C . GLY A 1 308 ? -6.051 7.774 6.107 1.00 85.44 308 GLY A C 1
ATOM 2509 O O . GLY A 1 308 ? -6.023 6.588 5.781 1.00 85.44 308 GLY A O 1
ATOM 2510 N N . TRP A 1 309 ? -6.089 8.143 7.391 1.00 88.69 309 TRP A N 1
ATOM 2511 C CA . TRP A 1 309 ? -5.850 7.248 8.532 1.00 88.69 309 TRP A CA 1
ATOM 2512 C C . TRP A 1 309 ? -7.016 7.193 9.525 1.00 88.69 309 TRP A C 1
ATOM 2514 O O . TRP A 1 309 ? -7.186 6.205 10.238 1.00 88.69 309 TRP A O 1
ATOM 2524 N N . GLN A 1 310 ? -7.827 8.249 9.578 1.00 94.50 310 GLN A N 1
ATOM 2525 C CA . GLN A 1 310 ? -8.975 8.375 10.466 1.00 94.50 310 GLN A CA 1
ATOM 2526 C C . GLN A 1 310 ? -10.263 7.939 9.759 1.00 94.50 310 GLN A C 1
ATOM 2528 O O . GLN A 1 310 ? -10.546 8.362 8.643 1.00 94.50 310 GLN A O 1
ATOM 2533 N N . THR A 1 311 ? -11.067 7.112 10.424 1.00 96.44 311 THR A N 1
ATOM 2534 C CA . THR A 1 311 ? -12.368 6.667 9.917 1.00 96.44 311 THR A CA 1
ATOM 2535 C C . THR A 1 311 ? -13.367 7.818 9.810 1.00 96.44 311 THR A C 1
ATOM 2537 O O . THR A 1 311 ? -13.378 8.726 10.642 1.00 96.44 311 THR A O 1
ATOM 2540 N N . LEU A 1 312 ? -14.282 7.731 8.842 1.00 96.00 312 LEU A N 1
ATOM 2541 C CA . LEU A 1 312 ? -15.529 8.497 8.885 1.00 96.00 312 LEU A CA 1
ATOM 2542 C C . LEU A 1 312 ? -16.426 7.983 10.021 1.00 96.00 312 LEU A C 1
ATOM 2544 O O . LEU A 1 312 ? -16.339 6.816 10.423 1.00 96.00 312 LEU A O 1
ATOM 2548 N N . ASP A 1 313 ? -17.297 8.859 10.523 1.00 97.50 313 ASP A N 1
ATOM 2549 C CA . ASP A 1 313 ? -18.226 8.526 11.602 1.00 97.50 313 ASP A CA 1
ATOM 2550 C C . ASP A 1 313 ? -19.255 7.480 11.158 1.00 97.50 313 ASP A C 1
ATOM 2552 O O . ASP A 1 313 ? -19.808 7.551 10.060 1.00 97.50 313 ASP A O 1
ATOM 2556 N N . ALA A 1 314 ? -19.592 6.547 12.045 1.00 98.19 314 ALA A N 1
ATOM 2557 C CA . ALA A 1 314 ? -20.634 5.551 11.807 1.00 98.19 314 ALA A CA 1
ATOM 2558 C C . ALA A 1 314 ? -21.993 6.206 11.482 1.00 98.19 314 ALA A C 1
ATOM 2560 O O . ALA A 1 314 ? -22.724 5.727 10.616 1.00 98.19 314 ALA A O 1
ATOM 2561 N N . ASN A 1 315 ? -22.294 7.354 12.099 1.00 97.44 315 ASN A N 1
ATOM 2562 C CA . ASN A 1 315 ? -23.459 8.172 11.764 1.00 97.44 315 ASN A CA 1
ATOM 2563 C C . ASN A 1 315 ? -23.414 8.729 10.327 1.00 97.44 315 ASN A C 1
ATOM 2565 O O . ASN A 1 315 ? -24.434 8.772 9.640 1.00 97.44 315 ASN A O 1
ATOM 2569 N N . PHE A 1 316 ? -22.230 9.116 9.841 1.00 97.25 316 PHE A N 1
ATOM 2570 C CA . PHE A 1 316 ? -22.065 9.548 8.454 1.00 97.25 316 PHE A CA 1
ATOM 2571 C C . PHE A 1 316 ? -22.357 8.394 7.491 1.00 97.25 316 PHE A C 1
ATOM 2573 O O . PHE A 1 316 ? -23.157 8.563 6.572 1.00 97.25 316 PHE A O 1
ATOM 2580 N N . VAL A 1 317 ? -21.773 7.215 7.732 1.00 97.88 317 VAL A N 1
ATOM 2581 C CA . VAL A 1 317 ? -21.994 6.025 6.892 1.00 97.88 317 VAL A CA 1
ATOM 2582 C C . VAL A 1 317 ? -23.473 5.630 6.890 1.00 97.88 317 VAL A C 1
ATOM 2584 O O . VAL A 1 317 ? -24.035 5.406 5.822 1.00 97.88 317 VAL A O 1
ATOM 2587 N N . ALA A 1 318 ? -24.133 5.641 8.051 1.00 97.75 318 ALA A N 1
ATOM 2588 C CA . ALA A 1 318 ? -25.568 5.388 8.171 1.00 97.75 318 ALA A CA 1
ATOM 2589 C C . ALA A 1 318 ? -26.432 6.372 7.363 1.00 97.75 318 ALA A C 1
ATOM 2591 O O . ALA A 1 318 ? -27.423 5.973 6.756 1.00 97.75 318 ALA A O 1
ATOM 2592 N N . SER A 1 319 ? -26.076 7.660 7.365 1.00 96.88 319 SER A N 1
ATOM 2593 C CA . SER A 1 319 ? -26.830 8.701 6.660 1.00 96.88 319 SER A CA 1
ATOM 2594 C C . SER A 1 319 ? -26.574 8.708 5.152 1.00 96.88 319 SER A C 1
ATOM 2596 O O . SER A 1 319 ? -27.480 9.025 4.381 1.00 96.88 319 SER A O 1
ATOM 2598 N N . LYS A 1 320 ? -25.341 8.416 4.727 1.00 96.81 320 LYS A N 1
ATOM 2599 C CA . LYS A 1 320 ? -24.902 8.563 3.333 1.00 96.81 320 LYS A CA 1
ATOM 2600 C C . LYS A 1 320 ? -24.878 7.259 2.547 1.00 96.81 320 LYS A C 1
ATOM 2602 O O . LYS A 1 320 ? -24.921 7.311 1.321 1.00 96.81 320 LYS A O 1
ATOM 2607 N N . GLY A 1 321 ? -24.820 6.113 3.221 1.00 96.06 321 GLY A N 1
ATOM 2608 C CA . GLY A 1 321 ? -24.780 4.801 2.578 1.00 96.06 321 GLY A CA 1
ATOM 2609 C C . GLY A 1 321 ? -23.477 4.531 1.823 1.00 96.06 321 GLY A C 1
ATOM 2610 O O . GLY A 1 321 ? -23.483 3.783 0.849 1.00 96.06 321 GLY A O 1
ATOM 2611 N N . TYR A 1 322 ? -22.356 5.140 2.220 1.00 95.44 322 TYR A N 1
ATOM 2612 C CA . TYR A 1 322 ? -21.043 4.839 1.646 1.00 95.44 322 TYR A CA 1
ATOM 2613 C C . TYR A 1 322 ? -19.890 5.134 2.609 1.00 95.44 322 TYR A C 1
ATOM 2615 O O . TYR A 1 322 ? -20.043 5.890 3.570 1.00 95.44 322 TYR A O 1
ATOM 2623 N N . GLY A 1 323 ? -18.725 4.556 2.317 1.00 95.12 323 GLY A N 1
ATOM 2624 C CA . GLY A 1 323 ? -17.480 4.799 3.039 1.00 95.12 323 GLY A CA 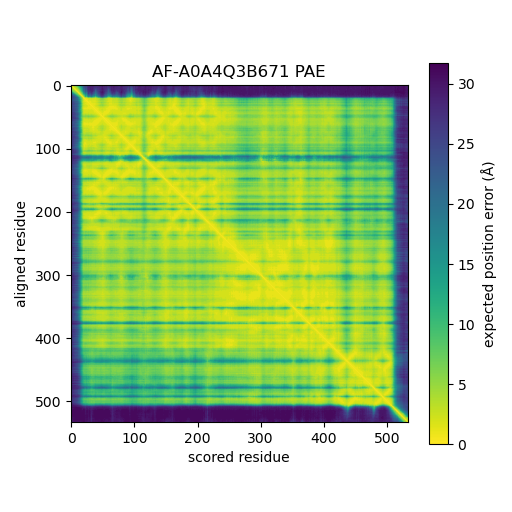1
ATOM 2625 C C . GLY A 1 323 ? -16.294 4.065 2.415 1.00 95.12 323 GLY A C 1
ATOM 2626 O O . GLY A 1 323 ? -16.473 3.194 1.566 1.00 95.12 323 GLY A O 1
ATOM 2627 N N . ASP A 1 324 ? -15.085 4.411 2.845 1.00 95.31 324 ASP A N 1
ATOM 2628 C CA . ASP A 1 324 ? -13.865 3.684 2.498 1.00 95.31 324 ASP A CA 1
ATOM 2629 C C . ASP A 1 324 ? -13.649 2.473 3.433 1.00 95.31 324 ASP A C 1
ATOM 2631 O O . ASP A 1 32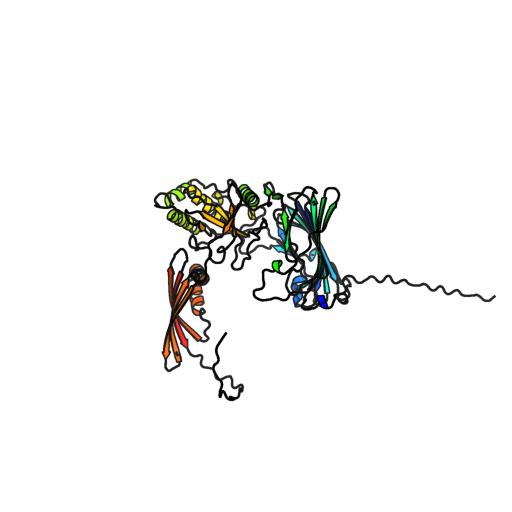4 ? -14.515 2.122 4.238 1.00 95.31 324 ASP A O 1
ATOM 2635 N N . CYS A 1 325 ? -12.492 1.809 3.357 1.00 96.94 325 CYS A N 1
ATOM 2636 C CA . CYS A 1 325 ? -12.227 0.589 4.128 1.00 96.94 325 CYS A CA 1
ATOM 2637 C C . CYS A 1 325 ? -12.290 0.807 5.643 1.00 96.94 325 CYS A C 1
ATOM 2639 O O . CYS A 1 325 ? -12.827 -0.029 6.375 1.00 96.94 325 CYS A O 1
ATOM 2641 N N . LYS A 1 326 ? -11.805 1.963 6.104 1.00 97.44 326 LYS A N 1
ATOM 2642 C CA . LYS A 1 326 ? -11.829 2.378 7.507 1.00 97.44 326 LYS A CA 1
ATOM 2643 C C . LYS A 1 326 ? -13.267 2.632 7.950 1.00 97.44 326 LYS A C 1
ATOM 2645 O O . LYS A 1 326 ? -13.704 2.067 8.951 1.00 97.44 326 LYS A O 1
ATOM 2650 N N . ALA A 1 327 ? -14.007 3.419 7.166 1.00 97.81 327 ALA A N 1
ATOM 2651 C CA . ALA A 1 327 ? -15.389 3.794 7.440 1.00 97.81 327 ALA A CA 1
ATOM 2652 C C . ALA A 1 327 ? -16.333 2.588 7.490 1.00 97.81 327 ALA A C 1
ATOM 2654 O O . ALA A 1 327 ? -17.091 2.449 8.451 1.00 97.81 327 ALA A O 1
ATOM 2655 N N . LEU A 1 328 ? -16.269 1.697 6.496 1.00 98.50 328 LEU A N 1
ATOM 2656 C CA . LEU A 1 328 ? -17.133 0.516 6.446 1.00 98.50 328 LEU A CA 1
ATOM 2657 C C . LEU A 1 328 ? -16.784 -0.488 7.550 1.00 98.50 328 LEU A C 1
ATOM 2659 O O . LEU A 1 328 ? -17.689 -1.021 8.189 1.00 98.50 328 LEU A O 1
ATOM 2663 N N . SER A 1 329 ? -15.498 -0.680 7.858 1.00 98.56 329 SER A N 1
ATOM 2664 C CA . SER A 1 329 ? -15.081 -1.532 8.981 1.00 98.56 329 SER A CA 1
ATOM 2665 C C . SER A 1 329 ? -15.500 -0.959 10.337 1.00 98.56 329 SER A C 1
ATOM 2667 O O . SER A 1 329 ? -16.002 -1.690 11.188 1.00 98.56 329 SER A O 1
ATOM 2669 N N . ASN A 1 330 ? -15.360 0.354 10.544 1.00 98.56 330 ASN A N 1
ATOM 2670 C CA . ASN A 1 330 ? -15.829 1.029 11.755 1.00 98.56 330 ASN A CA 1
ATOM 2671 C C . ASN A 1 330 ? -17.356 0.937 11.904 1.00 98.56 330 ASN A C 1
ATOM 2673 O O . ASN A 1 330 ? -17.853 0.664 12.996 1.00 98.56 330 ASN A O 1
ATOM 2677 N N . TYR A 1 331 ? -18.101 1.111 10.808 1.00 98.75 331 TYR A N 1
ATOM 2678 C CA . TYR A 1 331 ? -19.554 0.968 10.806 1.00 98.75 331 TYR A CA 1
ATOM 2679 C C . TYR A 1 331 ? -19.982 -0.468 11.129 1.00 98.75 331 TYR A C 1
ATOM 2681 O O . TYR A 1 331 ? -20.820 -0.663 12.005 1.00 98.75 331 TYR A O 1
ATOM 2689 N N . MET A 1 332 ? -19.352 -1.479 10.51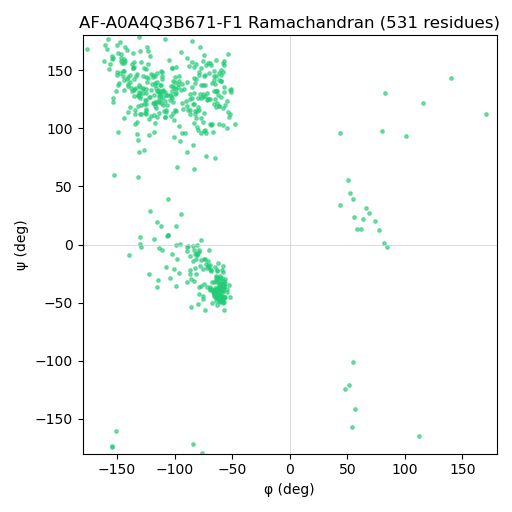9 1.00 98.81 332 MET A N 1
ATOM 2690 C CA . MET A 1 332 ? -19.608 -2.886 10.847 1.00 98.81 332 MET A CA 1
ATOM 2691 C C . MET A 1 332 ? -19.334 -3.189 12.323 1.00 98.81 332 MET A C 1
ATOM 2693 O O . MET A 1 332 ? -20.155 -3.812 12.994 1.00 98.81 332 MET A O 1
ATOM 2697 N N . ASN A 1 333 ? -18.196 -2.721 12.839 1.00 98.44 333 ASN A N 1
ATOM 2698 C CA . ASN A 1 333 ? -17.814 -2.876 14.241 1.00 98.44 333 ASN A CA 1
ATOM 2699 C C . ASN A 1 333 ? -18.851 -2.223 15.174 1.00 98.44 333 ASN A C 1
ATOM 2701 O O . ASN A 1 333 ? -19.216 -2.795 16.196 1.00 98.44 333 ASN A O 1
ATOM 2705 N N . ALA A 1 334 ? -19.386 -1.055 14.808 1.00 98.69 334 ALA A N 1
ATOM 2706 C CA . ALA A 1 334 ? -20.461 -0.398 15.548 1.00 98.69 334 ALA A CA 1
ATOM 2707 C C . ALA A 1 334 ? -21.771 -1.211 15.542 1.00 98.69 334 ALA A C 1
ATOM 2709 O O . ALA A 1 334 ? -22.377 -1.381 16.598 1.00 98.69 334 ALA A O 1
ATOM 2710 N N . LEU A 1 335 ? -22.178 -1.760 14.388 1.00 98.88 335 LEU A N 1
ATOM 2711 C CA . LEU A 1 335 ? -23.365 -2.622 14.268 1.00 98.88 335 LEU A CA 1
ATOM 2712 C C . LEU A 1 335 ? -23.253 -3.883 15.140 1.00 98.88 335 LEU A C 1
ATOM 2714 O O . LEU A 1 335 ? -24.212 -4.261 15.806 1.00 98.88 335 LEU A O 1
ATOM 2718 N N . LEU A 1 336 ? -22.084 -4.531 15.142 1.00 98.75 336 LEU A N 1
ATOM 2719 C CA . LEU A 1 336 ? -21.822 -5.724 15.953 1.00 98.75 336 LEU A CA 1
ATOM 2720 C C . LEU A 1 336 ? -21.845 -5.410 17.450 1.00 98.75 336 LEU A C 1
ATOM 2722 O O . LEU A 1 336 ? -22.473 -6.141 18.215 1.00 98.75 336 LEU A O 1
ATOM 2726 N N . ASN A 1 337 ? -21.210 -4.308 17.856 1.00 98.06 337 ASN A N 1
ATOM 2727 C CA . ASN A 1 337 ? -21.182 -3.892 19.255 1.00 98.06 337 ASN A CA 1
ATOM 2728 C C . ASN A 1 337 ? -22.587 -3.575 19.789 1.00 98.06 337 ASN A C 1
ATOM 2730 O O . ASN A 1 337 ? -22.899 -3.967 20.909 1.00 98.06 337 ASN A O 1
ATOM 2734 N N . GLU A 1 338 ? -23.447 -2.936 18.988 1.00 98.62 338 GLU A N 1
ATOM 2735 C CA . GLU A 1 338 ? -24.853 -2.691 19.351 1.00 98.62 338 GLU A CA 1
ATOM 2736 C C . GLU A 1 338 ? -25.628 -4.004 19.562 1.00 98.62 338 GLU A C 1
ATOM 2738 O O . GLU A 1 338 ? -26.428 -4.116 20.485 1.00 98.62 338 GLU A O 1
ATOM 2743 N N . ALA A 1 339 ? -25.331 -5.045 18.776 1.00 98.44 339 ALA A N 1
ATOM 2744 C CA . ALA A 1 339 ? -25.904 -6.382 18.954 1.00 98.44 339 ALA A CA 1
ATOM 2745 C C . ALA A 1 339 ? -25.281 -7.189 20.115 1.00 98.44 339 ALA A C 1
ATOM 2747 O O . ALA A 1 339 ? -25.614 -8.367 20.290 1.00 98.44 339 ALA A O 1
ATOM 2748 N N . GLY A 1 340 ? -24.361 -6.595 20.883 1.00 97.81 340 GLY A N 1
ATOM 2749 C CA . GLY A 1 340 ? -23.647 -7.248 21.981 1.00 97.81 340 GLY A CA 1
ATOM 2750 C C . GLY A 1 340 ? -22.566 -8.237 21.534 1.00 97.81 340 GLY A C 1
ATOM 2751 O O . GLY A 1 340 ? -22.186 -9.106 22.316 1.00 97.81 340 GLY A O 1
ATOM 2752 N N . ILE A 1 341 ? -22.079 -8.135 20.292 1.00 97.94 341 ILE A N 1
ATOM 2753 C CA . ILE A 1 341 ? -21.094 -9.054 19.707 1.00 97.94 341 ILE A CA 1
ATOM 2754 C C . ILE A 1 341 ? -19.705 -8.400 19.737 1.00 97.94 341 ILE A C 1
ATOM 2756 O O . ILE A 1 341 ? -19.480 -7.424 19.014 1.00 97.94 341 ILE A O 1
ATOM 2760 N N . PRO A 1 342 ? -18.747 -8.931 20.522 1.00 96.75 342 PRO A N 1
ATOM 2761 C CA . PRO A 1 342 ? -17.391 -8.396 20.569 1.00 96.75 342 PRO A CA 1
ATOM 2762 C C . PRO A 1 342 ? -16.715 -8.447 19.199 1.00 96.75 342 PRO A C 1
ATOM 2764 O O . PRO A 1 342 ? -16.631 -9.504 18.573 1.00 96.75 342 PRO A O 1
ATOM 2767 N N . SER A 1 343 ? -16.200 -7.308 18.745 1.00 98.00 343 SER A N 1
ATOM 2768 C CA . SER A 1 343 ? -15.504 -7.194 17.466 1.00 98.00 343 SER A CA 1
ATOM 2769 C C . SER A 1 343 ? -14.381 -6.161 17.525 1.00 98.00 343 SER A C 1
ATOM 2771 O O . SER A 1 343 ? -14.346 -5.300 18.410 1.00 98.00 343 SER A O 1
ATOM 2773 N N . TYR A 1 344 ? -13.425 -6.298 16.608 1.00 98.31 344 TYR A N 1
ATOM 2774 C CA . TYR A 1 344 ? -12.255 -5.435 16.507 1.00 98.31 344 TYR A CA 1
ATOM 2775 C C . TYR A 1 344 ? -12.013 -5.060 15.051 1.00 98.31 344 TYR A C 1
ATOM 2777 O O . TYR A 1 344 ? -11.990 -5.929 14.175 1.00 98.31 344 TYR A O 1
ATOM 2785 N N . THR A 1 345 ? -11.754 -3.782 14.788 1.00 98.50 345 THR A N 1
ATOM 2786 C CA . THR A 1 345 ? -11.144 -3.386 13.518 1.00 98.50 345 THR A CA 1
ATOM 2787 C C . THR A 1 345 ? -9.693 -3.862 13.483 1.00 98.50 345 THR A C 1
ATOM 2789 O O . THR A 1 345 ? -9.020 -3.946 14.516 1.00 98.50 345 THR A O 1
ATOM 2792 N N . ALA A 1 346 ? -9.208 -4.200 12.293 1.00 98.50 346 ALA A N 1
ATOM 2793 C CA . ALA A 1 346 ? -7.859 -4.700 12.099 1.00 98.50 346 ALA A CA 1
ATOM 2794 C C . ALA A 1 346 ? -7.201 -4.036 10.893 1.00 98.50 346 ALA A C 1
ATOM 2796 O O . ALA A 1 346 ? -7.770 -4.047 9.801 1.00 98.50 346 ALA A O 1
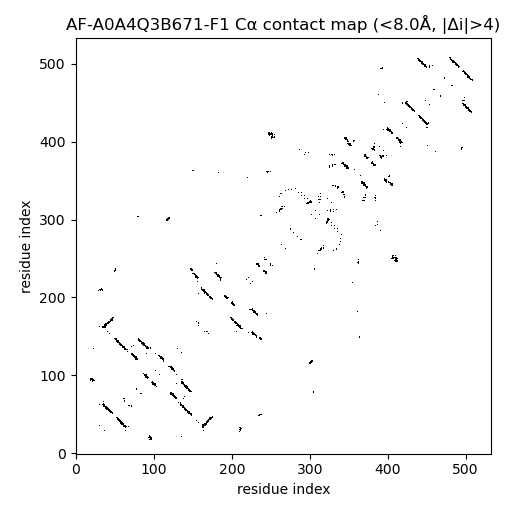ATOM 2797 N N . LEU A 1 347 ? -6.000 -3.484 11.084 1.00 98.50 347 LEU A N 1
ATOM 2798 C CA . LEU A 1 347 ? -5.175 -3.024 9.967 1.00 98.50 347 LEU A CA 1
ATOM 2799 C C . LEU A 1 347 ? -4.530 -4.230 9.286 1.00 98.50 347 LEU A C 1
ATOM 2801 O O . LEU A 1 347 ? -4.038 -5.134 9.962 1.00 98.50 347 LEU A O 1
ATOM 2805 N N . ILE A 1 348 ? -4.515 -4.239 7.957 1.00 97.81 348 ILE A N 1
ATOM 2806 C CA . ILE A 1 348 ? -3.996 -5.352 7.163 1.00 97.81 348 ILE A CA 1
ATOM 2807 C C . ILE A 1 348 ? -3.311 -4.845 5.892 1.00 97.81 348 ILE A C 1
ATOM 2809 O O . ILE A 1 348 ? -3.655 -3.794 5.351 1.00 97.81 348 ILE A O 1
ATOM 2813 N N . LYS A 1 349 ? -2.296 -5.582 5.433 1.00 97.06 349 LYS A N 1
ATOM 2814 C CA . LYS A 1 349 ? -1.646 -5.345 4.144 1.00 97.06 349 LYS A CA 1
ATOM 2815 C C . LYS A 1 349 ? -2.310 -6.234 3.094 1.00 97.06 349 LYS A C 1
ATOM 2817 O O . LYS A 1 349 ? -2.013 -7.422 2.985 1.00 97.06 349 LYS A O 1
ATOM 2822 N N . ALA A 1 350 ? -3.268 -5.656 2.389 1.00 95.06 350 ALA A N 1
ATOM 2823 C CA . ALA A 1 350 ? -4.062 -6.310 1.372 1.00 95.06 350 ALA A CA 1
ATOM 2824 C C . ALA A 1 350 ? -3.394 -6.257 -0.011 1.00 95.06 350 ALA A C 1
ATOM 2826 O O . ALA A 1 350 ? -2.610 -5.354 -0.319 1.00 95.06 350 ALA A O 1
ATOM 2827 N N . GLY A 1 351 ? -3.728 -7.239 -0.845 1.00 92.44 351 GLY A N 1
ATOM 2828 C CA . GLY A 1 351 ? -3.230 -7.403 -2.210 1.00 92.44 351 GLY A CA 1
ATOM 2829 C C . GLY A 1 351 ? -2.954 -8.871 -2.519 1.00 92.44 351 GLY A C 1
ATOM 2830 O O . GLY A 1 351 ? -2.484 -9.605 -1.651 1.00 92.44 351 GLY A O 1
ATOM 2831 N N . SER A 1 352 ? -3.230 -9.306 -3.751 1.00 78.69 352 SER A N 1
ATOM 2832 C CA . SER A 1 352 ? -3.098 -10.713 -4.174 1.00 78.69 352 SER A CA 1
ATOM 2833 C C . SER A 1 352 ? -1.679 -11.269 -4.011 1.00 78.69 352 SER A C 1
ATOM 2835 O O . SER A 1 352 ? -1.527 -12.418 -3.614 1.00 78.69 352 SER A O 1
ATOM 2837 N N . ASN A 1 353 ? -0.665 -10.426 -4.224 1.00 77.44 353 ASN A N 1
ATOM 2838 C CA . ASN A 1 353 ? 0.760 -10.744 -4.069 1.00 77.44 353 ASN A CA 1
ATOM 2839 C C . ASN A 1 353 ? 1.441 -9.822 -3.043 1.00 77.44 353 ASN A C 1
ATOM 2841 O O . ASN A 1 353 ? 2.619 -9.491 -3.172 1.00 77.44 353 ASN A O 1
ATOM 2845 N N . ALA A 1 354 ? 0.686 -9.325 -2.059 1.00 85.31 354 ALA A N 1
ATOM 2846 C CA . ALA A 1 354 ? 1.250 -8.457 -1.037 1.00 85.31 354 ALA A CA 1
ATOM 2847 C C . ALA A 1 354 ? 2.279 -9.225 -0.193 1.00 85.31 354 ALA A C 1
ATOM 2849 O O . ALA A 1 354 ? 1.956 -10.257 0.391 1.00 85.31 354 ALA A O 1
ATOM 2850 N N . ALA A 1 355 ? 3.500 -8.694 -0.113 1.00 86.69 355 ALA A N 1
ATOM 2851 C CA . ALA A 1 355 ? 4.531 -9.204 0.784 1.00 86.69 355 ALA A CA 1
ATOM 2852 C C . ALA A 1 355 ? 4.089 -9.098 2.248 1.00 86.69 355 ALA A C 1
ATOM 2854 O O . ALA A 1 355 ? 3.424 -8.119 2.611 1.00 86.69 355 ALA A O 1
ATOM 2855 N N . ASP A 1 356 ? 4.533 -10.034 3.085 1.00 91.81 356 ASP A N 1
ATOM 2856 C CA . ASP A 1 356 ? 4.299 -9.987 4.527 1.00 91.81 356 ASP A CA 1
ATOM 2857 C C . ASP A 1 356 ? 4.841 -8.692 5.159 1.00 91.81 356 ASP A C 1
ATOM 2859 O O . ASP A 1 356 ? 5.690 -7.986 4.605 1.00 91.81 356 ASP A O 1
ATOM 2863 N N . ILE A 1 357 ? 4.296 -8.340 6.325 1.00 95.56 357 ILE A N 1
ATOM 2864 C CA . ILE A 1 357 ? 4.815 -7.230 7.131 1.00 95.56 357 ILE A CA 1
ATOM 2865 C C . ILE A 1 357 ? 6.016 -7.700 7.956 1.00 95.56 357 ILE A C 1
ATOM 2867 O O . ILE A 1 357 ? 6.104 -8.861 8.357 1.00 95.56 357 ILE A O 1
ATOM 2871 N N . MET A 1 358 ? 6.888 -6.766 8.321 1.00 96.00 358 MET A N 1
ATOM 2872 C CA . MET A 1 358 ? 7.969 -7.007 9.273 1.00 96.00 358 MET A CA 1
ATOM 2873 C C . MET A 1 358 ? 7.413 -7.031 10.698 1.00 96.00 358 MET A C 1
ATOM 2875 O O . MET A 1 358 ? 7.231 -5.985 11.319 1.00 96.00 358 MET A O 1
ATOM 2879 N N . THR A 1 359 ? 7.124 -8.218 11.231 1.00 96.81 359 THR A N 1
ATOM 2880 C CA . THR A 1 359 ? 6.482 -8.366 12.549 1.00 96.81 359 THR A CA 1
ATOM 2881 C C . THR A 1 359 ? 7.370 -7.953 13.719 1.00 96.81 359 THR A C 1
ATOM 2883 O O . THR A 1 359 ? 6.855 -7.626 14.784 1.00 96.81 359 THR A O 1
ATOM 2886 N N . ASP A 1 360 ? 8.688 -7.942 13.541 1.00 96.44 360 ASP A N 1
ATOM 2887 C CA . ASP A 1 360 ? 9.666 -7.504 14.542 1.00 96.44 360 ASP A CA 1
ATOM 2888 C C . ASP A 1 360 ? 9.965 -5.994 14.481 1.00 96.44 360 ASP A C 1
ATOM 2890 O O . ASP A 1 360 ? 10.716 -5.470 15.302 1.00 96.44 360 ASP A O 1
ATOM 2894 N N . PHE A 1 361 ? 9.351 -5.273 13.538 1.00 96.75 361 PHE A N 1
ATOM 2895 C CA . PHE A 1 361 ? 9.547 -3.843 13.344 1.00 96.75 361 PHE A CA 1
ATOM 2896 C C . PHE A 1 361 ? 8.206 -3.128 13.213 1.00 96.75 361 PHE A C 1
ATOM 2898 O O . PHE A 1 361 ? 7.672 -2.957 12.121 1.00 96.75 361 PHE A O 1
ATOM 2905 N N . 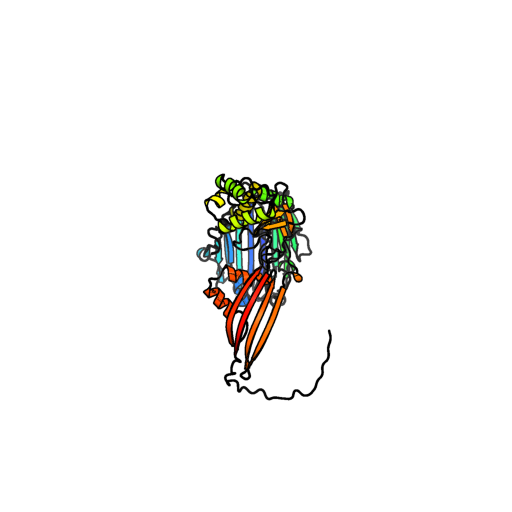SER A 1 362 ? 7.652 -2.687 14.342 1.00 96.19 362 SER A N 1
ATOM 2906 C CA . SER A 1 362 ? 6.416 -1.901 14.339 1.00 96.19 362 SER A CA 1
ATOM 2907 C C . SER A 1 362 ? 6.587 -0.588 13.586 1.00 96.19 362 SER A C 1
ATOM 2909 O O . SER A 1 362 ? 7.404 0.253 13.958 1.00 96.19 362 SER A O 1
ATOM 2911 N N . SER A 1 363 ? 5.801 -0.424 12.533 1.00 95.00 363 SER A N 1
ATOM 2912 C CA . SER A 1 363 ? 5.712 0.776 11.708 1.00 95.00 363 SER A CA 1
ATOM 2913 C C . SER A 1 363 ? 4.396 0.748 10.930 1.00 95.00 363 SER A C 1
ATOM 2915 O O . SER A 1 363 ? 3.681 -0.260 10.934 1.00 95.00 363 SER A O 1
ATOM 2917 N N . ASN A 1 364 ? 4.053 1.840 10.253 1.00 92.75 364 ASN A N 1
ATOM 2918 C CA . ASN A 1 364 ? 2.890 1.843 9.379 1.00 92.75 364 ASN A CA 1
ATOM 2919 C C . ASN A 1 364 ? 3.169 1.071 8.072 1.00 92.75 364 ASN A C 1
ATOM 2921 O O . ASN A 1 364 ? 3.762 1.613 7.143 1.00 92.75 364 ASN A O 1
ATOM 2925 N N . GLN A 1 365 ? 2.752 -0.198 8.019 1.00 94.62 365 GLN A N 1
ATOM 2926 C CA . GLN A 1 365 ? 2.969 -1.121 6.886 1.00 94.62 365 GLN A CA 1
ATOM 2927 C C . GLN A 1 365 ? 1.661 -1.604 6.238 1.00 94.62 365 GLN A C 1
ATOM 2929 O O . GLN A 1 365 ? 1.675 -2.487 5.380 1.00 94.62 365 GLN A O 1
ATOM 2934 N N . PHE A 1 366 ? 0.523 -1.075 6.682 1.00 95.88 366 PHE A N 1
ATOM 2935 C CA . PHE A 1 366 ? -0.806 -1.535 6.293 1.00 95.88 366 PHE A CA 1
ATOM 2936 C C . PHE A 1 366 ? -1.420 -0.597 5.255 1.00 95.88 366 PHE A C 1
ATOM 2938 O O . PHE A 1 366 ? -1.122 0.595 5.238 1.00 95.88 366 PHE A O 1
ATOM 2945 N N . ASN A 1 367 ? -2.297 -1.131 4.407 1.00 94.50 367 ASN A N 1
ATOM 2946 C CA . ASN A 1 367 ? -2.976 -0.370 3.351 1.00 94.50 367 ASN A CA 1
ATOM 2947 C C . ASN A 1 367 ? -4.502 -0.580 3.343 1.00 94.50 367 ASN A C 1
ATOM 2949 O O . ASN A 1 367 ? -5.186 -0.009 2.499 1.00 94.50 367 ASN A O 1
ATOM 2953 N N . HIS A 1 368 ? -5.043 -1.395 4.255 1.00 96.88 368 HIS A N 1
ATOM 2954 C CA . HIS A 1 368 ? -6.463 -1.736 4.302 1.00 96.88 368 HIS A CA 1
ATOM 2955 C C . HIS A 1 368 ? -6.945 -2.003 5.734 1.00 96.88 368 HIS A C 1
ATOM 2957 O O . HIS A 1 368 ? -6.135 -2.207 6.644 1.00 96.88 368 HIS A O 1
ATOM 2963 N N . VAL A 1 369 ? -8.267 -2.007 5.936 1.00 98.19 369 VAL A N 1
ATOM 2964 C CA . VAL A 1 369 ? -8.910 -2.277 7.234 1.00 98.19 369 VAL A CA 1
ATOM 2965 C C . VAL A 1 369 ? -10.058 -3.263 7.064 1.00 98.19 369 VAL A C 1
ATOM 2967 O O . VAL A 1 369 ? -10.879 -3.095 6.166 1.00 98.19 369 VAL A O 1
ATOM 2970 N N . ILE A 1 370 ? -10.113 -4.256 7.952 1.00 98.31 370 ILE A N 1
ATOM 2971 C CA . ILE A 1 370 ? -11.149 -5.300 8.022 1.00 98.31 370 ILE A CA 1
ATOM 2972 C C . ILE A 1 370 ? -11.682 -5.443 9.456 1.00 98.31 370 ILE A C 1
ATOM 2974 O O . ILE A 1 370 ? -11.195 -4.775 10.373 1.00 98.31 370 ILE A O 1
ATOM 2978 N N . VAL A 1 371 ? -12.657 -6.333 9.674 1.00 98.62 371 VAL A N 1
ATOM 2979 C CA . VAL A 1 371 ? -13.193 -6.636 11.014 1.00 98.62 371 VAL A CA 1
ATOM 2980 C C . VAL A 1 371 ? -12.934 -8.086 11.413 1.00 98.62 371 VAL A C 1
ATOM 2982 O O . VAL A 1 371 ? -13.160 -9.012 10.636 1.00 98.62 371 VAL A O 1
ATOM 2985 N N . CYS A 1 372 ? -12.483 -8.267 12.653 1.00 98.38 372 CYS A N 1
ATOM 2986 C CA . CYS A 1 372 ? -12.327 -9.545 13.336 1.00 98.38 372 CYS A CA 1
ATOM 2987 C C . CYS A 1 372 ? -13.425 -9.706 14.388 1.00 98.38 372 CYS A C 1
ATOM 2989 O O . CYS A 1 372 ? -13.602 -8.834 15.241 1.00 98.38 372 CYS A O 1
ATOM 2991 N N . VAL A 1 373 ? -14.125 -10.836 14.361 1.00 97.88 373 VAL A N 1
ATOM 2992 C CA . VAL A 1 373 ? -15.126 -11.214 15.361 1.00 97.88 373 VAL A CA 1
ATOM 2993 C C . VAL A 1 373 ? -14.666 -12.503 16.042 1.00 97.88 373 VAL A C 1
ATOM 2995 O O . VAL A 1 373 ? -14.865 -13.588 15.483 1.00 97.88 373 VAL A O 1
ATOM 2998 N N . PRO A 1 374 ? -14.019 -12.426 17.219 1.00 95.38 374 PRO A N 1
ATOM 2999 C CA . PRO A 1 374 ? -13.560 -13.617 17.925 1.00 95.38 374 PRO A CA 1
ATOM 3000 C C . PRO A 1 374 ? -14.717 -14.555 18.277 1.00 95.38 374 PRO A C 1
ATOM 3002 O O . PRO A 1 374 ? -15.799 -14.113 18.657 1.00 95.38 374 PRO A O 1
ATOM 3005 N N . GLN A 1 375 ? -14.495 -15.861 18.159 1.00 88.62 375 GLN A N 1
ATOM 3006 C CA . GLN A 1 375 ? -15.397 -16.927 18.606 1.00 88.62 375 GLN A CA 1
ATOM 3007 C C . GLN A 1 375 ? -14.638 -17.854 19.576 1.00 88.62 375 GLN A C 1
ATOM 3009 O O . GLN A 1 375 ? -13.415 -17.768 19.678 1.00 88.62 375 GLN A O 1
ATOM 3014 N N . PRO A 1 376 ? -15.311 -18.786 20.282 1.00 85.31 376 PRO A N 1
ATOM 3015 C CA . PRO A 1 376 ? -14.648 -19.643 21.270 1.00 85.31 376 PRO A CA 1
ATOM 3016 C C . PRO A 1 376 ? -13.487 -20.507 20.746 1.00 85.31 376 PRO A C 1
ATOM 3018 O O . PRO A 1 376 ? -12.660 -20.940 21.542 1.00 85.31 376 PRO A O 1
ATOM 3021 N N . LYS A 1 377 ? -13.443 -20.807 19.438 1.00 83.56 377 LYS A N 1
ATOM 3022 C CA . LYS A 1 377 ? -12.398 -21.646 18.817 1.00 83.56 377 LYS A CA 1
ATOM 3023 C C . LYS A 1 377 ? -11.510 -20.906 17.814 1.00 83.56 377 LYS A C 1
ATOM 3025 O O . LYS A 1 377 ? -10.336 -21.231 17.718 1.00 83.56 377 LYS A O 1
ATOM 3030 N N . ASP A 1 378 ? -12.079 -19.982 17.047 1.00 85.88 378 ASP A N 1
ATOM 3031 C CA . ASP A 1 378 ? -11.407 -19.235 15.974 1.00 85.88 378 ASP A CA 1
ATOM 3032 C C . ASP A 1 378 ? -12.134 -17.892 15.777 1.00 85.88 378 ASP A C 1
ATOM 3034 O O . ASP A 1 378 ? -13.055 -17.588 16.529 1.00 85.88 378 ASP A O 1
ATOM 3038 N N . SER A 1 379 ? -11.776 -17.091 14.782 1.00 92.94 379 SER A N 1
ATOM 3039 C CA . SER A 1 379 ? -12.423 -15.814 14.474 1.00 92.94 379 SER A CA 1
ATOM 3040 C C . SER A 1 379 ? -13.210 -15.866 13.167 1.00 92.94 379 SER A C 1
ATOM 3042 O O . SER A 1 379 ? -12.829 -16.537 12.210 1.00 92.94 379 SER A O 1
ATOM 3044 N N . ILE A 1 380 ? -14.298 -15.098 13.095 1.00 95.19 380 ILE A N 1
ATOM 3045 C CA . ILE A 1 380 ? -14.953 -14.769 11.826 1.00 95.19 380 ILE A CA 1
ATOM 3046 C C . ILE A 1 380 ? -14.382 -13.438 11.345 1.00 95.19 380 ILE A C 1
ATOM 3048 O O . ILE A 1 380 ? -14.476 -12.427 12.040 1.00 95.19 380 ILE A O 1
ATOM 3052 N N . TRP A 1 381 ? -13.805 -13.440 10.150 1.00 97.00 381 TRP A N 1
ATOM 3053 C CA . TRP A 1 381 ? -13.273 -12.243 9.509 1.00 97.00 381 TRP A CA 1
ATOM 3054 C C . TRP A 1 381 ? -14.259 -11.691 8.476 1.00 97.00 381 TRP A C 1
ATOM 3056 O O . TRP A 1 381 ? -14.902 -12.459 7.756 1.00 97.00 381 TRP A O 1
ATOM 3066 N N . LEU A 1 382 ? -14.395 -10.367 8.418 1.00 97.62 382 LEU A N 1
ATOM 3067 C CA . LEU A 1 382 ? -15.340 -9.675 7.540 1.00 97.62 382 LEU A CA 1
ATOM 3068 C C . LEU A 1 382 ? -14.608 -8.654 6.660 1.00 97.62 382 LEU A C 1
ATOM 3070 O O . LEU A 1 382 ? -14.056 -7.668 7.161 1.00 97.62 382 LEU A O 1
ATOM 3074 N N . GLU A 1 383 ? -14.648 -8.878 5.345 1.00 96.38 383 GLU A N 1
ATOM 3075 C CA . GLU A 1 383 ? -14.137 -7.959 4.324 1.00 96.38 383 GLU A CA 1
ATOM 3076 C C . GLU A 1 383 ? -15.196 -6.897 3.995 1.00 96.38 383 GLU A C 1
ATOM 3078 O O . GLU A 1 383 ? -16.006 -7.041 3.080 1.00 96.38 383 GLU A O 1
ATOM 3083 N N . CYS A 1 384 ? -15.218 -5.824 4.784 1.00 97.50 384 CYS A N 1
ATOM 3084 C CA . CYS A 1 384 ? -16.306 -4.844 4.772 1.00 97.50 384 CYS A CA 1
ATOM 3085 C C . CYS A 1 384 ? -16.362 -3.980 3.502 1.00 97.50 384 CYS A C 1
ATOM 3087 O O . CYS A 1 384 ? -17.297 -3.196 3.357 1.00 97.50 384 CYS A O 1
ATOM 3089 N N . THR A 1 385 ? -15.398 -4.106 2.583 1.00 95.25 385 THR A N 1
ATOM 3090 C CA . THR A 1 385 ? -15.420 -3.408 1.287 1.00 95.25 385 THR A CA 1
ATOM 3091 C C . THR A 1 385 ? -15.926 -4.268 0.135 1.00 95.25 385 THR A C 1
ATOM 3093 O O . THR A 1 385 ? -15.998 -3.786 -0.994 1.00 95.25 385 THR A O 1
ATOM 3096 N N . SER A 1 386 ? -16.285 -5.528 0.392 1.00 92.75 386 SER A N 1
ATOM 3097 C CA . SER A 1 386 ? -16.869 -6.416 -0.609 1.00 92.75 386 SER A CA 1
ATOM 3098 C C . SER A 1 386 ? -18.370 -6.572 -0.411 1.00 92.75 386 SER A C 1
ATOM 3100 O O . SER A 1 386 ? -18.833 -6.989 0.648 1.00 92.75 386 SER A O 1
ATOM 3102 N N . GLN A 1 387 ? -19.131 -6.355 -1.484 1.00 90.81 387 GLN A N 1
ATOM 3103 C CA . GLN A 1 387 ? -20.590 -6.522 -1.482 1.00 90.81 387 GLN A CA 1
ATOM 3104 C C . GLN A 1 387 ? -21.051 -7.965 -1.629 1.00 90.81 387 GLN A C 1
ATOM 3106 O O . GLN A 1 387 ? -22.247 -8.247 -1.575 1.00 90.81 387 GLN A O 1
ATOM 3111 N N . THR A 1 388 ? -20.117 -8.878 -1.881 1.00 89.00 388 THR A N 1
ATOM 3112 C CA . THR A 1 388 ? -20.456 -10.239 -2.291 1.00 89.00 388 THR A CA 1
ATOM 3113 C C . THR A 1 388 ? -19.587 -11.314 -1.653 1.00 89.00 388 THR A C 1
ATOM 3115 O O . THR A 1 388 ? -19.910 -12.494 -1.803 1.00 89.00 388 THR A O 1
ATOM 3118 N N . SER A 1 389 ? -18.510 -10.948 -0.950 1.00 90.38 389 SER A N 1
ATOM 3119 C CA . SER A 1 389 ? -17.685 -11.909 -0.215 1.00 90.38 389 SER A CA 1
ATOM 3120 C C . SER A 1 389 ? -18.497 -12.529 0.911 1.00 90.38 389 SER A C 1
ATOM 3122 O O . SER A 1 389 ? -19.237 -11.835 1.612 1.00 90.38 389 SER A O 1
ATOM 3124 N N . GLU A 1 390 ? -18.347 -13.837 1.089 1.00 90.62 390 GLU A N 1
ATOM 3125 C CA . GLU A 1 390 ? -18.994 -14.567 2.174 1.00 90.62 390 GLU A CA 1
ATOM 3126 C C . GLU A 1 390 ? -18.299 -14.265 3.518 1.00 90.62 390 GLU A C 1
ATOM 3128 O O . GLU A 1 390 ? -17.078 -14.091 3.562 1.00 90.62 390 GLU A O 1
ATOM 3133 N N . PRO A 1 391 ? -19.039 -14.206 4.638 1.00 91.56 391 PRO A N 1
ATOM 3134 C CA . PRO A 1 391 ? -18.446 -13.973 5.952 1.00 91.56 391 PRO A CA 1
ATOM 3135 C C . PRO A 1 391 ? -17.494 -15.115 6.335 1.00 91.56 391 PRO A C 1
ATOM 3137 O O . PRO A 1 391 ? -17.856 -16.289 6.251 1.00 91.56 391 PRO A O 1
ATOM 3140 N N . GLY A 1 392 ? -16.290 -14.768 6.794 1.00 92.44 392 GLY A N 1
ATOM 3141 C CA . GLY A 1 392 ? -15.220 -15.719 7.108 1.00 92.44 392 GLY A CA 1
ATOM 3142 C C . GLY A 1 392 ? -14.358 -16.132 5.910 1.00 92.44 392 GLY A C 1
ATOM 3143 O O . GLY A 1 392 ? -13.396 -16.874 6.099 1.00 92.44 392 GLY A O 1
ATOM 3144 N N . TYR A 1 393 ? -14.660 -15.649 4.700 1.00 93.81 393 TYR A N 1
ATOM 3145 C CA . TYR A 1 393 ? -13.845 -15.890 3.514 1.00 93.81 393 TYR A CA 1
ATOM 3146 C C . TYR A 1 393 ? -13.109 -14.619 3.070 1.00 93.81 393 TYR A C 1
ATOM 3148 O O . TYR A 1 393 ? -13.729 -13.644 2.654 1.00 93.81 393 TYR A O 1
ATOM 3156 N N . MET A 1 394 ? -11.777 -14.641 3.149 1.00 92.94 394 MET A N 1
ATOM 3157 C CA . MET A 1 394 ? -10.907 -13.479 2.911 1.00 92.94 394 MET A CA 1
ATOM 3158 C C . MET A 1 394 ? -10.232 -13.490 1.530 1.00 92.94 394 MET A C 1
ATOM 3160 O O . MET A 1 394 ? -9.581 -12.515 1.146 1.00 92.94 394 MET A O 1
ATOM 3164 N N . GLY A 1 395 ? -10.363 -14.595 0.787 1.00 92.56 395 GLY A N 1
ATOM 3165 C CA . GLY A 1 395 ? -9.752 -14.773 -0.531 1.00 92.56 395 GLY A CA 1
ATOM 3166 C C . GLY A 1 395 ? -8.238 -14.521 -0.534 1.00 92.56 395 GLY A C 1
ATOM 3167 O O . GLY A 1 395 ? -7.564 -14.594 0.498 1.00 92.56 395 GLY A O 1
ATOM 3168 N N . SER A 1 396 ? -7.686 -14.196 -1.704 1.00 91.31 396 SER A N 1
ATOM 3169 C CA . SER A 1 396 ? -6.262 -13.849 -1.844 1.00 91.31 396 SER A CA 1
ATOM 3170 C C . SER A 1 396 ? -5.947 -12.402 -1.459 1.00 91.31 396 SER A C 1
ATOM 3172 O O . SER A 1 396 ? -4.779 -12.039 -1.365 1.00 91.31 396 SER A O 1
ATOM 3174 N N . PHE A 1 397 ? -6.966 -11.552 -1.297 1.00 93.56 397 PHE A N 1
ATOM 3175 C CA . PHE A 1 397 ? -6.781 -10.126 -1.033 1.00 93.56 397 PHE A CA 1
ATOM 3176 C C . PHE A 1 397 ? -6.349 -9.872 0.415 1.00 93.56 397 PHE A C 1
ATOM 3178 O O . PHE A 1 397 ? -5.377 -9.152 0.636 1.00 93.56 397 PHE A O 1
ATOM 3185 N N . THR A 1 398 ? -7.021 -10.503 1.381 1.00 95.44 398 THR A N 1
ATOM 3186 C CA . THR A 1 398 ? -6.798 -10.312 2.827 1.00 95.44 398 THR A CA 1
ATOM 3187 C C . THR A 1 398 ? -6.603 -11.624 3.605 1.00 95.44 398 THR A C 1
ATOM 3189 O O . THR A 1 398 ? -6.333 -11.601 4.809 1.00 95.44 398 THR A O 1
ATOM 3192 N N . GLY A 1 399 ? -6.689 -12.784 2.947 1.00 94.00 399 GLY A N 1
ATOM 3193 C CA . GLY A 1 399 ? -6.389 -14.088 3.548 1.00 94.00 399 GLY A CA 1
ATOM 3194 C C . GLY A 1 399 ? -4.889 -14.356 3.687 1.00 94.00 399 GLY A C 1
ATOM 3195 O O . GLY A 1 399 ? -4.085 -13.860 2.905 1.00 94.00 399 GLY A O 1
ATOM 3196 N N . ASN A 1 400 ? -4.511 -15.172 4.675 1.00 93.81 400 ASN A N 1
ATOM 3197 C CA . ASN A 1 400 ? -3.128 -15.523 5.011 1.00 93.81 400 ASN A CA 1
ATOM 3198 C C . ASN A 1 400 ? -2.223 -14.284 5.160 1.00 93.81 400 ASN A C 1
ATOM 3200 O O . ASN A 1 400 ? -1.215 -14.151 4.467 1.00 93.81 400 ASN A O 1
ATOM 3204 N N . ARG A 1 401 ? -2.611 -13.354 6.038 1.00 95.31 401 ARG A N 1
ATOM 3205 C CA . ARG A 1 401 ? -1.862 -12.127 6.348 1.00 95.31 401 ARG A CA 1
ATOM 3206 C C . ARG A 1 401 ? -1.686 -11.967 7.848 1.00 95.31 401 ARG A C 1
ATOM 3208 O O . ARG A 1 401 ? -2.507 -12.449 8.627 1.00 95.31 401 ARG A O 1
ATOM 3215 N N . GLN A 1 402 ? -0.666 -11.211 8.236 1.00 97.25 402 GLN A N 1
ATOM 3216 C CA . GLN A 1 402 ? -0.616 -10.609 9.564 1.00 97.25 402 GLN A CA 1
ATOM 3217 C C . GLN A 1 402 ? -1.525 -9.375 9.600 1.00 97.25 402 GLN A C 1
ATOM 3219 O O . GLN A 1 402 ? -1.431 -8.496 8.740 1.00 97.25 402 GLN A O 1
ATOM 3224 N N . ALA A 1 403 ? -2.391 -9.309 10.604 1.00 97.69 403 ALA A N 1
ATOM 3225 C CA . ALA A 1 403 ? -3.317 -8.215 10.847 1.00 97.69 403 ALA A CA 1
ATOM 3226 C C . ALA A 1 403 ? -3.115 -7.660 12.260 1.00 97.69 403 ALA A C 1
ATOM 3228 O O . ALA A 1 403 ? -2.923 -8.417 13.211 1.00 97.69 403 ALA A O 1
ATOM 3229 N N . LEU A 1 404 ? -3.175 -6.340 12.409 1.00 98.62 404 LEU A N 1
ATOM 3230 C CA . LEU A 1 404 ? -3.073 -5.668 13.701 1.00 98.62 404 LEU A CA 1
ATOM 3231 C C . LEU A 1 404 ? -4.474 -5.379 14.241 1.00 98.62 404 LEU A C 1
ATOM 3233 O O . LEU A 1 404 ? -5.108 -4.421 13.801 1.00 98.62 404 LEU A O 1
ATOM 3237 N N . LEU A 1 405 ? -4.942 -6.183 15.198 1.00 98.38 405 LEU A N 1
ATOM 3238 C CA . LEU A 1 405 ? -6.195 -5.927 15.912 1.00 98.38 405 LEU A CA 1
ATOM 3239 C C . LEU A 1 405 ? -6.070 -4.659 16.746 1.00 98.38 405 LEU A C 1
ATOM 3241 O O . LEU A 1 405 ? -5.107 -4.512 17.497 1.00 98.38 405 LEU A O 1
ATOM 3245 N N . ILE A 1 406 ? -7.057 -3.776 16.650 1.00 98.44 406 ILE A N 1
ATOM 3246 C CA . ILE A 1 406 ? -7.072 -2.488 17.338 1.00 98.44 406 ILE A CA 1
ATOM 3247 C C . ILE A 1 406 ? -8.028 -2.551 18.526 1.00 98.44 406 ILE A C 1
ATOM 3249 O O . ILE A 1 406 ? -9.208 -2.856 18.377 1.00 98.44 406 ILE A O 1
ATOM 3253 N N . SER A 1 407 ? -7.525 -2.233 19.719 1.00 96.44 407 SER A N 1
ATOM 3254 C CA . SER A 1 407 ? -8.321 -2.198 20.946 1.00 96.44 407 SER A CA 1
ATOM 3255 C C . SER A 1 407 ? -7.900 -1.055 21.865 1.00 96.44 407 SER A C 1
ATOM 3257 O O . SER A 1 407 ? -6.833 -0.459 21.703 1.00 96.44 407 SER A O 1
ATOM 3259 N N . GLU A 1 408 ? -8.693 -0.804 22.906 1.00 95.44 408 GLU A N 1
ATOM 3260 C CA . GLU A 1 408 ? -8.324 0.141 23.959 1.00 95.44 408 GLU A CA 1
ATOM 3261 C C . GLU A 1 408 ? -7.014 -0.246 24.668 1.00 95.44 408 GLU A C 1
ATOM 3263 O O . GLU A 1 408 ? -6.280 0.628 25.124 1.00 95.44 408 GLU A O 1
ATOM 3268 N N . LYS A 1 409 ? -6.674 -1.539 24.736 1.00 96.69 409 LYS A N 1
ATOM 3269 C CA . LYS A 1 409 ? -5.413 -2.014 25.333 1.00 96.69 409 LYS A CA 1
ATOM 3270 C C . LYS A 1 409 ? -4.208 -1.858 24.399 1.00 96.69 409 LYS A C 1
ATOM 3272 O O . LYS A 1 409 ? -3.079 -2.092 24.829 1.00 96.69 409 LYS A O 1
ATOM 3277 N N . GLY A 1 410 ? -4.441 -1.459 23.149 1.00 97.56 410 GLY A N 1
ATOM 3278 C CA . GLY A 1 410 ? -3.437 -1.332 22.104 1.00 97.56 410 GLY A CA 1
ATOM 3279 C C . GLY A 1 410 ? -3.610 -2.342 20.973 1.00 97.56 410 GLY A C 1
ATOM 3280 O O . GLY A 1 410 ? -4.674 -2.947 20.814 1.00 97.56 410 GLY A O 1
ATOM 3281 N N . GLY A 1 411 ? -2.556 -2.472 20.170 1.00 98.00 411 GLY A N 1
ATOM 3282 C CA . GLY A 1 411 ? -2.484 -3.363 19.015 1.00 98.00 411 GLY A CA 1
ATOM 3283 C C . GLY A 1 411 ? -1.971 -4.770 19.324 1.00 98.00 411 GLY A C 1
ATOM 3284 O O . GLY A 1 411 ? -1.013 -4.933 20.078 1.00 98.00 411 GLY A O 1
ATOM 3285 N N . ILE A 1 412 ? -2.572 -5.786 18.703 1.00 98.00 412 ILE A N 1
ATOM 3286 C CA . ILE A 1 412 ? -2.101 -7.180 18.764 1.00 98.00 412 ILE A CA 1
ATOM 3287 C C . ILE A 1 412 ? -2.023 -7.735 17.345 1.00 98.00 412 ILE A C 1
ATOM 3289 O O . ILE A 1 412 ? -3.009 -7.689 16.612 1.00 98.00 412 ILE A O 1
ATOM 3293 N N . LEU A 1 413 ? -0.858 -8.264 16.961 1.00 98.06 413 LEU A N 1
ATOM 3294 C CA . LEU A 1 413 ? -0.717 -8.975 15.694 1.00 98.06 413 LEU A CA 1
ATOM 3295 C C . LEU A 1 413 ? -1.344 -10.366 15.788 1.00 98.06 413 LEU A C 1
ATOM 3297 O O . LEU A 1 413 ? -1.034 -11.138 16.694 1.00 98.06 413 LEU A O 1
ATOM 3301 N N . VAL A 1 414 ? -2.196 -10.682 14.822 1.00 96.81 414 VAL A N 1
ATOM 3302 C CA . VAL A 1 414 ? -2.821 -11.993 14.637 1.00 96.81 414 VAL A CA 1
ATOM 3303 C C . VAL A 1 414 ? -2.787 -12.370 13.162 1.00 96.81 414 VAL A C 1
ATOM 3305 O O . VAL A 1 414 ? -2.592 -11.512 12.302 1.00 96.81 414 VAL A O 1
ATOM 3308 N N . LYS A 1 415 ? -3.029 -13.643 12.856 1.00 95.06 415 LYS A N 1
ATOM 3309 C CA . LYS A 1 415 ? -3.071 -14.128 11.478 1.00 95.06 415 LYS A CA 1
ATOM 3310 C C . LYS A 1 415 ? -4.513 -14.275 10.991 1.00 95.06 415 LYS A C 1
ATOM 3312 O O . LYS A 1 415 ? -5.353 -14.806 11.715 1.00 95.06 415 LYS A O 1
ATOM 3317 N N . THR A 1 416 ? -4.802 -13.814 9.776 1.00 94.94 416 THR A N 1
ATOM 3318 C CA . THR A 1 416 ? -6.084 -14.095 9.113 1.00 94.94 416 THR A CA 1
ATOM 3319 C C . THR A 1 416 ? -6.141 -15.538 8.612 1.00 94.94 416 THR A C 1
ATOM 3321 O O . THR A 1 416 ? -5.113 -16.211 8.491 1.00 94.94 416 THR A O 1
ATOM 3324 N N . SER A 1 417 ? -7.349 -16.018 8.305 1.00 91.06 417 SER A N 1
ATOM 3325 C CA . SER A 1 417 ? -7.572 -17.365 7.773 1.00 91.06 417 SER A CA 1
ATOM 3326 C C . SER A 1 417 ? -6.674 -17.653 6.569 1.00 91.06 417 SER A C 1
ATOM 3328 O O . SER A 1 417 ? -6.552 -16.831 5.661 1.00 91.06 417 SER A O 1
ATOM 3330 N N . SER A 1 418 ? -6.048 -18.828 6.562 1.00 91.12 418 SER A N 1
ATOM 3331 C CA . SER A 1 418 ? -5.211 -19.313 5.463 1.00 91.12 418 SER A CA 1
ATOM 3332 C C . SER A 1 418 ? -5.871 -20.489 4.755 1.00 91.12 418 SER A C 1
ATOM 3334 O O . SER A 1 418 ? -6.429 -21.355 5.423 1.00 91.12 418 SER A O 1
ATOM 3336 N N . TYR A 1 419 ? -5.731 -20.555 3.432 1.00 91.50 419 TYR A N 1
ATOM 3337 C CA . TYR A 1 419 ? -6.251 -21.643 2.603 1.00 91.50 419 TYR A CA 1
ATOM 3338 C C . TYR A 1 419 ? -5.089 -22.511 2.130 1.00 91.50 419 TYR A C 1
ATOM 3340 O O . TYR A 1 419 ? -4.215 -22.031 1.405 1.00 91.50 419 TYR A O 1
ATOM 3348 N N . ILE A 1 420 ? -5.058 -23.772 2.554 1.00 92.56 420 ILE A N 1
ATOM 3349 C CA . ILE A 1 420 ? -3.999 -24.715 2.174 1.00 92.56 420 ILE A CA 1
ATOM 3350 C C . ILE A 1 420 ? -4.314 -25.376 0.827 1.00 92.56 420 ILE A C 1
ATOM 3352 O O . ILE A 1 420 ? -5.375 -25.174 0.236 1.00 92.56 420 ILE A O 1
ATOM 3356 N N . SER A 1 421 ? -3.391 -26.184 0.306 1.00 93.12 421 SER A N 1
ATOM 3357 C CA . SER A 1 421 ? -3.561 -26.849 -0.994 1.00 93.12 421 SER A CA 1
ATOM 3358 C C . SER A 1 421 ? -4.832 -27.704 -1.080 1.00 93.12 421 SER A C 1
ATOM 3360 O O . SER A 1 421 ? -5.446 -27.761 -2.142 1.00 93.12 421 SER A O 1
ATOM 3362 N N . SER A 1 422 ? -5.271 -28.317 0.025 1.00 94.38 422 SER A N 1
ATOM 3363 C CA . SER A 1 422 ? -6.513 -29.100 0.068 1.00 94.38 422 SER A CA 1
ATOM 3364 C C . SER A 1 422 ? -7.789 -28.259 0.011 1.00 94.38 422 SER A C 1
ATOM 3366 O O . SER A 1 422 ? -8.833 -28.797 -0.345 1.00 94.38 422 SER A O 1
ATOM 3368 N N . ASP A 1 423 ? -7.720 -26.967 0.338 1.00 94.31 423 ASP A N 1
ATOM 3369 C CA . ASP A 1 423 ? -8.850 -26.040 0.210 1.00 94.31 423 ASP A CA 1
ATOM 3370 C C . ASP A 1 423 ? -8.962 -25.508 -1.225 1.00 94.31 423 ASP A C 1
ATOM 3372 O O . ASP A 1 423 ? -10.062 -25.261 -1.721 1.00 94.31 423 ASP A O 1
ATOM 3376 N N . ASN A 1 424 ? -7.821 -25.376 -1.908 1.00 95.31 424 ASN A N 1
ATOM 3377 C CA . ASN A 1 424 ? -7.666 -24.715 -3.204 1.00 95.31 424 ASN A CA 1
ATOM 3378 C C . ASN A 1 424 ? -7.654 -25.717 -4.369 1.00 95.31 424 ASN A C 1
ATOM 3380 O O . ASN A 1 424 ? -6.634 -25.909 -5.034 1.00 95.31 424 ASN A O 1
ATOM 3384 N N . LEU A 1 425 ? -8.785 -26.378 -4.617 1.00 96.00 425 LEU A N 1
ATOM 3385 C CA . LEU A 1 425 ? -8.871 -27.470 -5.586 1.00 96.00 425 LEU A CA 1
ATOM 3386 C C . LEU A 1 425 ? -9.498 -27.020 -6.905 1.00 96.00 425 LEU A C 1
ATOM 3388 O O . LEU A 1 425 ? -10.510 -26.325 -6.926 1.00 96.00 425 LEU A O 1
ATOM 3392 N N . GLN A 1 426 ? -8.950 -27.536 -8.003 1.00 96.44 426 GLN A N 1
ATOM 3393 C CA . GLN A 1 426 ? -9.633 -27.626 -9.288 1.00 96.44 426 GLN A CA 1
ATOM 3394 C C . GLN A 1 426 ? -9.698 -29.102 -9.690 1.00 96.44 426 GLN A C 1
ATOM 3396 O O . GLN A 1 426 ? -8.683 -29.712 -10.021 1.00 96.44 426 GLN A O 1
ATOM 3401 N N . LYS A 1 427 ? -10.895 -29.690 -9.674 1.00 96.88 427 LYS A N 1
ATOM 3402 C CA . LYS A 1 427 ? -11.133 -31.061 -10.151 1.00 96.88 427 LYS A CA 1
ATOM 3403 C C . LYS A 1 427 ? -11.943 -30.998 -11.430 1.00 96.88 427 LYS A C 1
ATOM 3405 O O . LYS A 1 427 ? -12.955 -30.311 -11.465 1.00 96.88 427 LYS A O 1
ATOM 3410 N N . ARG A 1 428 ? -11.530 -31.721 -12.471 1.00 96.81 428 ARG A N 1
ATOM 3411 C CA . ARG A 1 428 ? -12.245 -31.746 -13.749 1.00 96.81 428 ARG A CA 1
ATOM 3412 C C . ARG A 1 428 ? -12.490 -33.176 -14.205 1.00 96.81 428 ARG A C 1
ATOM 3414 O O . ARG A 1 428 ? -11.567 -33.982 -14.244 1.00 96.81 428 ARG A O 1
ATOM 3421 N N . LYS A 1 429 ? -13.735 -33.469 -14.572 1.00 97.69 429 LYS A N 1
ATOM 3422 C CA . LYS A 1 429 ? -14.154 -34.713 -15.213 1.00 97.69 429 LYS A CA 1
ATOM 3423 C C . LYS A 1 429 ? -14.714 -34.372 -16.585 1.00 97.69 429 LYS A C 1
ATOM 3425 O O . LYS A 1 429 ? -15.663 -33.602 -16.686 1.00 97.69 429 LYS A O 1
ATOM 3430 N N . ILE A 1 430 ? -14.119 -34.944 -17.625 1.00 96.19 430 ILE A N 1
ATOM 3431 C CA . ILE A 1 430 ? -14.501 -34.694 -19.016 1.00 96.19 430 ILE A CA 1
ATOM 3432 C C . ILE A 1 430 ? -15.082 -35.984 -19.579 1.00 96.19 430 ILE A C 1
ATOM 3434 O O . ILE A 1 430 ? -14.449 -37.036 -19.496 1.00 96.19 430 ILE A O 1
ATOM 3438 N N . LYS A 1 431 ? -16.285 -35.904 -20.144 1.00 97.06 431 LYS A N 1
ATOM 3439 C CA . LYS A 1 431 ? -16.835 -36.944 -21.015 1.00 97.06 431 LYS A CA 1
ATOM 3440 C C . LYS A 1 431 ? -16.818 -36.399 -22.433 1.00 97.06 431 LYS A C 1
ATOM 3442 O O . LYS A 1 431 ? -17.522 -35.434 -22.704 1.00 97.06 431 LYS A O 1
ATOM 3447 N N . ALA A 1 432 ? -16.014 -36.991 -23.307 1.00 94.62 432 ALA A N 1
ATOM 3448 C CA . ALA A 1 432 ? -15.887 -36.557 -24.691 1.00 94.62 432 ALA A CA 1
ATOM 3449 C C . ALA A 1 432 ? -16.200 -37.703 -25.655 1.00 94.62 432 ALA A C 1
ATOM 3451 O O . ALA A 1 432 ? -15.861 -38.854 -25.380 1.00 94.62 432 ALA A O 1
ATOM 3452 N N . VAL A 1 433 ? -16.838 -37.371 -26.775 1.00 95.00 433 VAL A N 1
ATOM 3453 C CA . VAL A 1 433 ? -17.085 -38.270 -27.906 1.00 95.00 433 VAL A CA 1
ATOM 3454 C C . VAL A 1 433 ? -16.508 -37.610 -29.148 1.00 95.00 433 VAL A C 1
ATOM 3456 O O . VAL A 1 433 ? -16.767 -36.431 -29.389 1.00 95.00 433 VAL A O 1
ATOM 3459 N N . VAL A 1 434 ? -15.723 -38.366 -29.911 1.00 93.62 434 VAL A N 1
ATOM 3460 C CA . VAL A 1 434 ? -15.142 -37.926 -31.182 1.00 93.62 434 VAL A CA 1
ATOM 3461 C C . VAL A 1 434 ? -15.881 -38.644 -32.308 1.00 93.62 434 VAL A C 1
ATOM 3463 O O . VAL A 1 434 ? -16.056 -39.860 -32.244 1.00 93.62 434 VAL A O 1
ATOM 3466 N N . SER A 1 435 ? -16.360 -37.883 -33.286 1.00 92.06 435 SER A N 1
ATOM 3467 C CA . SER A 1 435 ? -16.991 -38.402 -34.509 1.00 92.06 435 SER A CA 1
ATOM 3468 C C . SER A 1 435 ? -15.952 -38.900 -35.520 1.00 92.06 435 SER A C 1
ATOM 3470 O O . SER A 1 435 ? -14.756 -38.647 -35.367 1.00 92.06 435 SER A O 1
ATOM 3472 N N . GLU A 1 436 ? -16.401 -39.585 -36.574 1.00 89.44 436 GLU A N 1
ATOM 3473 C CA . GLU A 1 436 ? -15.526 -40.032 -37.669 1.00 89.44 436 GLU A CA 1
ATOM 3474 C C . GLU A 1 436 ? -14.889 -38.847 -38.418 1.00 89.44 436 GLU A C 1
ATOM 3476 O O . GLU A 1 436 ? -13.751 -38.936 -38.873 1.00 89.44 436 GLU A O 1
ATOM 3481 N N . GLU A 1 437 ? -15.573 -37.701 -38.458 1.00 87.31 437 GLU A N 1
ATOM 3482 C CA . GLU A 1 437 ? -15.105 -36.444 -39.049 1.00 87.31 437 GLU A CA 1
ATOM 3483 C C . GLU A 1 437 ? -14.151 -35.657 -38.127 1.00 87.31 437 GLU A C 1
ATOM 3485 O O . GLU A 1 437 ? -13.670 -34.581 -38.486 1.00 87.31 437 GLU A O 1
ATOM 3490 N N . GLY A 1 438 ? -13.868 -36.175 -36.927 1.00 86.38 438 GLY A N 1
ATOM 3491 C CA . GLY A 1 438 ? -12.967 -35.565 -35.950 1.00 86.38 438 GLY A CA 1
ATOM 3492 C C . GLY A 1 438 ? -13.593 -34.462 -35.089 1.00 86.38 438 GLY A C 1
ATOM 3493 O O . GLY A 1 438 ? -12.898 -33.907 -34.238 1.00 86.38 438 GLY A O 1
ATOM 3494 N N . GLU A 1 439 ? -14.888 -34.158 -35.253 1.00 90.25 439 GLU A N 1
ATOM 3495 C CA . GLU A 1 439 ? -15.633 -33.277 -34.341 1.00 90.25 439 GLU A CA 1
ATOM 3496 C C . GLU A 1 439 ? -15.676 -33.902 -32.940 1.00 90.25 439 GLU A C 1
ATOM 3498 O O . GLU A 1 439 ? -16.076 -35.060 -32.783 1.00 90.25 439 GLU A O 1
ATOM 3503 N N . LEU A 1 440 ? -15.288 -33.129 -31.923 1.00 91.19 440 LEU A N 1
ATOM 3504 C CA . LEU A 1 440 ? -15.292 -33.525 -30.520 1.00 91.19 440 LEU A CA 1
ATOM 3505 C C . LEU A 1 440 ? -16.434 -32.824 -29.787 1.00 91.19 440 LEU A C 1
ATOM 3507 O O . LEU A 1 440 ? -16.460 -31.601 -29.677 1.00 91.19 440 LEU A O 1
ATOM 3511 N N . LYS A 1 441 ? -17.351 -33.606 -29.216 1.00 94.88 441 LYS A N 1
ATOM 3512 C CA . LYS A 1 441 ? -18.370 -33.114 -28.279 1.00 94.88 441 LYS A CA 1
ATOM 3513 C C . LYS A 1 441 ? -17.935 -33.459 -26.870 1.00 94.88 441 LYS A C 1
ATOM 3515 O O . LYS A 1 441 ? -17.724 -34.636 -26.579 1.00 94.88 441 LYS A O 1
ATOM 3520 N N . ALA A 1 442 ? -17.809 -32.465 -25.997 1.00 95.31 442 ALA A N 1
ATOM 3521 C CA . ALA A 1 442 ? -17.394 -32.683 -24.615 1.00 95.31 442 ALA A CA 1
ATOM 3522 C C . ALA A 1 442 ? -18.358 -32.065 -23.605 1.00 95.31 442 ALA A C 1
ATOM 3524 O O . ALA A 1 442 ? -18.757 -30.910 -23.722 1.00 95.31 442 ALA A O 1
ATOM 3525 N N . ASP A 1 443 ? -18.668 -32.851 -22.579 1.00 97.12 443 ASP A N 1
ATOM 3526 C CA . ASP A 1 443 ? -19.333 -32.443 -21.350 1.00 97.12 443 ASP A CA 1
ATOM 3527 C C . ASP A 1 443 ? -18.267 -32.347 -20.244 1.00 97.12 443 ASP A C 1
ATOM 3529 O O . ASP A 1 443 ? -17.648 -33.347 -19.850 1.00 97.12 443 ASP A O 1
ATOM 3533 N N . ILE A 1 444 ? -17.986 -31.117 -19.812 1.00 96.69 444 ILE A N 1
ATOM 3534 C CA . ILE A 1 444 ? -16.907 -30.774 -18.889 1.00 96.69 444 ILE A CA 1
ATOM 3535 C C . ILE A 1 444 ? -17.518 -30.396 -17.542 1.00 96.69 444 ILE A C 1
ATOM 3537 O O . ILE A 1 444 ? -18.089 -29.320 -17.385 1.00 96.69 444 ILE A O 1
ATOM 3541 N N . LEU A 1 445 ? -17.334 -31.257 -16.543 1.00 97.81 445 LEU A N 1
ATOM 3542 C CA . LEU A 1 445 ? -17.709 -31.001 -15.155 1.00 97.81 445 LEU A CA 1
ATOM 3543 C C . LEU A 1 445 ? -16.474 -30.558 -14.370 1.00 97.81 445 LEU A C 1
ATOM 3545 O O . LEU A 1 445 ? -15.537 -31.341 -14.199 1.00 97.81 445 LEU A O 1
ATOM 3549 N N . SER A 1 446 ? -16.466 -29.318 -13.889 1.00 97.62 446 SER A N 1
ATOM 3550 C CA . SER A 1 446 ? -15.393 -28.755 -13.068 1.00 97.62 446 SER A CA 1
ATOM 3551 C C . SER A 1 446 ? -15.895 -28.423 -11.660 1.00 97.62 446 SER A C 1
ATOM 3553 O O . SER A 1 446 ? -16.996 -27.916 -11.487 1.00 97.62 446 SER A O 1
ATOM 3555 N N . TYR A 1 447 ? -15.076 -28.695 -10.650 1.00 97.50 447 TYR A N 1
ATOM 3556 C CA . TYR A 1 447 ? -15.274 -28.271 -9.267 1.00 97.50 447 TYR A CA 1
ATOM 3557 C C . TYR A 1 447 ? -14.104 -27.379 -8.865 1.00 97.50 447 TYR A C 1
ATOM 3559 O O . TYR A 1 447 ? -12.953 -27.822 -8.921 1.00 97.50 447 TYR A O 1
ATOM 3567 N N . TYR A 1 448 ? -14.413 -26.151 -8.463 1.00 97.38 448 TYR A N 1
ATOM 3568 C CA . TYR A 1 448 ? -13.465 -25.147 -7.990 1.00 97.38 448 TYR A CA 1
ATOM 3569 C C . TYR A 1 448 ? -13.726 -24.876 -6.509 1.00 97.38 448 TYR A C 1
ATOM 3571 O O . TYR A 1 448 ? -14.876 -24.646 -6.147 1.00 97.38 448 TYR A O 1
ATOM 3579 N N . SER A 1 449 ? -12.708 -24.882 -5.649 1.00 96.44 449 SER A N 1
ATOM 3580 C CA . SER A 1 449 ? -12.858 -24.521 -4.229 1.00 96.44 449 SER A CA 1
ATOM 3581 C C . SER A 1 449 ? -11.752 -23.606 -3.728 1.00 96.44 449 SER A C 1
ATOM 3583 O O . SER A 1 449 ? -10.659 -23.579 -4.300 1.00 96.44 449 SER A O 1
ATOM 3585 N N . GLY A 1 450 ? -12.044 -22.869 -2.653 1.00 95.06 450 GLY A N 1
ATOM 3586 C CA . GLY A 1 450 ? -11.109 -21.903 -2.079 1.00 95.06 450 GLY A CA 1
ATOM 3587 C C . GLY A 1 450 ? -10.690 -20.878 -3.129 1.00 95.06 450 GLY A C 1
ATOM 3588 O O . GLY A 1 450 ? -11.478 -20.531 -3.999 1.00 95.06 450 GLY A O 1
ATOM 3589 N N . LEU A 1 451 ? -9.428 -20.466 -3.130 1.00 94.19 451 LEU A N 1
ATOM 3590 C CA . LEU A 1 451 ? -8.914 -19.431 -4.033 1.00 94.19 451 LEU A CA 1
ATOM 3591 C C . LEU A 1 451 ? -9.077 -19.771 -5.527 1.00 94.19 451 LEU A C 1
ATOM 3593 O O . LEU A 1 451 ? -9.098 -18.875 -6.367 1.00 94.19 451 LEU A O 1
ATOM 3597 N N . GLN A 1 452 ? -9.222 -21.055 -5.885 1.00 95.25 452 GLN A N 1
ATOM 3598 C CA . GLN A 1 452 ? -9.421 -21.472 -7.281 1.00 95.25 452 GLN A CA 1
ATOM 3599 C C . GLN A 1 452 ? -10.785 -21.066 -7.853 1.00 95.25 452 GLN A C 1
ATOM 3601 O O . GLN A 1 452 ? -10.939 -21.003 -9.073 1.00 95.25 452 GLN A O 1
ATOM 3606 N N . GLN A 1 453 ? -11.783 -20.800 -7.004 1.00 94.62 453 GLN A N 1
ATOM 3607 C CA . GLN A 1 453 ? -13.111 -20.372 -7.455 1.00 94.62 453 GLN A CA 1
ATOM 3608 C C . GLN A 1 453 ? -13.215 -18.852 -7.656 1.00 94.62 453 GLN A C 1
ATOM 3610 O O . GLN A 1 453 ? -14.062 -18.412 -8.429 1.00 94.62 453 GLN A O 1
ATOM 3615 N N . ASP A 1 454 ? -12.342 -18.061 -7.019 1.00 92.69 454 ASP A N 1
ATOM 3616 C CA . ASP A 1 454 ? -12.505 -16.606 -6.865 1.00 92.69 454 ASP A CA 1
ATOM 3617 C C . ASP A 1 454 ? -12.650 -15.885 -8.207 1.00 92.69 454 ASP A C 1
ATOM 3619 O O . ASP A 1 454 ? -13.587 -15.120 -8.408 1.00 92.69 454 ASP A O 1
ATOM 3623 N N . ARG A 1 455 ? -11.799 -16.210 -9.189 1.00 91.50 455 ARG A N 1
ATOM 3624 C CA . ARG A 1 455 ? -11.871 -15.590 -10.523 1.00 91.50 455 ARG A CA 1
ATOM 3625 C C . ARG A 1 455 ? -13.207 -15.848 -11.227 1.00 91.50 455 ARG A C 1
ATOM 3627 O O . ARG A 1 455 ? -13.677 -14.993 -11.976 1.00 91.50 455 ARG A O 1
ATOM 3634 N N . LEU A 1 456 ? -13.775 -17.043 -11.064 1.00 93.94 456 LEU A N 1
ATOM 3635 C CA . LEU A 1 456 ? -15.056 -17.393 -11.677 1.00 93.94 456 LEU A CA 1
ATOM 3636 C C . LEU A 1 456 ? -16.209 -16.715 -10.933 1.00 93.94 456 LEU A C 1
ATOM 3638 O O . LEU A 1 456 ? -17.073 -16.130 -11.579 1.00 93.94 456 LEU A O 1
ATOM 3642 N N . ASP A 1 457 ? -16.176 -16.743 -9.602 1.00 93.50 457 ASP A N 1
ATOM 3643 C CA . ASP A 1 457 ? -17.156 -16.092 -8.731 1.00 93.50 457 ASP A CA 1
ATOM 3644 C C . ASP A 1 457 ? -17.230 -14.579 -8.978 1.00 93.50 457 ASP A C 1
ATOM 3646 O O . ASP A 1 457 ? -18.312 -14.036 -9.206 1.00 93.50 457 ASP A O 1
ATOM 3650 N N . ASP A 1 458 ? -16.078 -13.906 -9.049 1.00 91.06 458 ASP A N 1
ATOM 3651 C CA . ASP A 1 458 ? -15.986 -12.478 -9.356 1.00 91.06 458 ASP A CA 1
ATOM 3652 C C . ASP A 1 458 ? -16.631 -12.153 -10.704 1.00 91.06 458 ASP A C 1
ATOM 3654 O O . ASP A 1 458 ? -17.415 -11.209 -10.818 1.00 91.06 458 ASP A O 1
ATOM 3658 N N . LYS A 1 459 ? -16.358 -12.962 -11.736 1.00 92.44 459 LYS A N 1
ATOM 3659 C CA . LYS A 1 459 ? -16.978 -12.783 -13.054 1.00 92.44 459 LYS A CA 1
ATOM 3660 C C . LYS A 1 459 ? -18.482 -13.023 -13.014 1.00 92.44 459 LYS A C 1
ATOM 3662 O O . LYS A 1 459 ? -19.208 -12.232 -13.604 1.00 92.44 459 LYS A O 1
ATOM 3667 N N . MET A 1 460 ? -18.951 -14.046 -12.300 1.00 92.69 460 MET A N 1
ATOM 3668 C CA . MET A 1 460 ? -20.383 -14.321 -12.137 1.00 92.69 460 MET A CA 1
ATOM 3669 C C . MET A 1 460 ? -21.126 -13.178 -11.435 1.00 92.69 460 MET A C 1
ATOM 3671 O O . MET A 1 460 ? -22.292 -12.932 -11.731 1.00 92.69 460 MET A O 1
ATOM 3675 N N . LYS A 1 461 ? -20.470 -12.495 -10.491 1.00 89.75 461 LYS A N 1
ATOM 3676 C CA . LYS A 1 461 ? -21.081 -11.450 -9.660 1.00 89.75 461 LYS A CA 1
ATOM 3677 C C . LYS A 1 461 ? -20.998 -10.050 -10.264 1.00 89.75 461 LYS A C 1
ATOM 3679 O O . LYS A 1 461 ? -21.878 -9.236 -9.997 1.00 89.75 461 LYS A O 1
ATOM 3684 N N . GLN A 1 462 ? -19.939 -9.754 -11.018 1.00 88.06 462 GLN A N 1
ATOM 3685 C CA . GLN A 1 462 ? -19.650 -8.398 -11.496 1.00 88.06 462 GLN A CA 1
ATOM 3686 C C . GLN A 1 462 ? -19.988 -8.184 -12.974 1.00 88.06 462 GLN A C 1
ATOM 3688 O O . GLN A 1 462 ? -20.283 -7.057 -13.363 1.00 88.06 462 GLN A O 1
ATOM 3693 N N . ALA A 1 463 ? -19.925 -9.228 -13.805 1.00 90.88 463 ALA A N 1
ATOM 3694 C CA . ALA A 1 463 ? -20.187 -9.089 -15.232 1.00 90.88 463 ALA A CA 1
ATOM 3695 C C . ALA A 1 463 ? -21.693 -9.024 -15.519 1.00 90.88 463 ALA A C 1
ATOM 3697 O O . ALA A 1 463 ? -22.498 -9.718 -14.894 1.00 90.88 463 ALA A O 1
ATOM 3698 N N . SER A 1 464 ? -22.075 -8.243 -16.528 1.00 93.75 464 SER A N 1
ATOM 3699 C CA . SER A 1 464 ? -23.405 -8.368 -17.123 1.00 93.75 464 SER A CA 1
ATOM 3700 C C . SER A 1 464 ? -23.574 -9.747 -17.778 1.00 93.75 464 SER A C 1
ATOM 3702 O O . SER A 1 464 ? -22.599 -10.407 -18.147 1.00 93.75 464 SER A O 1
ATOM 3704 N N . ALA A 1 465 ? -24.817 -10.197 -17.972 1.00 92.88 465 ALA A N 1
ATOM 3705 C CA . ALA A 1 465 ? -25.076 -11.504 -18.583 1.00 92.88 465 ALA A CA 1
ATOM 3706 C C . ALA A 1 465 ? -24.388 -11.702 -19.962 1.00 92.88 465 ALA A C 1
ATOM 3708 O O . ALA A 1 465 ? -23.818 -12.778 -20.181 1.00 92.88 465 ALA A O 1
ATOM 3709 N N . PRO A 1 466 ? -24.352 -10.706 -20.877 1.00 94.50 466 PRO A N 1
ATOM 3710 C CA . PRO A 1 466 ? -23.606 -10.823 -22.134 1.00 94.50 466 PRO A CA 1
ATOM 3711 C C . PRO A 1 466 ? -22.089 -10.932 -21.937 1.00 94.50 466 PRO A C 1
ATOM 3713 O O . PRO A 1 466 ? -21.451 -11.777 -22.561 1.00 94.50 466 PRO A O 1
ATOM 3716 N N . GLU A 1 467 ? -21.507 -10.123 -21.049 1.00 94.88 467 GLU A N 1
ATOM 3717 C CA . GLU A 1 467 ? -20.068 -10.163 -20.753 1.00 94.88 467 GLU A CA 1
ATOM 3718 C C . GLU A 1 467 ? -19.658 -11.498 -20.131 1.00 94.88 467 GLU A C 1
ATOM 3720 O O . GLU A 1 467 ? -18.619 -12.056 -20.485 1.00 94.88 467 GLU A O 1
ATOM 3725 N N . PHE A 1 468 ? -20.485 -12.040 -19.234 1.00 94.94 468 PHE A N 1
ATOM 3726 C CA . PHE A 1 468 ? -20.248 -13.351 -18.644 1.00 94.94 468 PHE A CA 1
ATOM 3727 C C . PHE A 1 468 ? -20.337 -14.467 -19.693 1.00 94.94 468 PHE A C 1
ATOM 3729 O O . PHE A 1 468 ? -19.490 -15.358 -19.723 1.00 94.94 468 PHE A O 1
ATOM 3736 N N . THR A 1 469 ? -21.311 -14.387 -20.603 1.00 93.31 469 THR A N 1
ATOM 3737 C CA . THR A 1 469 ? -21.443 -15.335 -21.721 1.00 93.31 469 THR A CA 1
ATOM 3738 C C . THR A 1 469 ? -20.205 -15.310 -22.617 1.00 93.31 469 THR A C 1
ATOM 3740 O O . THR A 1 469 ? -19.672 -16.362 -22.966 1.00 93.31 469 THR A O 1
ATOM 3743 N N . GLU A 1 470 ? -19.696 -14.123 -22.951 1.00 93.44 470 GLU A N 1
ATOM 3744 C CA . GLU A 1 470 ? -18.481 -13.986 -23.758 1.00 93.44 470 GLU A CA 1
ATOM 3745 C C . GLU A 1 470 ? -17.233 -14.492 -23.023 1.00 93.44 470 GLU A C 1
ATOM 3747 O O . GLU A 1 470 ? -16.391 -15.173 -23.610 1.00 93.44 470 GLU A O 1
ATOM 3752 N N . TYR A 1 471 ? -17.135 -14.231 -21.717 1.00 94.19 471 TYR A N 1
ATOM 3753 C CA . TYR A 1 471 ? -16.088 -14.804 -20.874 1.00 94.19 471 TYR A CA 1
ATOM 3754 C C . TYR A 1 471 ? -16.100 -16.338 -20.926 1.00 94.19 471 TYR A C 1
ATOM 3756 O O . TYR A 1 471 ? -15.049 -16.954 -21.108 1.00 94.19 471 TYR A O 1
ATOM 3764 N N . MET A 1 472 ? -17.281 -16.957 -20.830 1.00 94.56 472 MET A N 1
ATOM 3765 C CA . MET A 1 472 ? -17.429 -18.410 -20.923 1.00 94.56 472 MET A CA 1
ATOM 3766 C C . MET A 1 472 ? -17.039 -18.945 -22.306 1.00 94.56 472 MET A C 1
ATOM 3768 O O . MET A 1 472 ? -16.331 -19.949 -22.386 1.00 94.56 472 MET A O 1
ATOM 3772 N N . ARG A 1 473 ? -17.407 -18.246 -23.387 1.00 91.38 473 ARG A N 1
ATOM 3773 C CA . ARG A 1 473 ? -17.045 -18.608 -24.772 1.00 91.38 473 ARG A CA 1
ATOM 3774 C C . ARG A 1 473 ? -15.549 -18.573 -25.066 1.00 91.38 473 ARG A C 1
ATOM 3776 O O . ARG A 1 473 ? -15.117 -19.236 -25.998 1.00 91.38 473 ARG A O 1
ATOM 3783 N N . ARG A 1 474 ? -14.767 -17.813 -24.295 1.00 89.69 474 ARG A N 1
ATOM 3784 C CA . ARG A 1 474 ? -13.302 -17.703 -24.437 1.00 89.69 474 ARG A CA 1
ATOM 3785 C C . ARG A 1 474 ? -12.528 -18.435 -23.345 1.00 89.69 474 ARG A C 1
ATOM 3787 O O . ARG A 1 474 ? -11.312 -18.287 -23.244 1.00 89.69 474 ARG A O 1
ATOM 3794 N N . LYS A 1 475 ? -13.217 -19.202 -22.497 1.00 88.69 475 LYS A N 1
ATOM 3795 C CA . LYS A 1 475 ? -12.631 -19.796 -21.293 1.00 88.69 475 LYS A CA 1
ATOM 3796 C C . LYS A 1 475 ? -11.521 -20.806 -21.589 1.00 88.69 475 LYS A C 1
ATOM 3798 O O . LYS A 1 475 ? -10.548 -20.884 -20.839 1.00 88.69 475 LYS A O 1
ATOM 3803 N N . PHE A 1 476 ? -11.681 -21.615 -22.630 1.00 87.19 476 PHE A N 1
ATOM 3804 C CA . PHE A 1 476 ? -10.716 -22.641 -23.010 1.00 87.19 476 PHE A CA 1
ATOM 3805 C C . PHE A 1 476 ? -9.733 -22.114 -24.053 1.00 87.19 476 PHE A C 1
ATOM 3807 O O . PHE A 1 476 ? -10.118 -21.449 -25.013 1.00 87.19 476 PHE A O 1
ATOM 3814 N N . ASN A 1 477 ? -8.458 -22.463 -23.880 1.00 83.94 477 ASN A N 1
ATOM 3815 C CA . ASN A 1 477 ? -7.402 -22.166 -24.842 1.00 83.94 477 ASN A CA 1
ATOM 3816 C C . ASN A 1 477 ? -7.383 -23.229 -25.957 1.00 83.94 477 ASN A C 1
ATOM 3818 O O . ASN A 1 477 ? -6.460 -24.037 -26.040 1.00 83.94 477 ASN A O 1
ATOM 3822 N N . LEU A 1 478 ? -8.460 -23.286 -26.744 1.00 82.56 478 LEU A N 1
ATOM 3823 C CA . LEU A 1 478 ? -8.630 -24.187 -27.887 1.00 82.56 478 LEU A CA 1
ATOM 3824 C C . LEU A 1 478 ? -8.808 -23.357 -29.164 1.00 82.56 478 LEU A C 1
ATOM 3826 O O . LEU A 1 478 ? -9.426 -22.296 -29.128 1.00 82.56 478 LEU A O 1
ATOM 3830 N N . SER A 1 479 ? -8.272 -23.843 -30.286 1.00 78.75 479 SER A N 1
ATOM 3831 C CA . SER A 1 479 ? -8.220 -23.105 -31.558 1.00 78.75 479 SER A CA 1
ATOM 3832 C C . SER A 1 479 ? -9.585 -22.897 -32.222 1.00 78.75 479 SER A C 1
ATOM 3834 O O . SER A 1 479 ? -9.809 -21.846 -32.816 1.00 78.75 479 SER A O 1
ATOM 3836 N N . SER A 1 480 ? -10.495 -23.874 -32.139 1.00 86.19 480 SER A N 1
ATOM 3837 C CA . SER A 1 480 ? -11.830 -23.796 -32.746 1.00 86.19 480 SER A CA 1
ATOM 3838 C C . SER A 1 480 ? -12.854 -24.590 -31.935 1.00 86.19 480 SER A C 1
ATOM 3840 O O . SER A 1 480 ? -12.962 -25.807 -32.058 1.00 86.19 480 SER A O 1
ATOM 3842 N N . TYR A 1 481 ? -13.595 -23.902 -31.067 1.00 90.94 481 TYR A N 1
ATOM 3843 C CA . TYR A 1 481 ? -14.689 -24.499 -30.306 1.00 90.94 481 TYR A CA 1
ATOM 3844 C C . TYR A 1 481 ? -15.847 -23.521 -30.134 1.00 90.94 481 TYR A C 1
ATOM 3846 O O . TYR A 1 481 ? -15.668 -22.305 -30.174 1.00 90.94 481 TYR A O 1
ATOM 3854 N N . GLU A 1 482 ? -17.024 -24.075 -29.887 1.00 93.12 482 GLU A N 1
ATOM 3855 C CA . GLU A 1 482 ? -18.211 -23.355 -29.454 1.00 93.12 482 GLU A CA 1
ATOM 3856 C C . GLU A 1 482 ? -18.665 -23.891 -28.099 1.00 93.12 482 GLU A C 1
ATOM 3858 O O . GLU A 1 482 ? -18.670 -25.100 -27.855 1.00 93.12 482 GLU A O 1
ATOM 3863 N N . VAL A 1 483 ? -19.063 -22.980 -27.212 1.00 94.75 483 VAL A N 1
ATOM 3864 C CA . VAL A 1 483 ? -19.767 -23.325 -25.976 1.00 94.75 483 VAL A CA 1
ATOM 3865 C C . VAL A 1 483 ? -21.257 -23.394 -26.280 1.00 94.75 483 VAL A C 1
ATOM 3867 O O . VAL A 1 483 ? -21.877 -22.368 -26.549 1.00 94.75 483 VAL A O 1
ATOM 3870 N N . ILE A 1 484 ? -21.816 -24.601 -26.213 1.00 94.88 484 ILE A N 1
ATOM 3871 C CA . ILE A 1 484 ? -23.233 -24.872 -26.485 1.00 94.88 484 ILE A CA 1
ATOM 3872 C C . ILE A 1 484 ? -24.100 -24.491 -25.291 1.00 94.88 484 ILE A C 1
ATOM 3874 O O . ILE A 1 484 ? -25.184 -23.939 -25.451 1.00 94.88 484 ILE A O 1
ATOM 3878 N N . ASP A 1 485 ? -23.631 -24.822 -24.091 1.00 95.75 485 ASP A N 1
ATOM 3879 C CA . ASP A 1 485 ? -24.373 -24.630 -22.852 1.00 95.75 485 ASP A CA 1
ATOM 3880 C C . ASP A 1 485 ? -23.402 -24.572 -21.671 1.00 95.75 485 ASP A C 1
ATOM 3882 O O . ASP A 1 485 ? -22.322 -25.177 -21.707 1.00 95.75 485 ASP A O 1
ATOM 3886 N N . PHE A 1 486 ? -23.781 -23.856 -20.618 1.00 96.25 486 PHE A N 1
ATOM 3887 C CA . PHE A 1 486 ? -23.047 -23.852 -19.362 1.00 96.25 486 PHE A CA 1
ATOM 3888 C C . PHE A 1 486 ? -23.966 -23.602 -18.167 1.00 96.25 486 PHE A C 1
ATOM 3890 O O . PHE A 1 486 ? -24.944 -22.863 -18.240 1.00 96.25 486 PHE A O 1
ATOM 3897 N N . PHE A 1 487 ? -23.608 -24.196 -17.033 1.00 95.81 487 PHE A N 1
ATOM 3898 C CA . PHE A 1 487 ? -24.334 -24.071 -15.777 1.00 95.81 487 PHE A CA 1
ATOM 3899 C C . PHE A 1 487 ? -23.364 -23.960 -14.602 1.00 95.81 487 PHE A C 1
ATOM 3901 O O . PHE A 1 487 ? -22.335 -24.638 -14.568 1.00 95.81 487 PHE A O 1
ATOM 3908 N N . HIS A 1 488 ? -23.729 -23.154 -13.605 1.00 96.62 488 HIS A N 1
ATOM 3909 C CA . HIS A 1 488 ? -22.945 -22.941 -12.392 1.00 96.62 488 HIS A CA 1
ATOM 3910 C C . HIS A 1 488 ? -23.815 -23.099 -11.148 1.00 96.62 488 HIS A C 1
ATOM 3912 O O . HIS A 1 488 ? -24.921 -22.563 -11.076 1.00 96.62 488 HIS A O 1
ATOM 3918 N N . LYS A 1 489 ? -23.282 -23.771 -10.129 1.00 96.25 489 LYS A N 1
ATOM 3919 C CA . LYS A 1 489 ? -23.877 -23.863 -8.795 1.00 96.25 489 LYS A CA 1
ATOM 3920 C C . LYS A 1 489 ? -22.848 -23.444 -7.751 1.00 96.25 489 LYS A C 1
ATOM 3922 O O . LYS A 1 489 ? -21.789 -24.057 -7.635 1.00 96.25 489 LYS A O 1
ATOM 3927 N N . THR A 1 490 ? -23.180 -22.410 -6.985 1.00 94.00 490 THR A N 1
ATOM 3928 C CA . THR A 1 490 ? -22.344 -21.880 -5.902 1.00 94.00 490 THR A CA 1
ATOM 3929 C C . THR A 1 490 ? -22.712 -22.539 -4.573 1.00 94.00 490 THR A C 1
ATOM 3931 O O . THR A 1 490 ? -23.886 -22.647 -4.213 1.00 94.00 490 THR A O 1
ATOM 3934 N N . ASN A 1 491 ? -21.704 -22.966 -3.815 1.00 92.25 491 ASN A N 1
ATOM 3935 C CA . ASN A 1 491 ? -21.863 -23.542 -2.485 1.00 92.25 491 ASN A CA 1
ATOM 3936 C C . ASN A 1 491 ? -21.227 -22.604 -1.447 1.00 92.25 491 ASN A C 1
ATOM 3938 O O . ASN A 1 491 ? -20.010 -22.409 -1.412 1.00 92.25 491 ASN A O 1
ATOM 3942 N N . LYS A 1 492 ? -22.065 -22.021 -0.584 1.00 83.56 492 LYS A N 1
ATOM 3943 C CA . LYS A 1 492 ? -21.667 -21.038 0.435 1.00 83.56 492 LYS A CA 1
ATOM 3944 C C . LYS A 1 492 ? -21.282 -21.739 1.741 1.00 83.56 492 LYS A C 1
ATOM 3946 O O . LYS A 1 492 ? -22.081 -21.835 2.673 1.00 83.56 492 LYS A O 1
ATOM 3951 N N . HIS A 1 493 ? -20.069 -22.276 1.784 1.00 80.12 493 HIS A N 1
ATOM 3952 C CA . HIS A 1 493 ? -19.453 -22.835 2.991 1.00 80.12 493 HIS A CA 1
ATOM 3953 C C . HIS A 1 493 ? -18.319 -21.927 3.490 1.00 80.12 493 HIS A C 1
ATOM 3955 O O . HIS A 1 493 ? -18.014 -20.920 2.860 1.00 80.12 493 HIS A O 1
ATOM 3961 N N . ALA A 1 494 ? -17.694 -22.276 4.623 1.00 79.88 494 ALA A N 1
ATOM 3962 C CA . ALA A 1 494 ? -16.544 -21.528 5.153 1.00 79.88 494 ALA A CA 1
ATOM 3963 C C . ALA A 1 494 ? -15.388 -21.435 4.136 1.00 79.88 494 ALA A C 1
ATOM 3965 O O . ALA A 1 494 ? -14.729 -20.406 4.036 1.00 79.88 494 ALA A O 1
ATOM 3966 N N . VAL A 1 495 ? -15.199 -22.498 3.348 1.00 90.75 495 VAL A N 1
ATOM 3967 C CA . VAL A 1 495 ? -14.431 -22.478 2.101 1.00 90.75 495 VAL A CA 1
ATOM 3968 C C . VAL A 1 495 ? -15.444 -22.593 0.954 1.00 90.75 495 VAL A C 1
ATOM 3970 O O . VAL A 1 495 ? -16.067 -23.651 0.822 1.00 90.75 495 VAL A O 1
ATOM 3973 N N . PRO A 1 496 ? -15.679 -21.530 0.166 1.00 94.06 496 PRO A N 1
ATOM 3974 C CA . PRO A 1 496 ? -16.661 -21.543 -0.910 1.00 94.06 496 PRO A CA 1
ATOM 3975 C C . PRO A 1 496 ? -16.216 -22.449 -2.060 1.00 94.06 496 PRO A C 1
ATOM 3977 O O . PRO A 1 496 ? -15.024 -22.713 -2.256 1.00 94.06 496 PRO A O 1
ATOM 3980 N N . SER A 1 497 ? -17.191 -22.928 -2.831 1.00 96.31 497 SER A N 1
ATOM 3981 C CA . SER A 1 497 ? -16.927 -23.696 -4.045 1.00 96.31 497 SER A CA 1
ATOM 3982 C C . SER A 1 497 ? -17.954 -23.454 -5.145 1.00 96.31 497 SER A C 1
ATOM 3984 O O . SER A 1 497 ? -19.094 -23.064 -4.884 1.00 96.31 497 SER A O 1
ATOM 3986 N N . ILE A 1 498 ? -17.535 -23.709 -6.384 1.00 97.56 498 ILE A N 1
ATOM 3987 C CA . ILE A 1 498 ? -18.367 -23.642 -7.584 1.00 97.56 498 ILE A CA 1
ATOM 3988 C C . ILE A 1 498 ? -18.296 -24.981 -8.309 1.00 97.56 498 ILE A C 1
ATOM 3990 O O . ILE A 1 498 ? -17.220 -25.449 -8.685 1.00 97.56 498 ILE A O 1
ATOM 3994 N N . GLU A 1 499 ? -19.464 -25.573 -8.534 1.00 97.88 499 GLU A N 1
ATOM 3995 C CA . GLU A 1 499 ? -19.657 -26.640 -9.511 1.00 97.88 499 GLU A CA 1
ATOM 3996 C C . GLU A 1 499 ? -20.022 -25.998 -10.853 1.00 97.88 499 GLU A C 1
ATOM 3998 O O . GLU A 1 499 ? -20.983 -25.236 -10.945 1.00 97.88 499 GLU A O 1
ATOM 4003 N N . GLU A 1 500 ? -19.250 -26.297 -11.891 1.00 97.69 500 GLU A N 1
ATOM 4004 C CA . GLU A 1 500 ? -19.450 -25.806 -13.250 1.00 97.69 500 GLU A CA 1
ATOM 4005 C C . GLU A 1 500 ? -19.651 -26.980 -14.209 1.00 97.69 500 GLU A C 1
ATOM 4007 O O . GLU A 1 500 ? -18.863 -27.928 -14.227 1.00 97.69 500 GLU A O 1
ATOM 4012 N N . ASN A 1 501 ? -20.665 -26.875 -15.061 1.00 97.81 501 ASN A N 1
ATOM 4013 C CA . ASN A 1 501 ? -20.819 -27.704 -16.243 1.00 97.81 501 ASN A CA 1
ATOM 4014 C C . ASN A 1 501 ? -20.663 -26.841 -17.496 1.00 97.81 501 ASN A C 1
ATOM 4016 O O . ASN A 1 501 ? -21.306 -25.802 -17.590 1.00 97.81 501 ASN A O 1
ATOM 4020 N N . VAL A 1 502 ? -19.835 -27.265 -18.453 1.00 97.25 502 VAL A N 1
ATOM 4021 C CA . VAL A 1 502 ? -19.725 -26.624 -19.771 1.00 97.25 502 VAL A CA 1
ATOM 4022 C C . VAL A 1 502 ? -19.789 -27.687 -20.854 1.00 97.25 502 VAL A C 1
ATOM 4024 O O . VAL A 1 502 ? -19.021 -28.651 -20.826 1.00 97.25 502 VAL A O 1
ATOM 4027 N N . LYS A 1 503 ? -20.678 -27.495 -21.825 1.00 97.00 503 LYS A N 1
ATOM 4028 C CA . LYS A 1 503 ? -20.772 -28.328 -23.021 1.00 97.00 503 LYS A CA 1
ATOM 4029 C C . LYS A 1 503 ? -20.143 -27.598 -24.189 1.00 97.00 503 LYS A C 1
ATOM 4031 O O . LYS A 1 503 ? -20.527 -26.467 -24.485 1.00 97.00 503 LYS A O 1
ATOM 4036 N N . ILE A 1 504 ? -19.197 -28.252 -24.849 1.00 95.25 504 ILE A N 1
ATOM 4037 C CA . ILE A 1 504 ? -18.519 -27.695 -26.017 1.00 95.25 504 ILE A CA 1
ATOM 4038 C C . ILE A 1 504 ? -18.617 -28.625 -27.218 1.00 95.25 504 ILE A C 1
ATOM 4040 O O . ILE A 1 504 ? -18.660 -29.851 -27.070 1.00 95.25 504 ILE A O 1
ATOM 4044 N N . ILE A 1 505 ? -18.593 -28.017 -28.399 1.00 93.44 505 ILE A N 1
ATOM 4045 C CA . ILE A 1 505 ? -18.246 -28.682 -29.651 1.00 93.44 505 ILE A CA 1
ATOM 4046 C C . ILE A 1 505 ? -16.920 -28.089 -30.105 1.00 93.44 505 ILE A C 1
ATOM 4048 O O . ILE A 1 505 ? -16.754 -26.875 -30.119 1.00 93.44 505 ILE A O 1
ATOM 4052 N N . PHE A 1 506 ? -15.963 -28.947 -30.418 1.00 89.06 506 PHE A N 1
ATOM 4053 C CA . PHE A 1 506 ? -14.686 -28.582 -31.005 1.00 89.06 506 PHE A CA 1
ATOM 4054 C C . PHE A 1 506 ? -14.619 -29.183 -32.400 1.00 89.06 506 PHE A C 1
ATOM 4056 O O . PHE A 1 506 ? -14.867 -30.379 -32.576 1.00 89.06 506 PHE A O 1
ATOM 4063 N N . TRP A 1 507 ? -14.237 -28.365 -33.370 1.00 83.44 507 TRP A N 1
ATOM 4064 C CA . TRP A 1 507 ? -13.962 -28.835 -34.717 1.00 83.44 507 TRP A CA 1
ATOM 4065 C C . TRP A 1 507 ? -12.458 -28.937 -34.886 1.00 83.44 507 TRP A C 1
ATOM 4067 O O . TRP A 1 507 ? -11.738 -28.017 -34.481 1.00 83.44 507 TRP A O 1
ATOM 4077 N N . PRO A 1 508 ? -11.956 -30.018 -35.499 1.00 71.31 508 PRO A N 1
ATOM 4078 C CA . PRO A 1 508 ? -10.579 -30.025 -35.931 1.00 71.31 508 PRO A CA 1
ATOM 4079 C C . PRO A 1 508 ? -10.445 -28.837 -36.874 1.00 71.31 508 PRO A C 1
ATOM 4081 O O . PRO A 1 508 ? -11.135 -28.754 -37.890 1.00 71.31 508 PRO A O 1
ATOM 4084 N N . SER A 1 509 ? -9.606 -27.871 -36.505 1.00 59.16 509 SER A N 1
ATOM 4085 C CA . SER A 1 509 ? -9.203 -26.831 -37.435 1.00 59.16 509 SER A CA 1
ATOM 4086 C C . SER A 1 509 ? -8.684 -27.563 -38.662 1.00 59.16 509 SER A C 1
ATOM 4088 O O . SER A 1 509 ? -7.651 -28.232 -38.573 1.00 59.16 509 SER A O 1
ATOM 4090 N N . ILE A 1 510 ? -9.427 -27.499 -39.773 1.00 51.44 510 ILE A N 1
ATOM 4091 C CA . ILE A 1 510 ? -8.905 -27.896 -41.073 1.00 51.44 510 ILE A CA 1
ATOM 4092 C C . ILE A 1 510 ? -7.616 -27.096 -41.174 1.00 51.44 510 ILE A C 1
ATOM 4094 O O . ILE A 1 510 ? -7.657 -25.865 -41.176 1.00 51.44 510 ILE A O 1
ATOM 4098 N N . PHE A 1 511 ? -6.472 -27.779 -41.149 1.00 44.62 511 PHE A N 1
ATOM 4099 C CA . PHE A 1 511 ? -5.237 -27.177 -41.605 1.00 44.62 511 PHE A CA 1
ATOM 4100 C C . PHE A 1 511 ? -5.556 -26.702 -43.019 1.00 44.62 511 PHE A C 1
ATOM 4102 O O . PHE A 1 511 ? -5.619 -27.506 -43.948 1.00 44.62 511 PHE A O 1
ATOM 4109 N N . THR A 1 512 ? -5.836 -25.410 -43.184 1.00 36.28 512 THR A N 1
ATOM 4110 C CA . THR A 1 512 ? -5.680 -24.772 -44.479 1.00 36.28 512 THR A CA 1
ATOM 4111 C C . THR A 1 512 ? -4.255 -25.096 -44.871 1.00 36.28 512 THR A C 1
ATOM 4113 O O . THR A 1 512 ? -3.314 -24.753 -44.150 1.00 36.28 512 THR A O 1
ATOM 4116 N N . ALA A 1 513 ? -4.127 -25.888 -45.927 1.00 34.44 513 ALA A N 1
ATOM 4117 C CA . ALA A 1 513 ? -2.874 -26.331 -46.492 1.00 34.44 513 ALA A CA 1
ATOM 4118 C C . ALA A 1 513 ? -2.114 -25.119 -47.049 1.00 34.44 513 ALA A C 1
ATOM 4120 O O . ALA A 1 513 ? -2.047 -24.931 -48.250 1.00 34.44 513 ALA A O 1
ATOM 4121 N N . ASP A 1 514 ? -1.549 -24.311 -46.160 1.00 37.34 514 ASP A N 1
ATOM 4122 C CA . ASP A 1 514 ? -0.568 -23.267 -46.439 1.00 37.34 514 ASP A CA 1
ATOM 4123 C C . ASP A 1 514 ? 0.579 -23.424 -45.441 1.00 37.34 514 ASP A C 1
ATOM 4125 O O . ASP A 1 514 ? 0.901 -22.553 -44.641 1.00 37.34 514 ASP A O 1
ATOM 4129 N N . LEU A 1 515 ? 1.188 -24.609 -45.466 1.00 32.25 515 LEU A N 1
ATOM 4130 C CA . LEU A 1 515 ? 2.537 -24.819 -44.954 1.00 32.25 515 LEU A CA 1
ATOM 4131 C C . LEU A 1 515 ? 3.194 -25.991 -45.696 1.00 32.25 515 LEU A C 1
ATOM 4133 O O . LEU A 1 515 ? 3.631 -26.979 -45.116 1.00 32.25 515 LEU A O 1
ATOM 4137 N N . TYR A 1 516 ? 3.321 -25.849 -47.019 1.00 34.69 516 TYR A N 1
ATOM 4138 C CA . TYR A 1 516 ? 4.508 -26.369 -47.696 1.00 34.69 516 TYR A CA 1
ATOM 4139 C C . TYR A 1 516 ? 5.689 -25.456 -47.337 1.00 34.69 516 TYR A C 1
ATOM 4141 O O . TYR A 1 516 ? 6.139 -24.637 -48.133 1.00 34.69 516 TYR A O 1
ATOM 4149 N N . SER A 1 517 ? 6.208 -25.595 -46.120 1.00 33.62 517 SER A N 1
ATOM 4150 C CA . SER A 1 517 ? 7.621 -25.335 -45.873 1.00 33.62 517 SER A CA 1
ATOM 4151 C C . SER A 1 517 ? 8.241 -26.648 -45.416 1.00 33.62 517 SER A C 1
ATOM 4153 O O . SER A 1 517 ? 7.795 -27.317 -44.487 1.00 33.62 517 SER A O 1
ATOM 4155 N N . ALA A 1 518 ? 9.205 -27.089 -46.213 1.00 36.94 518 ALA A N 1
ATOM 4156 C CA . ALA A 1 518 ? 9.841 -28.380 -46.109 1.00 36.94 518 ALA A CA 1
ATOM 4157 C C . ALA A 1 518 ? 10.454 -28.601 -44.719 1.00 36.94 518 ALA A C 1
ATOM 4159 O O . ALA A 1 518 ? 11.397 -27.915 -44.332 1.00 36.94 518 ALA A O 1
ATOM 4160 N N . VAL A 1 519 ? 9.997 -29.643 -44.029 1.00 31.80 519 VAL A N 1
ATOM 4161 C CA . VAL A 1 519 ? 10.819 -30.365 -43.058 1.00 31.80 519 VAL A CA 1
ATOM 4162 C C . VAL A 1 519 ? 10.844 -31.822 -43.514 1.00 31.80 519 VAL A C 1
ATOM 4164 O O . VAL A 1 519 ? 9.815 -32.498 -43.453 1.00 31.80 519 VAL A O 1
ATOM 4167 N N . PRO A 1 520 ? 11.970 -32.329 -44.047 1.00 32.84 520 PRO A N 1
ATOM 4168 C CA . PRO A 1 520 ? 12.036 -33.710 -44.481 1.00 32.84 520 PRO A CA 1
ATOM 4169 C C . PRO A 1 520 ? 11.994 -34.633 -43.262 1.00 32.84 520 PRO A C 1
ATOM 4171 O O . PRO A 1 520 ? 12.832 -34.553 -42.362 1.00 32.84 520 PRO A O 1
ATOM 4174 N N . LEU A 1 521 ? 11.031 -35.553 -43.286 1.00 31.91 521 LEU A N 1
ATOM 4175 C CA . LEU A 1 521 ? 10.993 -36.764 -42.474 1.00 31.91 521 LEU A CA 1
ATOM 4176 C C . LEU A 1 521 ? 12.355 -37.478 -42.526 1.00 31.91 521 LEU A C 1
ATOM 4178 O O . LEU A 1 521 ? 12.681 -38.169 -43.492 1.00 31.91 521 LEU A O 1
ATOM 4182 N N . ARG A 1 522 ? 13.142 -37.360 -41.453 1.00 30.31 522 ARG A N 1
ATOM 4183 C CA . ARG A 1 522 ? 14.220 -38.302 -41.139 1.00 30.31 522 ARG A CA 1
ATOM 4184 C C . ARG A 1 522 ? 13.923 -38.989 -39.809 1.00 30.31 522 ARG A C 1
ATOM 4186 O O . ARG A 1 522 ? 14.107 -38.415 -38.748 1.00 30.31 522 ARG A O 1
ATOM 4193 N N . LYS A 1 523 ? 13.499 -40.250 -39.943 1.00 31.58 523 LYS A N 1
ATOM 4194 C CA . LYS A 1 523 ? 13.768 -41.400 -39.066 1.00 31.58 523 LYS A CA 1
ATOM 4195 C C . LYS A 1 523 ? 13.663 -41.160 -37.550 1.00 31.58 523 LYS A C 1
ATOM 4197 O O . LYS A 1 523 ? 14.662 -40.886 -36.898 1.00 31.58 523 LYS A O 1
ATOM 4202 N N . LEU A 1 524 ? 12.501 -41.480 -36.982 1.00 29.23 524 LEU A N 1
ATOM 4203 C CA . LEU A 1 524 ? 12.438 -42.064 -35.641 1.00 29.23 524 LEU A CA 1
ATOM 4204 C C . LEU A 1 524 ? 12.473 -43.587 -35.788 1.00 29.23 524 LEU A C 1
ATOM 4206 O O . LEU A 1 524 ? 11.463 -44.231 -36.053 1.00 29.23 524 LEU A O 1
ATOM 4210 N N . ALA A 1 525 ? 13.673 -44.142 -35.659 1.00 30.22 525 ALA A N 1
ATOM 4211 C CA . ALA A 1 525 ? 13.886 -45.546 -35.355 1.00 30.22 525 ALA A CA 1
ATOM 4212 C C . ALA A 1 525 ? 14.773 -45.608 -34.106 1.00 30.22 525 ALA A C 1
ATOM 4214 O O . ALA A 1 525 ? 15.926 -45.197 -34.165 1.00 30.22 525 ALA A O 1
ATOM 4215 N N . GLY A 1 526 ? 14.211 -46.130 -33.013 1.00 30.31 526 GLY A N 1
ATOM 4216 C CA . GLY A 1 526 ? 14.946 -46.772 -31.921 1.00 30.31 526 GLY A CA 1
ATOM 4217 C C . GLY A 1 526 ? 15.619 -45.872 -30.883 1.00 30.31 526 GLY A C 1
ATOM 4218 O O . GLY A 1 526 ? 16.752 -45.455 -31.075 1.00 30.31 526 GLY A O 1
ATOM 4219 N N . ALA A 1 527 ? 14.942 -45.682 -29.750 1.00 27.69 527 ALA A N 1
ATOM 4220 C CA . ALA A 1 527 ? 15.461 -45.711 -28.372 1.00 27.69 527 ALA A CA 1
ATOM 4221 C C . ALA A 1 527 ? 14.306 -45.200 -27.494 1.00 27.69 527 ALA A C 1
ATOM 4223 O O . ALA A 1 527 ? 13.808 -44.103 -27.701 1.00 27.69 527 ALA A O 1
ATOM 4224 N N . GLY A 1 528 ? 13.697 -46.010 -26.638 1.00 26.61 528 GLY A N 1
ATOM 4225 C CA . GLY A 1 528 ? 14.383 -46.611 -25.505 1.00 26.61 528 GLY A CA 1
ATOM 4226 C C . GLY A 1 528 ? 13.999 -45.779 -24.288 1.00 26.61 528 GLY A C 1
ATOM 4227 O O . GLY A 1 528 ? 14.568 -44.723 -24.049 1.00 26.61 528 GLY A O 1
ATOM 4228 N N . ILE A 1 529 ? 12.949 -46.242 -23.615 1.00 31.03 529 ILE A N 1
ATOM 4229 C CA . ILE A 1 529 ? 12.488 -45.795 -22.304 1.00 31.03 529 ILE A CA 1
ATOM 4230 C C . ILE A 1 529 ? 13.681 -45.816 -21.345 1.00 31.03 529 ILE A C 1
ATOM 4232 O O . ILE A 1 529 ? 14.335 -46.851 -21.257 1.00 31.03 529 ILE A O 1
ATOM 4236 N N . ASP A 1 530 ? 13.903 -44.737 -20.594 1.00 27.17 530 ASP A N 1
ATOM 4237 C CA . ASP A 1 530 ? 14.359 -44.900 -19.217 1.00 27.17 530 ASP A CA 1
ATOM 4238 C C . ASP A 1 530 ? 13.857 -43.786 -18.294 1.00 27.17 530 ASP A C 1
ATOM 4240 O O . ASP A 1 530 ? 13.741 -42.615 -18.658 1.00 27.17 530 ASP A O 1
ATOM 4244 N N . SER A 1 531 ? 13.468 -44.241 -17.113 1.00 29.28 531 SER A N 1
ATOM 4245 C CA . SER A 1 531 ? 12.781 -43.559 -16.022 1.00 29.28 531 SER A CA 1
ATOM 4246 C C . SER A 1 531 ? 13.734 -43.002 -14.956 1.00 29.28 531 SER A C 1
ATOM 4248 O O . SER A 1 531 ? 14.848 -43.500 -14.829 1.00 29.28 531 SER A O 1
ATOM 4250 N N . ALA A 1 532 ? 13.190 -42.122 -14.095 1.00 27.86 532 ALA A N 1
ATOM 4251 C CA . ALA A 1 532 ? 13.749 -41.590 -12.833 1.00 27.86 532 ALA A CA 1
ATOM 4252 C C . ALA A 1 532 ? 14.728 -40.411 -13.041 1.00 27.86 532 ALA A C 1
ATOM 4254 O O . ALA A 1 532 ? 15.585 -40.470 -13.913 1.00 27.86 532 ALA A O 1
ATOM 4255 N N . LEU A 1 533 ? 14.629 -39.266 -12.353 1.00 30.70 533 LEU A N 1
ATOM 4256 C CA . LEU A 1 533 ? 14.311 -38.954 -10.949 1.00 30.70 533 LEU A CA 1
ATOM 4257 C C . LEU A 1 533 ? 13.705 -37.548 -10.797 1.00 30.70 533 LEU A C 1
ATOM 4259 O O . LEU A 1 533 ? 14.105 -36.663 -11.587 1.00 30.70 533 LEU A O 1
#